Protein AF-A0A455AD80-F1 (afdb_monomer_lite)

Foldseek 3Di:
DDDDDDDDDDDDQQDLVNLLVLLLLLLLLLLQVVLVVVVDDRDCPDDDDHDPDPQSVVVSVVLNVLLVVCVPPVLLVVLLVPFDPPPVLVLLCQLLCQLCVVVDDAVLLLSLNSSSLSSNCSVCVVVVNNVVNVVSSVSNSVCCSPPPSVVCSVVRHSGDDPDLPRDLDPDDVDDDDDSSVSNVVSNVSSSCSSNPVDDDPCPVVVVVPDDDDDDDDDDDDDDDDDDDDDDDDDDDDDDDDDDDDPPPDPPPPPPPQFPQADLQDPVLLVLLLVLLLLLLLQLQVLQLQLVLCVDPVNVLNLRSVVSNVSSVVSNVVSVLSCVVCVNNRHDRDDDDRDHPPDNHQPASLSVLVVSLVSLVVSLVSLVVSLVVCVVSVPVVSNCVSVVPPNVVSVVVSVLSVVLNVQLVVCDDPRSVVSSNCCSCPPSNDD

pLDDT: mean 72.3, std 24.06, range [23.73, 98.62]

Radius of gyration: 29.63 Å; chains: 1; bounding box: 66×89×90 Å

Secondary structure (DSSP, 8-state):
-----PPPP--PPPPHHHHHHHHHHHHHHHHHHHHHTTTSPPP-----PPP--HHHHHHHHHHHHHHHHHHT-HHHHHHHHT---SSHHHHHHHHHHHHTTTS---HHHHHHHHHHHHHHHHHHHHTT-THHHHHHHHHHHHHIIIIIHHHHHHTTSSSPPSSTTSSS----SS--TTHHHHHHHHHHHHHHHHHH-S---GGGGGGTS--------------------------------PPP--------------TT--S--HHHHHHHHHHHHHHHHHHHHHHHHHHHHTSTTT--HHHHHHHHHHHHHHHHHHHHHHHHHHHTT--------PPPS-S---SHHHHHHHHHHHHHHHHHHHHHHHHHHHHTT-HHHHHHHIIIIIHHHHHHHHHHHHHHHHHHHT-STTHHHHHHHHHHHHS---

Organism: Physeter macrocephalus (NCBI:txid9755)

InterPro domains:
  IPR001519 Ferritin [PTHR11431] (255-429)
  IPR002475 Bcl2-like [PS50062] (63-160)
  IPR008331 Ferritin/DPS domain [PF00210] (270-409)
  IPR009040 Ferritin-like diiron domain [PS50905] (262-411)
  IPR009078 Ferritin-like superfamily [SSF47240] (247-429)
  IPR012347 Ferritin-like [G3DSA:1.20.1260.10] (253-430)
  IPR014034 Ferritin, conserved site [PS00204] (378-398)
  IPR020717 Apoptosis regulator, Bcl-2, BH1 motif, conserved site [PS01080] (99-118)
  IPR020728 Apoptosis regulator, Bcl-2, BH3 motif, conserved site [PS01259] (59-73)
  IPR026298 Bcl-2 family [PR01862] (92-104)
  IPR026298 Bcl-2 family [PR01862] (106-134)
  IPR026298 Bcl-2 family [PR01862] (135-159)
  IPR026298 Bcl-2 family [cd06845] (25-159)
  IPR036834 Bcl-2-like superfamily [G3DSA:1.10.437.10] (1-160)
  IPR036834 Bcl-2-like superfamily [SSF56854] (1-154)
  IPR046371 Bcl-2, Bcl-2 homology region 1-3 [PF00452] (63-158)
  IPR046371 Bcl-2, Bcl-2 homology region 1-3 [SM00337] (63-158)

Sequence (430 aa):
MDGSGEQPRGGGPTSSEQIMKTGALLLQGFIQDRAGRMGGETPELGLEQAPQDASTKKLSECLKRIGDELDSNMELQRMIAAVDTDSPREVFFRVAAEMFSDGNFNWGRVVALFYFASKLVLKALCTKVPQLIRTIMGWTLDFLRERLLGWIQDQGGWAPPPTTADWPIALPDRPTSEGPRAIKEAALATAACIALGGSPDLSLASTVFGRNRPRVALSPASDHPPTFGVSHSAILGHRDQPTPFLSRTPYYRSTMSSQIRQNYSTEVEAAVNRLVNIHLRASYTYLSLGFYFDRDDVALEGVGHFFRELAEEKHESARRLLKMQNQRGGRALFQDVQKPSQDEWGKTQDAMEAAINMEKNLNQALLDLHALACARADPHLCDFLESHFLDEEVKLIKKMGDHLTNLHRLAGPQAGLGEYLFERLTLKHD

Structure (mmCIF, N/CA/C/O backbone):
data_AF-A0A455AD80-F1
#
_entry.id   AF-A0A455AD80-F1
#
loop_
_atom_site.group_PDB
_atom_site.id
_atom_site.type_symbol
_atom_site.label_atom_id
_atom_site.label_alt_id
_atom_site.label_comp_id
_atom_site.label_asym_id
_atom_site.label_entity_id
_atom_site.label_seq_id
_atom_site.pdbx_PDB_ins_code
_atom_site.Cartn_x
_atom_site.Cartn_y
_atom_site.Cartn_z
_atom_site.occupancy
_atom_site.B_iso_or_equiv
_atom_site.auth_seq_id
_atom_site.auth_comp_id
_atom_site.auth_asym_id
_atom_site.auth_atom_id
_atom_site.pdbx_PDB_model_num
ATOM 1 N N . MET A 1 1 ? -38.743 62.579 11.699 1.00 34.25 1 MET A N 1
ATOM 2 C CA . MET A 1 1 ? -39.224 62.479 10.309 1.00 34.25 1 MET A CA 1
ATOM 3 C C . MET A 1 1 ? -37.984 62.615 9.446 1.00 34.25 1 MET A C 1
ATOM 5 O O . MET A 1 1 ? -37.459 63.712 9.355 1.00 34.25 1 MET A O 1
ATOM 9 N N . ASP A 1 2 ? -37.239 61.526 9.295 1.00 40.88 2 ASP A N 1
ATOM 10 C CA . ASP A 1 2 ? -37.383 60.484 8.256 1.00 40.88 2 ASP A CA 1
ATOM 11 C C . ASP A 1 2 ? -36.958 60.950 6.861 1.00 40.88 2 ASP A C 1
ATOM 13 O O . ASP A 1 2 ? -37.360 62.016 6.405 1.00 40.88 2 ASP A O 1
ATOM 17 N N . GLY A 1 3 ? -36.152 60.102 6.212 1.00 30.64 3 GLY A N 1
ATOM 18 C CA . GLY A 1 3 ? -35.575 60.271 4.876 1.00 30.64 3 GLY A CA 1
ATOM 19 C C . GLY A 1 3 ? -34.068 59.985 4.901 1.00 30.64 3 GLY A C 1
ATOM 20 O O . GLY A 1 3 ? -33.273 60.913 4.956 1.00 30.64 3 GLY A O 1
ATOM 21 N N . SER A 1 4 ? -33.605 58.748 5.105 1.00 42.28 4 SER A N 1
ATOM 22 C CA . SER A 1 4 ? -33.533 57.679 4.088 1.00 42.28 4 SER A CA 1
ATOM 23 C C . SER A 1 4 ? -32.708 58.099 2.865 1.00 42.28 4 SER A C 1
ATOM 25 O O . SER A 1 4 ? -33.236 58.675 1.921 1.00 42.28 4 SER A O 1
ATOM 27 N N . GLY A 1 5 ? -31.415 57.777 2.885 1.00 29.08 5 GLY A N 1
ATOM 28 C CA . GLY A 1 5 ? -30.522 57.819 1.729 1.00 29.08 5 GLY A CA 1
ATOM 29 C C . GLY A 1 5 ? -29.520 56.679 1.861 1.00 29.08 5 GLY A C 1
ATOM 30 O O . GLY A 1 5 ? -28.705 56.666 2.778 1.00 29.08 5 GLY A O 1
ATOM 31 N N . GLU A 1 6 ? -29.680 55.679 1.005 1.00 32.09 6 GLU A N 1
ATOM 32 C CA . GLU A 1 6 ? -28.988 54.394 0.992 1.00 32.09 6 GLU A CA 1
ATOM 33 C C . GLU A 1 6 ? -27.455 54.525 1.001 1.00 32.09 6 GLU A C 1
ATOM 35 O O . GLU A 1 6 ? -26.869 55.255 0.202 1.00 32.09 6 GLU A O 1
ATOM 40 N N . GLN A 1 7 ? -26.786 53.749 1.861 1.00 30.67 7 GLN A N 1
ATOM 41 C CA . GLN A 1 7 ? -25.381 53.396 1.658 1.00 30.67 7 GLN A CA 1
ATOM 42 C C . GLN A 1 7 ? -25.305 52.268 0.618 1.00 30.67 7 GLN A C 1
ATOM 44 O O . GLN A 1 7 ? -25.965 51.239 0.798 1.00 30.67 7 GLN A O 1
ATOM 49 N N . PRO A 1 8 ? -24.491 52.397 -0.443 1.00 33.03 8 PRO A N 1
ATOM 50 C CA . PRO A 1 8 ? -24.329 51.329 -1.410 1.00 33.03 8 PRO A CA 1
ATOM 51 C C . PRO A 1 8 ? -23.554 50.169 -0.774 1.00 33.03 8 PRO A C 1
ATOM 53 O O . PRO A 1 8 ? -22.393 50.297 -0.386 1.00 33.03 8 PRO A O 1
ATOM 56 N N . ARG A 1 9 ? -24.206 49.004 -0.700 1.00 49.22 9 ARG A N 1
ATOM 57 C CA . ARG A 1 9 ? -23.523 47.707 -0.652 1.00 49.22 9 ARG A CA 1
ATOM 58 C C . ARG A 1 9 ? -22.680 47.585 -1.923 1.00 49.22 9 ARG A C 1
ATOM 60 O O . ARG A 1 9 ? -23.239 47.580 -3.014 1.00 49.22 9 ARG A O 1
ATOM 67 N N . GLY A 1 10 ? -21.361 47.470 -1.799 1.00 29.80 10 GLY A N 1
ATOM 68 C CA . GLY A 1 10 ? -20.498 47.279 -2.965 1.00 29.80 10 GLY A CA 1
ATOM 69 C C . GLY A 1 10 ? -19.034 47.086 -2.597 1.00 29.80 10 GLY A C 1
ATOM 70 O O . GLY A 1 10 ? -18.254 48.029 -2.657 1.00 29.80 10 GLY A O 1
ATOM 71 N N . GLY A 1 11 ? -18.649 45.860 -2.231 1.00 36.00 11 GLY A N 1
ATOM 72 C CA . GLY A 1 11 ? -17.253 45.447 -2.365 1.00 36.00 11 GLY A CA 1
ATOM 73 C C . GLY A 1 11 ? -16.922 45.418 -3.856 1.00 36.00 11 GLY A C 1
ATOM 74 O O . GLY A 1 11 ? -17.521 44.640 -4.595 1.00 36.00 11 GLY A O 1
ATOM 75 N N . GLY A 1 12 ? -16.057 46.324 -4.310 1.00 40.00 12 GLY A N 1
ATOM 76 C CA . GLY A 1 12 ? -15.610 46.354 -5.702 1.00 40.00 12 GLY A CA 1
ATOM 77 C C . GLY A 1 12 ? -14.829 45.084 -6.075 1.00 40.00 12 GLY A C 1
ATOM 78 O O . GLY A 1 12 ? -14.279 44.431 -5.186 1.00 40.00 12 GLY A O 1
ATOM 79 N N . PRO A 1 13 ? -14.766 44.723 -7.370 1.00 51.94 13 PRO A N 1
ATOM 80 C CA . PRO A 1 13 ? -14.012 43.562 -7.831 1.00 51.94 13 PRO A CA 1
ATOM 81 C C . PRO A 1 13 ? -12.529 43.712 -7.472 1.00 51.94 13 PRO A C 1
ATOM 83 O O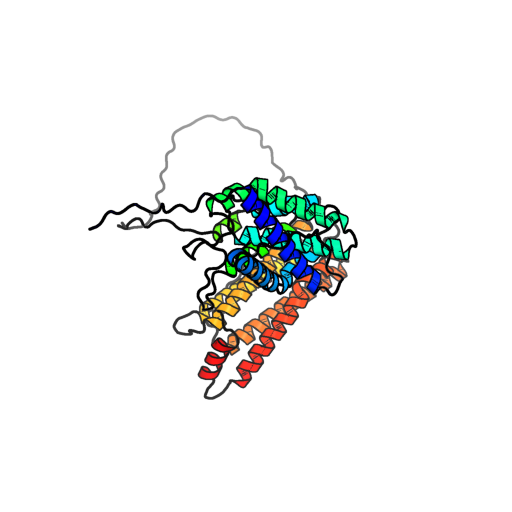 . PRO A 1 13 ? -11.905 44.729 -7.782 1.00 51.94 13 PRO A O 1
ATOM 86 N N . THR A 1 14 ? -11.964 42.702 -6.813 1.00 63.50 14 THR A N 1
ATOM 87 C CA . THR A 1 14 ? -10.538 42.637 -6.477 1.00 63.50 14 THR A CA 1
ATOM 88 C C . THR A 1 14 ? -9.720 42.733 -7.768 1.00 63.50 14 THR A C 1
ATOM 90 O O . THR A 1 14 ? -9.880 41.901 -8.660 1.00 63.50 14 THR A O 1
ATOM 93 N N . SER A 1 15 ? -8.864 43.753 -7.899 1.00 80.88 15 SER A N 1
ATOM 94 C CA . SER A 1 15 ? -8.056 43.941 -9.114 1.00 80.88 15 SER A CA 1
ATOM 95 C C . SER A 1 15 ? -7.134 42.737 -9.330 1.00 80.88 15 SER A C 1
ATOM 97 O O . SER A 1 15 ? -6.514 42.252 -8.381 1.00 80.88 15 SER A O 1
ATOM 99 N N . SER A 1 16 ? -6.991 42.275 -10.575 1.00 81.81 16 SER A N 1
ATOM 100 C CA . SER A 1 16 ? -6.076 41.185 -10.935 1.00 81.81 16 SER A CA 1
ATOM 101 C C . SER A 1 16 ? -4.639 41.453 -10.459 1.00 81.81 16 SER A C 1
ATOM 103 O O . SER A 1 16 ? -3.931 40.533 -10.053 1.00 81.81 16 SER A O 1
ATOM 105 N N . GLU A 1 17 ? -4.227 42.724 -10.422 1.00 80.50 17 GLU A N 1
ATOM 106 C CA . GLU A 1 17 ? -2.937 43.156 -9.874 1.00 80.50 17 GLU A CA 1
ATOM 107 C C . GLU A 1 17 ? -2.829 42.888 -8.364 1.00 80.50 17 GLU A C 1
ATOM 109 O O . GLU A 1 17 ? -1.811 42.390 -7.885 1.00 80.50 17 GLU A O 1
ATOM 114 N N . GLN A 1 18 ? -3.906 43.134 -7.616 1.00 80.94 18 GLN A N 1
ATOM 115 C CA . GLN A 1 18 ? -3.977 42.872 -6.180 1.00 80.94 18 GLN A CA 1
ATOM 116 C C . GLN A 1 18 ? -3.965 41.366 -5.885 1.00 80.94 18 GLN A C 1
ATOM 118 O O . GLN A 1 18 ? -3.277 40.932 -4.964 1.00 80.94 18 GLN A O 1
ATOM 123 N N . ILE A 1 19 ? -4.657 40.557 -6.695 1.00 81.88 19 ILE A N 1
ATOM 124 C CA . ILE A 1 19 ? -4.636 39.089 -6.585 1.00 81.88 19 ILE A CA 1
ATOM 125 C C . ILE A 1 19 ? -3.216 38.557 -6.801 1.00 81.88 19 ILE A C 1
ATOM 127 O O . ILE A 1 19 ? -2.726 37.751 -6.008 1.00 81.88 19 ILE A O 1
ATOM 131 N N . MET A 1 20 ? -2.528 39.029 -7.840 1.00 86.75 20 MET A N 1
ATOM 132 C CA . MET A 1 20 ? -1.156 38.608 -8.123 1.00 86.75 20 MET A CA 1
ATOM 133 C C . MET A 1 20 ? -0.174 39.072 -7.043 1.00 86.75 20 MET A C 1
ATOM 135 O O . MET A 1 20 ? 0.698 38.299 -6.644 1.00 86.75 20 MET A O 1
ATOM 139 N N . LYS A 1 21 ? -0.345 40.293 -6.520 1.00 82.94 21 LYS A N 1
ATOM 140 C CA . LYS A 1 21 ? 0.471 40.819 -5.420 1.00 82.94 21 LYS A CA 1
ATOM 141 C C . LYS A 1 21 ? 0.311 39.986 -4.146 1.00 82.94 21 LYS A C 1
ATOM 143 O O . LYS A 1 21 ? 1.308 39.581 -3.553 1.00 82.94 21 LYS A O 1
ATOM 148 N N . THR A 1 22 ? -0.921 39.664 -3.754 1.00 82.19 22 THR A N 1
ATOM 149 C CA . THR A 1 22 ? -1.178 38.805 -2.589 1.00 82.19 22 THR A CA 1
ATOM 150 C C . THR A 1 22 ? -0.638 37.389 -2.802 1.00 82.19 22 THR A C 1
ATOM 152 O O . THR A 1 22 ? 0.005 36.849 -1.906 1.00 82.19 22 THR A O 1
ATOM 155 N N . GLY A 1 23 ? -0.810 36.810 -3.995 1.00 83.69 23 GLY A N 1
ATOM 156 C CA . GLY A 1 23 ? -0.265 35.490 -4.333 1.00 83.69 23 GLY A CA 1
ATOM 157 C C . GLY A 1 23 ? 1.262 35.422 -4.213 1.00 83.69 23 GLY A C 1
ATOM 158 O O . GLY A 1 23 ? 1.793 34.465 -3.648 1.00 83.69 23 GLY A O 1
ATOM 159 N N . ALA A 1 24 ? 1.968 36.464 -4.662 1.00 84.06 24 ALA A N 1
ATOM 160 C CA . ALA A 1 24 ? 3.420 36.573 -4.510 1.00 84.06 24 ALA A CA 1
ATOM 161 C C . ALA A 1 24 ? 3.857 36.619 -3.041 1.00 84.06 24 ALA A C 1
ATOM 163 O O . ALA A 1 24 ? 4.789 35.912 -2.654 1.00 84.06 24 ALA A O 1
ATOM 164 N N . LEU A 1 25 ? 3.148 37.385 -2.211 1.00 82.94 25 LEU A N 1
ATOM 165 C CA . LEU A 1 25 ? 3.460 37.525 -0.787 1.00 82.94 25 LEU A CA 1
ATOM 166 C C . LEU A 1 25 ? 3.189 36.231 -0.007 1.00 82.94 25 LEU A C 1
ATOM 168 O O . LEU A 1 25 ? 3.977 35.857 0.862 1.00 82.94 25 LEU A O 1
ATOM 172 N N . LEU A 1 26 ? 2.119 35.507 -0.350 1.00 83.50 26 LEU A N 1
ATOM 173 C CA . LEU A 1 26 ? 1.820 34.193 0.226 1.00 83.50 26 LEU A CA 1
ATOM 174 C C . LEU A 1 26 ? 2.896 33.163 -0.131 1.00 83.50 26 LEU A C 1
ATOM 176 O O . LEU A 1 26 ? 3.390 32.467 0.757 1.00 83.50 26 LEU A O 1
ATOM 180 N N . LEU A 1 27 ? 3.301 33.094 -1.403 1.00 85.19 27 LEU A N 1
ATOM 181 C CA . LEU A 1 27 ? 4.355 32.186 -1.856 1.00 85.19 27 LEU A CA 1
ATOM 182 C C . LEU A 1 27 ? 5.692 32.490 -1.164 1.00 85.19 27 LEU A C 1
ATOM 184 O O . LEU A 1 27 ? 6.353 31.584 -0.659 1.00 85.19 27 LEU A O 1
ATOM 188 N N . GLN A 1 28 ? 6.072 33.768 -1.096 1.00 83.25 28 GLN A N 1
ATOM 189 C CA . GLN A 1 28 ? 7.304 34.208 -0.444 1.00 83.25 28 GLN A CA 1
ATOM 190 C C . GLN A 1 28 ? 7.311 33.873 1.052 1.00 83.25 28 GLN A C 1
ATOM 192 O O . GLN A 1 28 ? 8.276 33.283 1.542 1.00 83.25 28 GLN A O 1
ATOM 197 N N . GLY A 1 29 ? 6.229 34.194 1.769 1.00 81.38 29 GLY A N 1
ATOM 198 C CA . GLY A 1 29 ? 6.104 33.894 3.196 1.00 81.38 29 GLY A CA 1
ATOM 199 C C . GLY A 1 29 ? 6.115 32.392 3.489 1.00 81.38 29 GLY A C 1
ATOM 200 O O . GLY A 1 29 ? 6.688 31.960 4.489 1.00 81.38 29 GLY A O 1
ATOM 201 N N . PHE A 1 30 ? 5.535 31.587 2.596 1.00 82.69 30 PHE A N 1
ATOM 202 C CA . PHE A 1 30 ? 5.544 30.133 2.713 1.00 82.69 30 PHE A CA 1
ATOM 203 C C . PHE A 1 30 ? 6.952 29.542 2.533 1.00 82.69 30 PHE A C 1
ATOM 205 O O . PHE A 1 30 ? 7.386 28.716 3.334 1.00 82.69 30 PHE A O 1
ATOM 212 N N . ILE A 1 31 ? 7.704 30.008 1.531 1.00 83.38 31 ILE A N 1
ATOM 213 C CA . ILE A 1 31 ? 9.090 29.576 1.285 1.00 83.38 31 ILE A CA 1
ATOM 214 C C . ILE A 1 31 ? 10.012 29.967 2.449 1.00 83.38 31 ILE A C 1
ATOM 216 O O . ILE A 1 31 ? 10.817 29.146 2.889 1.00 83.38 31 ILE A O 1
ATOM 220 N N . GLN A 1 32 ? 9.894 31.197 2.963 1.00 81.75 32 GLN A N 1
ATOM 221 C CA . GLN A 1 32 ? 10.708 31.676 4.088 1.00 81.75 32 GLN A CA 1
ATOM 222 C C . GLN A 1 32 ? 10.494 30.841 5.354 1.00 81.75 32 GLN A C 1
ATOM 224 O O . GLN A 1 32 ? 11.468 30.475 6.011 1.00 81.75 32 GLN A O 1
ATOM 229 N N . ASP A 1 33 ? 9.239 30.500 5.669 1.00 81.69 33 ASP A N 1
ATOM 230 C CA . ASP A 1 33 ? 8.903 29.650 6.817 1.00 81.69 33 ASP A CA 1
ATOM 231 C C . ASP A 1 33 ? 9.606 28.291 6.735 1.00 81.69 33 ASP A C 1
ATOM 233 O O . ASP A 1 33 ? 10.237 27.848 7.693 1.00 81.69 33 ASP A O 1
ATOM 237 N N . ARG A 1 34 ? 9.564 27.657 5.558 1.00 80.50 34 ARG A N 1
ATOM 238 C CA . ARG A 1 34 ? 10.178 26.343 5.337 1.00 80.50 34 ARG A CA 1
ATOM 239 C C . ARG A 1 34 ? 11.702 26.402 5.341 1.00 80.50 34 ARG A C 1
ATOM 241 O O . ARG A 1 34 ? 12.343 25.511 5.892 1.00 80.50 34 ARG A O 1
ATOM 248 N N . ALA A 1 35 ? 12.285 27.453 4.766 1.00 76.25 35 ALA A N 1
ATOM 249 C CA . ALA A 1 35 ? 13.732 27.637 4.731 1.00 76.25 35 ALA A CA 1
ATOM 250 C C . ALA A 1 35 ? 14.314 27.855 6.138 1.00 76.25 35 ALA A C 1
ATOM 252 O O . ALA A 1 35 ? 15.326 27.245 6.477 1.00 76.25 35 ALA A O 1
ATOM 253 N N . GLY A 1 36 ? 13.642 28.649 6.983 1.00 73.06 36 GLY A N 1
ATOM 254 C CA . GLY A 1 36 ? 14.079 28.913 8.360 1.00 73.06 36 GLY A CA 1
ATOM 255 C C . GLY A 1 36 ? 14.101 27.671 9.259 1.00 73.06 36 GLY A C 1
ATOM 256 O O . GLY A 1 36 ? 14.911 27.584 10.179 1.00 73.06 36 GLY A O 1
ATOM 257 N N . ARG A 1 37 ? 13.270 26.662 8.969 1.00 71.81 37 ARG A N 1
ATOM 258 C CA . ARG A 1 37 ? 13.239 25.392 9.717 1.00 71.81 37 ARG A CA 1
ATOM 259 C C . ARG A 1 37 ? 14.403 24.452 9.393 1.00 71.81 37 ARG A C 1
ATOM 261 O O . ARG A 1 37 ? 14.661 23.539 10.169 1.00 71.81 37 ARG A O 1
ATOM 268 N N . MET A 1 38 ? 15.127 24.673 8.293 1.00 64.38 38 MET A N 1
ATOM 269 C CA . MET A 1 38 ? 16.289 23.854 7.915 1.00 64.38 38 MET A CA 1
ATOM 270 C C . MET A 1 38 ? 17.606 24.297 8.582 1.00 64.38 38 MET A C 1
ATOM 272 O O . MET A 1 38 ? 18.665 23.771 8.250 1.00 64.38 38 MET A O 1
ATOM 276 N N . GLY A 1 39 ? 17.562 25.245 9.529 1.00 54.47 39 GLY A N 1
ATOM 277 C CA . GLY A 1 39 ? 18.714 25.633 10.355 1.00 54.47 39 GLY A CA 1
ATOM 278 C C . GLY A 1 39 ? 19.803 26.449 9.641 1.00 54.47 39 GLY A C 1
ATOM 279 O O . GLY A 1 39 ? 20.880 26.627 10.204 1.00 54.47 39 GLY A O 1
ATOM 280 N N . GLY A 1 40 ? 19.545 26.933 8.421 1.00 57.19 40 GLY A N 1
ATOM 281 C CA . GLY A 1 40 ? 20.439 27.821 7.664 1.00 57.19 40 GLY A CA 1
ATOM 282 C C . GLY A 1 40 ? 20.025 29.297 7.727 1.00 57.19 40 GLY A C 1
ATOM 283 O O . GLY A 1 40 ? 18.919 29.614 8.164 1.00 57.19 40 GLY A O 1
ATOM 284 N N . GLU A 1 41 ? 20.902 30.201 7.268 1.00 53.31 41 GLU A N 1
ATOM 285 C CA . GLU A 1 41 ? 20.570 31.623 7.080 1.00 53.31 41 GLU A CA 1
ATOM 286 C C . GLU A 1 41 ? 19.291 31.754 6.239 1.00 53.31 41 GLU A C 1
ATOM 288 O O . GLU A 1 41 ? 19.197 31.212 5.134 1.00 53.31 41 GLU A O 1
ATOM 293 N N . THR A 1 42 ? 18.284 32.453 6.771 1.00 55.19 42 THR A N 1
ATOM 294 C CA . THR A 1 42 ? 17.043 32.738 6.045 1.00 55.19 42 THR A CA 1
ATOM 295 C C . THR A 1 42 ? 17.386 33.487 4.760 1.00 55.19 42 THR A C 1
ATOM 297 O O . THR A 1 42 ? 17.961 34.574 4.851 1.00 55.19 42 THR A O 1
ATOM 300 N N . PRO A 1 43 ? 17.041 32.959 3.572 1.00 54.72 43 PRO A N 1
ATOM 301 C CA . PRO A 1 43 ? 17.370 33.630 2.326 1.00 54.72 43 PRO A CA 1
ATOM 302 C C . PRO A 1 43 ? 16.698 35.004 2.298 1.00 54.72 43 PRO A C 1
ATOM 304 O O . PRO A 1 43 ? 15.478 35.096 2.472 1.00 54.72 43 PRO A O 1
ATOM 307 N N . GLU A 1 44 ? 17.468 36.067 2.050 1.00 54.69 44 GLU A N 1
ATOM 308 C CA . GLU A 1 44 ? 16.930 37.404 1.774 1.00 54.69 44 GLU A CA 1
ATOM 309 C C . GLU A 1 44 ? 16.219 37.401 0.408 1.00 54.69 44 GLU A C 1
ATOM 311 O O . GLU A 1 44 ? 16.724 37.848 -0.624 1.00 54.69 44 GLU A O 1
ATOM 316 N N . LEU A 1 45 ? 15.015 36.831 0.384 1.00 57.88 45 LEU A N 1
ATOM 317 C CA . LEU A 1 45 ? 14.069 36.978 -0.713 1.00 57.88 45 LEU A CA 1
ATOM 318 C C . LEU A 1 45 ? 13.528 38.403 -0.612 1.00 57.88 45 LEU A C 1
ATOM 320 O O . LEU A 1 45 ? 12.840 38.708 0.358 1.00 57.88 45 LEU A O 1
ATOM 324 N N . GLY A 1 46 ? 13.915 39.259 -1.565 1.00 49.72 46 GLY A N 1
ATOM 325 C CA . GLY A 1 46 ? 13.693 40.712 -1.592 1.00 49.72 46 GLY A CA 1
ATOM 326 C C . GLY A 1 46 ? 12.437 41.193 -0.856 1.00 49.72 46 GLY A C 1
ATOM 327 O O . GLY A 1 46 ? 11.324 40.754 -1.138 1.00 49.72 46 GLY A O 1
ATOM 328 N N . LEU A 1 47 ? 12.661 42.080 0.110 1.00 47.03 47 LEU A N 1
ATOM 329 C CA . LEU A 1 47 ? 11.694 42.572 1.085 1.00 47.03 47 LEU A CA 1
ATOM 330 C C . LEU A 1 47 ? 10.593 43.435 0.438 1.00 47.03 47 LEU A C 1
ATOM 332 O O . LEU A 1 47 ? 10.793 44.626 0.219 1.00 47.03 47 LEU A O 1
ATOM 336 N N . GLU A 1 48 ? 9.399 42.872 0.257 1.00 48.62 48 GLU A N 1
ATOM 337 C CA . GLU A 1 48 ? 8.158 43.611 0.515 1.00 48.62 48 GLU A CA 1
ATOM 338 C C . GLU A 1 48 ? 7.497 42.988 1.749 1.00 48.62 48 GLU A C 1
ATOM 340 O O . GLU A 1 48 ? 7.354 41.770 1.853 1.00 48.62 48 GLU A O 1
ATOM 345 N N . GLN A 1 49 ? 7.156 43.819 2.737 1.00 51.56 49 GLN A N 1
ATOM 346 C CA . GLN A 1 49 ? 6.509 43.347 3.959 1.00 51.56 49 GLN A CA 1
ATOM 347 C C . GLN A 1 49 ? 5.146 42.733 3.622 1.00 51.56 49 GLN A C 1
ATOM 349 O O . GLN A 1 49 ? 4.369 43.309 2.858 1.00 51.56 49 GLN A O 1
ATOM 354 N N . ALA A 1 50 ? 4.865 41.570 4.218 1.00 48.94 50 ALA A N 1
ATOM 355 C CA . ALA A 1 50 ? 3.599 40.869 4.058 1.00 48.94 50 ALA A CA 1
ATOM 356 C C . ALA A 1 50 ? 2.403 41.810 4.326 1.00 48.94 50 ALA A C 1
ATOM 358 O O . ALA A 1 50 ? 2.479 42.640 5.242 1.00 48.94 50 ALA A O 1
ATOM 359 N N . PRO A 1 51 ? 1.291 41.687 3.577 1.00 50.41 51 PRO A N 1
ATOM 360 C CA . PRO A 1 51 ? 0.104 42.501 3.792 1.00 50.41 51 PRO A CA 1
ATOM 361 C C . PRO A 1 51 ? -0.371 42.368 5.241 1.00 50.41 51 PRO A C 1
ATOM 363 O O . PRO A 1 51 ? -0.420 41.271 5.802 1.00 50.41 51 PRO A O 1
ATOM 366 N N . GLN A 1 52 ? -0.680 43.499 5.877 1.00 51.12 52 GLN A N 1
ATOM 367 C CA . GLN A 1 52 ? -1.068 43.529 7.289 1.00 51.12 52 GLN A CA 1
ATOM 368 C C . GLN A 1 52 ? -2.541 43.175 7.537 1.00 51.12 52 GLN A C 1
ATOM 370 O O . GLN A 1 52 ? -2.968 43.167 8.694 1.00 51.12 52 GLN A O 1
ATOM 375 N N . ASP A 1 53 ? -3.319 42.876 6.495 1.00 61.09 53 ASP A N 1
ATOM 376 C CA . ASP A 1 53 ? -4.721 42.520 6.649 1.00 61.09 53 ASP A CA 1
ATOM 377 C C . ASP A 1 53 ? -4.862 41.168 7.367 1.00 61.09 53 ASP A C 1
ATOM 379 O O . ASP A 1 53 ? -4.170 40.184 7.088 1.00 61.09 53 ASP A O 1
ATOM 383 N N . ALA A 1 54 ? -5.769 41.126 8.343 1.00 60.91 54 ALA A N 1
ATOM 384 C CA . ALA A 1 54 ? -5.967 39.958 9.197 1.00 60.91 54 ALA A CA 1
ATOM 385 C C . ALA A 1 54 ? -6.360 38.695 8.402 1.00 60.91 54 ALA A C 1
ATOM 387 O O . ALA A 1 54 ? -6.071 37.582 8.840 1.00 60.91 54 ALA A O 1
ATOM 388 N N . SER A 1 55 ? -6.986 38.859 7.232 1.00 61.59 55 SER A N 1
ATOM 389 C CA . SER A 1 55 ? -7.345 37.786 6.298 1.00 61.59 55 SER A CA 1
ATOM 390 C C . SER A 1 55 ? -6.123 37.110 5.678 1.00 61.59 55 SER A C 1
ATOM 392 O O . SER A 1 55 ? -5.992 35.890 5.778 1.00 61.59 55 SER A O 1
ATOM 394 N N . THR A 1 56 ? -5.196 37.878 5.100 1.00 65.12 56 THR A N 1
ATOM 395 C CA . THR A 1 56 ? -3.987 37.325 4.469 1.00 65.12 56 THR A CA 1
ATOM 396 C C . THR A 1 56 ? -3.059 36.669 5.494 1.00 65.12 56 THR A C 1
ATOM 398 O O . THR A 1 56 ? -2.436 35.648 5.198 1.00 65.12 56 THR A O 1
ATOM 401 N N . LYS A 1 57 ? -3.019 37.172 6.738 1.00 68.88 57 LYS A N 1
ATOM 402 C CA . LYS A 1 57 ? -2.285 36.521 7.841 1.00 68.88 57 LYS A CA 1
ATOM 403 C C . LYS A 1 57 ? -2.840 35.139 8.182 1.00 68.88 57 LYS A C 1
ATOM 405 O O . LYS A 1 57 ? -2.076 34.178 8.213 1.00 68.88 57 LYS A O 1
ATOM 410 N N . LYS A 1 58 ? -4.161 35.020 8.357 1.00 65.50 58 LYS A N 1
ATOM 411 C CA . LYS A 1 58 ? -4.820 33.726 8.607 1.00 65.50 58 LYS A CA 1
ATOM 412 C C . LYS A 1 58 ? -4.600 32.738 7.460 1.00 65.50 58 LYS A C 1
ATOM 414 O O . LYS A 1 58 ? -4.378 31.554 7.694 1.00 65.50 58 LYS A O 1
ATOM 419 N N . LEU A 1 59 ? -4.627 33.225 6.219 1.00 67.88 59 LEU A N 1
ATOM 420 C CA . LEU A 1 59 ? -4.349 32.405 5.042 1.00 67.88 59 LEU A CA 1
ATOM 421 C C . LEU A 1 59 ? -2.895 31.908 5.023 1.00 67.88 59 LEU A C 1
ATOM 423 O O . LEU A 1 59 ? -2.657 30.728 4.784 1.00 67.88 59 LEU A O 1
ATOM 427 N N . SER A 1 60 ? -1.934 32.777 5.341 1.00 71.56 60 SER A N 1
ATOM 428 C CA . SER A 1 60 ? -0.522 32.403 5.484 1.00 71.56 60 SER A CA 1
ATOM 429 C C . SER A 1 60 ? -0.315 31.340 6.570 1.00 71.56 60 SER A C 1
ATOM 431 O O . SER A 1 60 ? 0.353 30.336 6.331 1.00 71.56 60 SER A O 1
ATOM 433 N N . GLU A 1 61 ? -0.939 31.497 7.740 1.00 69.12 61 GLU A N 1
ATOM 434 C CA . GLU A 1 61 ? -0.892 30.505 8.826 1.00 69.12 61 GLU A CA 1
ATOM 435 C C . GLU A 1 61 ? -1.494 29.156 8.419 1.00 69.12 61 GLU A C 1
ATOM 437 O O . GLU A 1 61 ? -0.960 28.101 8.765 1.00 69.12 61 GLU A O 1
ATOM 442 N N . CYS A 1 62 ? -2.574 29.166 7.639 1.00 66.25 62 CYS A N 1
ATOM 443 C CA . CYS A 1 62 ? -3.162 27.939 7.124 1.00 66.25 62 CYS A CA 1
ATOM 444 C C . CYS A 1 62 ? -2.270 27.240 6.102 1.00 66.25 62 CYS A C 1
ATOM 446 O O . CYS A 1 62 ? -2.041 26.038 6.230 1.00 66.25 62 CYS A O 1
ATOM 448 N N . LEU A 1 63 ? -1.722 27.986 5.136 1.00 70.38 63 LEU A N 1
ATOM 449 C CA . LEU A 1 63 ? -0.748 27.449 4.188 1.00 70.38 63 LEU A CA 1
ATOM 450 C C . LEU A 1 63 ? 0.399 26.778 4.942 1.00 70.38 63 LEU A C 1
ATOM 452 O O . LEU A 1 63 ? 0.767 25.651 4.619 1.00 70.38 63 LEU A O 1
ATOM 456 N N . LYS A 1 64 ? 0.907 27.423 6.001 1.00 76.56 64 LYS A N 1
ATOM 457 C CA . LYS A 1 64 ? 1.927 26.846 6.884 1.00 76.56 64 LYS A CA 1
ATOM 458 C C . LYS A 1 64 ? 1.455 25.549 7.542 1.00 76.56 64 LYS A C 1
ATOM 460 O O . LYS A 1 64 ? 2.166 24.560 7.435 1.00 76.56 64 LYS A O 1
ATOM 465 N N . ARG A 1 65 ? 0.266 25.491 8.146 1.00 69.62 65 ARG A N 1
ATOM 466 C CA . ARG A 1 65 ? -0.245 24.245 8.753 1.00 69.62 65 ARG A CA 1
ATOM 467 C C . ARG A 1 65 ? -0.364 23.108 7.732 1.00 69.62 65 ARG A C 1
ATOM 469 O O . ARG A 1 65 ? 0.083 22.002 8.004 1.00 69.62 65 ARG A O 1
ATOM 476 N N . ILE A 1 66 ? -0.884 23.395 6.541 1.00 66.50 66 ILE A N 1
ATOM 477 C CA . ILE A 1 66 ? -0.965 22.419 5.447 1.00 66.50 66 ILE A CA 1
ATOM 478 C C . ILE A 1 66 ? 0.430 21.928 5.063 1.00 66.50 66 ILE A C 1
ATOM 480 O O . ILE A 1 66 ? 0.662 20.729 4.953 1.00 66.50 66 ILE A O 1
ATOM 484 N N . GLY A 1 67 ? 1.383 22.844 4.899 1.00 71.94 67 GLY A N 1
ATOM 485 C CA . GLY A 1 67 ? 2.762 22.470 4.615 1.00 71.94 67 GLY A CA 1
ATOM 486 C C . GLY A 1 67 ? 3.382 21.580 5.698 1.00 71.94 67 GLY A C 1
ATOM 487 O O . GLY A 1 67 ? 4.203 20.739 5.357 1.00 71.94 67 GLY A O 1
ATOM 488 N N . ASP A 1 68 ? 2.986 21.725 6.970 1.00 74.25 68 ASP A N 1
ATOM 489 C CA . ASP A 1 68 ? 3.464 20.876 8.073 1.00 74.25 68 ASP A CA 1
ATOM 490 C C . ASP A 1 68 ? 2.928 19.447 7.948 1.00 74.25 68 ASP A C 1
ATOM 492 O O . ASP A 1 68 ? 3.673 18.487 8.137 1.00 74.25 68 ASP A O 1
ATOM 496 N N . GLU A 1 69 ? 1.657 19.300 7.570 1.00 65.75 69 GLU A N 1
ATOM 497 C CA . GLU A 1 69 ? 1.042 17.997 7.298 1.00 65.75 69 GLU A CA 1
ATOM 498 C C . GLU A 1 69 ? 1.619 17.319 6.048 1.00 65.75 69 GLU A C 1
ATOM 500 O O . GLU A 1 69 ? 1.738 16.098 5.993 1.00 65.75 69 GLU A O 1
ATOM 505 N N . LEU A 1 70 ? 1.993 18.096 5.032 1.00 69.31 70 LEU A N 1
ATOM 506 C CA . LEU A 1 70 ? 2.649 17.559 3.841 1.00 69.31 70 LEU A CA 1
ATOM 507 C C . LEU A 1 70 ? 4.107 17.175 4.125 1.00 69.31 70 LEU A C 1
ATOM 509 O O . LEU A 1 70 ? 4.593 16.160 3.625 1.00 69.31 70 LEU A O 1
ATOM 513 N N . ASP A 1 71 ? 4.802 17.943 4.964 1.00 72.00 71 ASP A N 1
ATOM 514 C CA . ASP A 1 71 ? 6.165 17.630 5.398 1.00 72.00 71 ASP A CA 1
ATOM 515 C C . ASP A 1 71 ? 6.241 16.353 6.246 1.00 72.00 71 ASP A C 1
ATOM 517 O O . ASP A 1 71 ? 7.236 15.635 6.153 1.00 72.00 71 ASP A O 1
ATOM 521 N N . SER A 1 72 ? 5.198 16.029 7.019 1.00 69.25 72 SER A N 1
ATOM 522 C CA . SER A 1 72 ? 5.131 14.782 7.792 1.00 69.25 72 SER A CA 1
ATOM 523 C C . SER A 1 72 ? 4.815 13.542 6.944 1.00 69.25 72 SER A C 1
ATOM 525 O O . SER A 1 72 ? 5.014 12.416 7.404 1.00 69.25 72 SER A O 1
ATOM 527 N N . ASN A 1 73 ? 4.383 13.718 5.689 1.00 64.69 73 ASN A N 1
ATOM 528 C CA . ASN A 1 73 ? 4.164 12.613 4.762 1.00 64.69 73 ASN A CA 1
ATOM 529 C C . ASN A 1 73 ? 5.497 12.137 4.154 1.00 64.69 73 ASN A C 1
ATOM 531 O O . ASN A 1 73 ? 6.015 12.701 3.188 1.00 64.69 73 ASN A O 1
ATOM 535 N N . MET A 1 74 ? 6.040 11.054 4.713 1.00 63.31 74 MET A N 1
ATOM 536 C CA . MET A 1 74 ? 7.329 10.478 4.315 1.00 63.31 74 MET A CA 1
ATOM 537 C C . MET A 1 74 ? 7.358 9.954 2.873 1.00 63.31 74 MET A C 1
ATOM 539 O O . MET A 1 74 ? 8.408 9.994 2.230 1.00 63.31 74 MET A O 1
ATOM 543 N N . GLU A 1 75 ? 6.229 9.483 2.339 1.00 52.53 75 GLU A N 1
ATOM 544 C CA . GLU A 1 75 ? 6.143 9.006 0.957 1.00 52.53 75 GLU A CA 1
ATOM 545 C C . GLU A 1 75 ? 6.225 10.173 -0.032 1.00 52.53 75 GLU A C 1
ATOM 547 O O . GLU A 1 75 ? 7.002 10.131 -0.988 1.00 52.53 75 GLU A O 1
ATOM 552 N N . LEU A 1 76 ? 5.508 11.262 0.263 1.00 62.47 76 LEU A N 1
ATOM 553 C CA . LEU A 1 76 ? 5.597 12.528 -0.460 1.00 62.47 76 LEU A CA 1
ATOM 554 C C . LEU A 1 76 ? 7.025 13.087 -0.424 1.00 62.47 76 LEU A C 1
ATOM 556 O O . LEU A 1 76 ? 7.562 13.450 -1.472 1.00 62.47 76 LEU A O 1
ATOM 560 N N . GLN A 1 77 ? 7.674 13.093 0.746 1.00 69.31 77 GLN A N 1
ATOM 561 C CA . GLN A 1 77 ? 9.070 13.529 0.857 1.00 69.31 77 GLN A CA 1
ATOM 562 C C . GLN A 1 77 ? 10.014 12.661 0.013 1.00 69.31 77 GLN A C 1
ATOM 564 O O . GLN A 1 77 ? 10.890 13.195 -0.669 1.00 69.31 77 GLN A O 1
ATOM 569 N N . ARG A 1 78 ? 9.820 11.336 0.003 1.00 64.38 78 ARG A N 1
ATOM 570 C CA . ARG A 1 78 ? 10.627 10.399 -0.794 1.00 64.38 78 ARG A CA 1
ATOM 571 C C . ARG A 1 78 ? 10.443 10.626 -2.299 1.00 64.38 78 ARG A C 1
ATOM 573 O O . ARG A 1 78 ? 11.433 10.681 -3.027 1.00 64.38 78 ARG A O 1
ATOM 580 N N . MET A 1 79 ? 9.205 10.813 -2.761 1.00 59.12 79 MET A N 1
ATOM 581 C CA . MET A 1 79 ? 8.900 11.102 -4.170 1.00 59.12 79 MET A CA 1
ATOM 582 C C . MET A 1 79 ? 9.504 12.435 -4.628 1.00 59.12 79 MET A C 1
ATOM 584 O O . MET A 1 79 ? 10.067 12.513 -5.716 1.00 59.12 79 MET A O 1
ATOM 588 N N . ILE A 1 80 ? 9.447 13.470 -3.785 1.00 66.50 80 ILE A N 1
ATOM 589 C CA . ILE A 1 80 ? 10.058 14.780 -4.060 1.00 66.50 80 ILE A CA 1
ATOM 590 C C . ILE A 1 80 ? 11.593 14.689 -4.069 1.00 66.50 80 ILE A C 1
ATOM 592 O O . ILE A 1 80 ? 12.251 15.325 -4.897 1.00 66.50 80 ILE A O 1
ATOM 596 N N . ALA A 1 81 ? 12.188 13.892 -3.177 1.00 66.44 81 ALA A N 1
ATOM 597 C CA . ALA A 1 81 ? 13.635 13.689 -3.138 1.00 66.44 81 ALA A CA 1
ATOM 598 C C . ALA A 1 81 ? 14.162 13.037 -4.429 1.00 66.44 81 ALA A C 1
ATOM 600 O O . ALA A 1 81 ? 15.202 13.467 -4.936 1.00 66.44 81 ALA A O 1
ATOM 601 N N . ALA A 1 82 ? 13.408 12.085 -4.990 1.00 63.78 82 ALA A N 1
ATOM 602 C CA . ALA A 1 82 ? 13.731 11.357 -6.220 1.00 63.78 82 ALA A CA 1
ATOM 603 C C . ALA A 1 82 ? 13.656 12.200 -7.512 1.00 63.78 82 ALA A C 1
ATOM 605 O O . ALA A 1 82 ? 14.038 11.723 -8.577 1.00 63.78 82 ALA A O 1
ATOM 606 N N . VAL A 1 83 ? 13.178 13.448 -7.442 1.00 64.69 83 VAL A N 1
ATOM 607 C CA . VAL A 1 83 ? 13.087 14.345 -8.605 1.00 64.69 83 VAL A CA 1
ATOM 608 C C . VAL A 1 83 ? 14.468 14.765 -9.079 1.00 64.69 83 VAL A C 1
ATOM 610 O O . VAL A 1 83 ? 15.180 15.457 -8.354 1.00 64.69 83 VAL A O 1
ATOM 613 N N . ASP A 1 84 ? 14.822 14.428 -10.311 1.00 61.84 84 ASP A N 1
ATOM 614 C CA . ASP A 1 84 ? 16.027 14.950 -10.947 1.00 61.84 84 ASP A CA 1
ATOM 615 C C . ASP A 1 84 ? 15.920 16.476 -11.163 1.00 61.84 84 ASP A C 1
ATOM 617 O O . ASP A 1 84 ? 14.895 16.992 -11.618 1.00 61.84 84 ASP A O 1
ATOM 621 N N . THR A 1 85 ? 16.964 17.212 -10.779 1.00 60.75 85 THR A N 1
ATOM 622 C CA . THR A 1 85 ? 17.028 18.682 -10.851 1.00 60.75 85 THR A CA 1
ATOM 623 C C . THR A 1 85 ? 17.874 19.202 -12.004 1.00 60.75 85 THR A C 1
ATOM 625 O O . THR A 1 85 ? 18.161 20.397 -12.039 1.00 60.75 85 THR A O 1
ATOM 628 N N . ASP A 1 86 ? 18.233 18.354 -12.963 1.00 61.81 86 ASP A N 1
ATOM 629 C CA . ASP A 1 86 ? 18.989 18.777 -14.144 1.00 61.81 86 ASP A CA 1
ATOM 630 C C . ASP A 1 86 ? 18.174 19.715 -15.069 1.00 61.81 86 ASP A C 1
ATOM 632 O O . ASP A 1 86 ? 18.739 20.572 -15.752 1.00 61.81 86 ASP A O 1
ATOM 636 N N . SER A 1 87 ? 16.832 19.643 -15.034 1.00 68.12 87 SER A N 1
ATOM 637 C CA . SER A 1 87 ? 15.907 20.471 -15.838 1.00 68.12 87 SER A CA 1
ATOM 638 C C . SER A 1 87 ? 14.692 20.998 -15.035 1.00 68.12 87 SER A C 1
ATOM 640 O O . SER A 1 87 ? 13.530 20.727 -15.354 1.00 68.12 87 SER A O 1
ATOM 642 N N . PRO A 1 88 ? 14.907 21.833 -13.998 1.00 72.31 88 PRO A N 1
ATOM 643 C CA . PRO A 1 88 ? 13.877 22.204 -13.017 1.00 72.31 88 PRO A CA 1
ATOM 644 C C . PRO A 1 88 ? 12.682 22.952 -13.629 1.00 72.31 88 PRO A C 1
ATOM 646 O O . PRO A 1 88 ? 11.570 22.874 -13.111 1.00 72.31 88 PRO A O 1
ATOM 649 N N . ARG A 1 89 ? 12.891 23.643 -14.758 1.00 77.69 89 ARG A N 1
ATOM 650 C CA . ARG A 1 89 ? 11.833 24.340 -15.503 1.00 77.69 89 ARG A CA 1
ATOM 651 C C . ARG A 1 89 ? 10.833 23.372 -16.124 1.00 77.69 89 ARG A C 1
ATOM 653 O O . ARG A 1 89 ? 9.629 23.569 -15.999 1.00 77.69 89 ARG A O 1
ATOM 660 N N . GLU A 1 90 ? 11.329 22.347 -16.810 1.00 73.88 90 GLU A N 1
ATOM 661 C CA . GLU A 1 90 ? 10.486 21.375 -17.508 1.00 73.88 90 GLU A CA 1
ATOM 662 C C . GLU A 1 90 ? 9.690 20.546 -16.509 1.00 73.88 90 GLU A C 1
ATOM 664 O O . GLU A 1 90 ? 8.489 20.353 -16.682 1.00 73.88 90 GLU A O 1
ATOM 669 N N . VAL A 1 91 ? 10.342 20.132 -15.419 1.00 75.75 91 VAL A N 1
ATOM 670 C CA . VAL A 1 91 ? 9.683 19.435 -14.313 1.00 75.75 91 VAL A CA 1
ATOM 671 C C . VAL A 1 91 ? 8.580 20.307 -13.711 1.00 75.75 91 VAL A C 1
ATOM 673 O O . VAL A 1 91 ? 7.464 19.822 -13.531 1.00 75.75 91 VAL A O 1
ATOM 676 N N . PHE A 1 92 ? 8.855 21.592 -13.456 1.00 82.56 92 PHE A N 1
ATOM 677 C CA . PHE A 1 92 ? 7.869 22.506 -12.887 1.00 82.56 92 PHE A CA 1
ATOM 678 C C . PHE A 1 92 ? 6.610 22.620 -13.751 1.00 82.56 92 PHE A C 1
ATOM 680 O O . PHE A 1 92 ? 5.509 22.331 -13.284 1.00 82.56 92 PHE A O 1
ATOM 687 N N . PHE A 1 93 ? 6.770 23.001 -15.021 1.00 80.94 93 PHE A N 1
ATOM 688 C CA . PHE A 1 93 ? 5.628 23.225 -15.907 1.00 80.94 93 PHE A CA 1
ATOM 689 C C . PHE A 1 93 ? 4.900 21.934 -16.272 1.00 80.94 93 PHE A C 1
ATOM 691 O O . PHE A 1 93 ? 3.683 21.968 -16.420 1.00 80.94 93 PHE A O 1
ATOM 698 N N . ARG A 1 94 ? 5.598 20.795 -16.364 1.00 76.75 94 ARG A N 1
ATOM 699 C CA . ARG A 1 94 ? 4.959 19.490 -16.579 1.00 76.75 94 ARG A CA 1
ATOM 700 C C . ARG A 1 94 ? 4.033 19.133 -15.421 1.00 76.75 94 ARG A C 1
ATOM 702 O O . ARG A 1 94 ? 2.874 18.810 -15.647 1.00 76.75 94 ARG A O 1
ATOM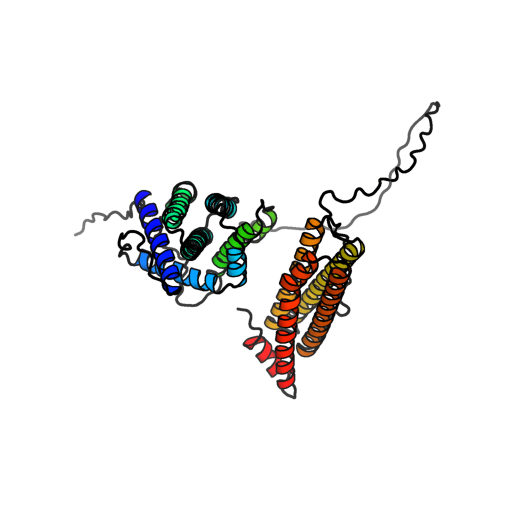 709 N N . VAL A 1 95 ? 4.530 19.232 -14.189 1.00 75.25 95 VAL A N 1
ATOM 710 C CA . VAL A 1 95 ? 3.754 18.907 -12.982 1.00 75.25 95 VAL A CA 1
ATOM 711 C C . VAL A 1 95 ? 2.598 19.887 -12.798 1.00 75.25 95 VAL A C 1
ATOM 713 O O . VAL A 1 95 ? 1.475 19.465 -12.536 1.00 75.25 95 VAL A O 1
ATOM 716 N N . ALA A 1 96 ? 2.844 21.185 -12.987 1.00 79.38 96 ALA A N 1
ATOM 717 C CA . ALA A 1 96 ? 1.804 22.202 -12.896 1.00 79.38 96 ALA A CA 1
ATOM 718 C C . ALA A 1 96 ? 0.725 22.020 -13.978 1.00 79.38 96 ALA A C 1
ATOM 720 O O . ALA A 1 96 ? -0.459 22.100 -13.675 1.00 79.38 96 ALA A O 1
ATOM 721 N N . ALA A 1 97 ? 1.101 21.734 -15.228 1.00 76.44 97 ALA A N 1
ATOM 722 C CA . ALA A 1 97 ? 0.140 21.498 -16.304 1.00 76.44 97 ALA A CA 1
ATOM 723 C C . ALA A 1 97 ? -0.709 20.244 -16.060 1.00 76.44 97 ALA A C 1
ATOM 725 O O . ALA A 1 97 ? -1.913 20.286 -16.298 1.00 76.44 97 ALA A O 1
ATOM 726 N N . GLU A 1 98 ? -0.100 19.168 -15.557 1.00 70.69 98 GLU A N 1
ATOM 727 C CA . GLU A 1 98 ? -0.800 17.917 -15.257 1.00 70.69 98 GLU A CA 1
ATOM 728 C C . GLU A 1 98 ? -1.763 18.066 -14.073 1.00 70.69 98 GLU A C 1
ATOM 730 O O . GLU A 1 98 ? -2.904 17.624 -14.137 1.00 70.69 98 GLU A O 1
ATOM 735 N N . MET A 1 99 ? -1.364 18.783 -13.020 1.00 72.06 99 MET A N 1
ATOM 736 C CA . MET A 1 99 ? -2.219 19.043 -11.855 1.00 72.06 99 MET A CA 1
ATOM 737 C C . MET A 1 99 ? -3.523 19.783 -12.204 1.00 72.06 99 MET A C 1
ATOM 739 O O . MET A 1 99 ? -4.492 19.719 -11.447 1.00 72.06 99 MET A O 1
ATOM 743 N N . PHE A 1 100 ? -3.565 20.480 -13.339 1.00 77.69 100 PHE A N 1
ATOM 744 C CA . PHE A 1 100 ? -4.733 21.220 -13.818 1.00 77.69 100 PHE A CA 1
ATOM 745 C C . PHE A 1 100 ? -5.188 20.770 -15.223 1.00 77.69 100 PHE A C 1
ATOM 747 O O . PHE A 1 100 ? -5.851 21.540 -15.923 1.00 77.69 100 PHE A O 1
ATOM 754 N N . SER A 1 101 ? -4.823 19.558 -15.666 1.00 72.94 101 SER A N 1
ATOM 755 C CA . SER A 1 101 ? -5.131 19.048 -17.015 1.00 72.94 101 SER A CA 1
ATOM 756 C C . SER A 1 101 ? -6.607 18.681 -17.200 1.00 72.94 101 SER A C 1
ATOM 758 O O . SER A 1 101 ? -7.152 18.842 -18.291 1.00 72.94 101 SER A O 1
ATOM 760 N N . ASP A 1 102 ? -7.273 18.261 -16.124 1.00 68.25 102 ASP A N 1
ATOM 761 C CA . ASP A 1 102 ? -8.689 17.873 -16.096 1.00 68.25 102 ASP A CA 1
ATOM 762 C C . ASP A 1 102 ? -9.671 19.062 -16.043 1.00 68.25 102 ASP A C 1
ATOM 764 O O . ASP A 1 102 ? -10.883 18.861 -16.076 1.00 68.25 102 ASP A O 1
ATOM 768 N N . GLY A 1 103 ? -9.163 20.297 -15.956 1.00 72.38 103 GLY A N 1
ATOM 769 C CA . GLY A 1 103 ? -9.971 21.518 -15.888 1.00 72.38 103 GLY A CA 1
ATOM 770 C C . GLY A 1 103 ? -10.689 21.748 -14.552 1.00 72.38 103 GLY A C 1
ATOM 771 O O . GLY A 1 103 ? -11.426 22.727 -14.429 1.00 72.38 103 GLY A O 1
ATOM 772 N N . ASN A 1 104 ? -10.466 20.898 -13.543 1.00 72.56 104 ASN A N 1
ATOM 773 C CA . ASN A 1 104 ? -11.071 21.034 -12.220 1.00 72.56 104 ASN A CA 1
ATOM 774 C C . ASN A 1 104 ? -10.169 21.854 -11.292 1.00 72.56 104 ASN A C 1
ATOM 776 O O . ASN A 1 104 ? -9.224 21.349 -10.681 1.00 72.56 104 ASN A O 1
ATOM 780 N N . PHE A 1 105 ? -10.486 23.137 -11.148 1.00 76.75 105 PHE A N 1
ATOM 781 C CA . PHE A 1 105 ? -9.752 24.051 -10.278 1.00 76.75 105 PHE A CA 1
ATOM 782 C C . PHE A 1 105 ? -10.335 24.061 -8.861 1.00 76.75 105 PHE A C 1
ATOM 784 O O . PHE A 1 105 ? -11.541 24.204 -8.670 1.00 76.75 105 PHE A O 1
ATOM 791 N N . ASN A 1 106 ? -9.468 23.921 -7.859 1.00 75.12 106 ASN A N 1
ATOM 792 C CA . ASN A 1 106 ? -9.812 24.084 -6.451 1.00 75.12 106 ASN A CA 1
ATOM 793 C C . ASN A 1 106 ? -8.608 24.611 -5.664 1.00 75.12 106 ASN A C 1
ATOM 795 O O . ASN A 1 106 ? -7.456 24.483 -6.092 1.00 75.12 106 ASN A O 1
ATOM 799 N N . TRP A 1 107 ? -8.871 25.168 -4.485 1.00 73.69 107 TRP A N 1
ATOM 800 C CA . TRP A 1 107 ? -7.833 25.757 -3.647 1.00 73.69 107 TRP A CA 1
ATOM 801 C C . TRP A 1 107 ? -6.791 24.743 -3.168 1.00 73.69 107 TRP A C 1
ATOM 803 O O . TRP A 1 107 ? -5.618 25.093 -3.094 1.00 73.69 107 TRP A O 1
ATOM 813 N N . GLY A 1 108 ? -7.170 23.483 -2.928 1.00 68.56 108 GLY A N 1
ATOM 814 C CA . GLY A 1 108 ? -6.228 22.426 -2.543 1.00 68.56 108 GLY A CA 1
ATOM 815 C C . GLY A 1 108 ? -5.113 22.217 -3.572 1.00 68.56 108 GLY A C 1
ATOM 816 O O . GLY A 1 108 ? -3.943 22.122 -3.204 1.00 68.56 108 GLY A O 1
ATOM 817 N N . ARG A 1 109 ? -5.442 22.260 -4.868 1.00 75.88 109 ARG A N 1
ATOM 818 C CA . ARG A 1 109 ? -4.457 22.192 -5.964 1.00 75.88 109 ARG A CA 1
ATOM 819 C C . ARG A 1 109 ? -3.594 23.451 -6.067 1.00 75.88 109 ARG A C 1
ATOM 821 O O . ARG A 1 109 ? -2.400 23.358 -6.334 1.00 75.88 109 ARG A O 1
ATOM 828 N N . VAL A 1 110 ? -4.157 24.630 -5.795 1.00 80.12 110 VAL A N 1
ATOM 829 C CA . VAL A 1 110 ? -3.375 25.882 -5.723 1.00 80.12 110 VAL A CA 1
ATOM 830 C C . VAL A 1 110 ? -2.353 25.820 -4.580 1.00 80.12 110 VAL A C 1
ATOM 832 O O . VAL A 1 110 ? -1.193 26.189 -4.768 1.00 80.12 110 VAL A O 1
ATOM 835 N N . VAL A 1 111 ? -2.741 25.288 -3.417 1.00 76.31 111 VAL A N 1
ATOM 836 C CA . VAL A 1 111 ? -1.821 25.081 -2.286 1.00 76.31 111 VAL A CA 1
ATOM 837 C C . VAL A 1 111 ? -0.760 24.025 -2.607 1.00 76.31 111 VAL A C 1
ATOM 839 O O . VAL A 1 111 ? 0.413 24.231 -2.296 1.00 76.31 111 VAL A O 1
ATOM 842 N N . ALA A 1 112 ? -1.129 22.933 -3.279 1.00 75.56 112 ALA A N 1
ATOM 843 C CA . ALA A 1 112 ? -0.177 21.913 -3.720 1.00 75.56 112 ALA A CA 1
ATOM 844 C C . ALA A 1 112 ? 0.870 22.477 -4.701 1.00 75.56 112 ALA A C 1
ATOM 846 O O . ALA A 1 112 ? 2.056 22.162 -4.577 1.00 75.56 112 ALA A O 1
ATOM 847 N N . LEU A 1 113 ? 0.475 23.388 -5.602 1.00 83.12 113 LEU A N 1
ATOM 848 C CA . LEU A 1 113 ? 1.404 24.117 -6.472 1.00 83.12 113 LEU A CA 1
ATOM 849 C C . LEU A 1 113 ? 2.413 24.949 -5.665 1.00 83.12 113 LEU A C 1
ATOM 851 O O . LEU A 1 113 ? 3.612 24.905 -5.945 1.00 83.12 113 LEU A O 1
ATOM 855 N N . PHE A 1 114 ? 1.945 25.679 -4.647 1.00 83.75 114 PHE A N 1
ATOM 856 C CA . PHE A 1 114 ? 2.805 26.495 -3.779 1.00 83.75 114 PHE A CA 1
ATOM 857 C C . PHE A 1 114 ? 3.764 25.619 -2.969 1.00 83.75 114 PHE A C 1
ATOM 859 O O . PHE A 1 114 ? 4.951 25.933 -2.843 1.00 83.75 114 PHE A O 1
ATOM 866 N N . TYR A 1 115 ? 3.269 24.488 -2.466 1.00 81.44 115 TYR A N 1
ATOM 867 C CA . TYR A 1 115 ? 4.077 23.504 -1.762 1.00 81.44 115 TYR A CA 1
ATOM 868 C C . TYR A 1 115 ? 5.184 22.935 -2.649 1.00 81.44 115 TYR A C 1
ATOM 870 O O . TYR A 1 115 ? 6.357 22.950 -2.268 1.00 81.44 115 TYR A O 1
ATOM 878 N N . PHE A 1 116 ? 4.840 22.509 -3.862 1.00 81.44 116 PHE A N 1
ATOM 879 C CA . PHE A 1 116 ? 5.802 21.968 -4.810 1.00 81.44 116 PHE A CA 1
ATOM 880 C C . PHE A 1 116 ? 6.868 22.998 -5.213 1.00 81.44 116 PHE A C 1
ATOM 882 O O . PHE A 1 116 ? 8.065 22.704 -5.153 1.00 81.44 116 PHE A O 1
ATOM 889 N N . ALA A 1 117 ? 6.454 24.231 -5.526 1.00 85.38 117 ALA A N 1
ATOM 890 C CA . ALA A 1 117 ? 7.368 25.338 -5.800 1.00 85.38 117 ALA A CA 1
ATOM 891 C C . ALA A 1 117 ? 8.340 25.571 -4.631 1.00 85.38 117 ALA A C 1
ATOM 893 O O . ALA A 1 117 ? 9.544 25.727 -4.842 1.00 85.38 117 ALA A O 1
ATOM 894 N N . SER A 1 118 ? 7.840 25.523 -3.389 1.00 85.00 118 SER A N 1
ATOM 895 C CA . SER A 1 118 ? 8.673 25.688 -2.196 1.00 85.00 118 SER A CA 1
ATOM 896 C C . SER A 1 118 ? 9.727 24.592 -2.060 1.00 85.00 118 SER A C 1
ATOM 898 O O . SER A 1 118 ? 10.882 24.891 -1.773 1.00 85.00 118 SER A O 1
ATOM 900 N N . LYS A 1 119 ? 9.384 23.333 -2.344 1.00 81.00 119 LYS A N 1
ATOM 901 C CA . LYS A 1 119 ? 10.323 22.209 -2.246 1.00 81.00 119 LYS A CA 1
ATOM 902 C C . LYS A 1 119 ? 11.418 22.275 -3.301 1.00 81.00 119 LYS A C 1
ATOM 904 O O . LYS A 1 119 ? 12.576 22.014 -2.981 1.00 81.00 119 LYS A O 1
ATOM 909 N N . LEU A 1 120 ? 11.085 22.697 -4.521 1.00 79.38 120 LEU A N 1
ATOM 910 C CA . LEU A 1 120 ? 12.087 22.967 -5.554 1.00 79.38 120 LEU A CA 1
ATOM 911 C C . LEU A 1 120 ? 13.034 24.102 -5.141 1.00 79.38 120 LEU A C 1
ATOM 913 O O . LEU A 1 120 ? 14.243 23.988 -5.337 1.00 79.38 120 LEU A O 1
ATOM 917 N N . VAL A 1 121 ? 12.513 25.162 -4.515 1.00 82.25 121 VAL A N 1
ATOM 918 C CA . VAL A 1 121 ? 13.332 26.263 -3.983 1.00 82.25 121 VAL A CA 1
ATOM 919 C C . VAL A 1 121 ? 14.247 25.794 -2.848 1.00 82.25 121 VAL A C 1
ATOM 921 O O . VAL A 1 121 ? 15.429 26.133 -2.843 1.00 82.25 121 VAL A O 1
ATOM 924 N N . LEU A 1 122 ? 13.750 24.979 -1.916 1.00 79.12 122 LEU A N 1
ATOM 925 C CA . LEU A 1 122 ? 14.564 24.411 -0.834 1.00 79.12 122 LEU A CA 1
ATOM 926 C C . LEU A 1 122 ? 15.655 23.483 -1.376 1.00 79.12 122 LEU A C 1
ATOM 928 O O . LEU A 1 122 ? 16.795 23.546 -0.921 1.00 79.12 122 LEU A O 1
ATOM 932 N N . LYS A 1 123 ? 15.344 22.677 -2.397 1.00 76.44 123 LYS A N 1
ATOM 933 C CA . LYS A 1 123 ? 16.336 21.836 -3.075 1.00 76.44 123 LYS A CA 1
ATOM 934 C C . LYS A 1 123 ? 17.414 22.685 -3.757 1.00 76.44 123 LYS A C 1
ATOM 936 O O . LYS A 1 123 ? 18.593 22.394 -3.592 1.00 76.44 123 LYS A O 1
ATOM 941 N N . ALA A 1 124 ? 17.031 23.779 -4.423 1.00 76.12 124 ALA A N 1
ATOM 942 C CA . ALA A 1 124 ? 17.963 24.739 -5.024 1.00 76.12 124 ALA A CA 1
ATOM 943 C C . ALA A 1 124 ? 18.861 25.455 -3.992 1.00 76.12 124 ALA A C 1
ATOM 945 O O . ALA A 1 124 ? 20.019 25.772 -4.281 1.00 76.12 124 ALA A O 1
ATOM 946 N N . LEU A 1 125 ? 18.345 25.696 -2.781 1.00 74.25 125 LEU A N 1
ATOM 947 C CA . LEU A 1 125 ? 19.120 26.218 -1.653 1.00 74.25 125 LEU A CA 1
ATOM 948 C C . LEU A 1 125 ? 20.152 25.192 -1.162 1.00 74.25 125 LEU A C 1
ATOM 950 O O . LEU A 1 125 ? 21.323 25.538 -1.002 1.00 74.25 125 LEU A O 1
ATOM 954 N N . CYS A 1 126 ? 19.757 23.926 -0.998 1.00 71.69 126 CYS A N 1
ATOM 955 C CA . CYS A 1 126 ? 20.665 22.843 -0.606 1.00 71.69 126 CYS A CA 1
ATOM 956 C C . CYS A 1 126 ? 21.777 22.590 -1.637 1.00 71.69 126 CYS A C 1
ATOM 958 O O . CYS A 1 126 ? 22.907 22.291 -1.253 1.00 71.69 126 CYS A O 1
ATOM 960 N N . THR A 1 127 ? 21.491 22.750 -2.933 1.00 69.31 127 THR A N 1
ATOM 961 C CA . THR A 1 127 ? 22.480 22.589 -4.014 1.00 69.31 127 THR A CA 1
ATOM 962 C C . THR A 1 127 ? 23.307 23.851 -4.290 1.00 69.31 127 THR A C 1
ATOM 964 O O . THR A 1 127 ? 24.120 23.854 -5.212 1.00 69.31 127 THR A O 1
ATOM 967 N N . LYS A 1 128 ? 23.152 24.914 -3.481 1.00 69.38 128 LYS A N 1
ATOM 968 C CA . LYS A 1 128 ? 23.877 26.197 -3.583 1.00 69.38 128 LYS A CA 1
ATOM 969 C C . LYS A 1 128 ? 23.705 26.918 -4.930 1.00 69.38 128 LYS A C 1
ATOM 971 O O . LYS A 1 128 ? 24.633 27.569 -5.408 1.00 69.38 128 LYS A O 1
ATOM 976 N N . VAL A 1 129 ? 22.505 26.873 -5.517 1.00 68.81 129 VAL A N 1
ATOM 977 C CA . VAL A 1 129 ? 22.162 27.591 -6.764 1.00 68.81 129 VAL A CA 1
ATOM 978 C C . VAL A 1 129 ? 21.106 28.679 -6.483 1.00 68.81 129 VAL A C 1
ATOM 980 O O . VAL A 1 129 ? 19.957 28.570 -6.914 1.00 68.81 129 VAL A O 1
ATOM 983 N N . PRO A 1 130 ? 21.450 29.771 -5.766 1.00 66.81 130 PRO A N 1
ATOM 984 C CA . PRO A 1 130 ? 20.475 30.765 -5.293 1.00 66.81 130 PRO A CA 1
ATOM 985 C C . PRO A 1 130 ? 19.797 31.554 -6.424 1.00 66.81 130 PRO A C 1
ATOM 987 O O . PRO A 1 130 ? 18.672 32.029 -6.278 1.00 66.81 130 PRO A O 1
ATOM 990 N N . GLN A 1 131 ? 20.447 31.653 -7.585 1.00 74.19 131 GLN A N 1
ATOM 991 C CA . GLN A 1 131 ? 19.877 32.257 -8.794 1.00 74.19 131 GLN A CA 1
ATOM 992 C C . GLN A 1 131 ? 18.617 31.538 -9.295 1.00 74.19 131 GLN A C 1
ATOM 994 O O . GLN A 1 131 ? 17.767 32.169 -9.916 1.00 74.19 131 GLN A O 1
ATOM 999 N N . LEU A 1 132 ? 18.457 30.247 -8.984 1.00 74.44 132 LEU A N 1
ATOM 1000 C CA . LEU A 1 132 ? 17.295 29.460 -9.389 1.00 74.44 132 LEU A CA 1
ATOM 1001 C C . LEU A 1 132 ? 16.040 29.803 -8.570 1.00 74.44 132 LEU A C 1
ATOM 1003 O O . LEU A 1 132 ? 14.925 29.600 -9.042 1.00 74.44 132 LEU A O 1
ATOM 1007 N N . ILE A 1 133 ? 16.201 30.390 -7.380 1.00 77.25 133 ILE A N 1
ATOM 1008 C CA . ILE A 1 133 ? 15.091 30.704 -6.474 1.00 77.25 133 ILE A CA 1
ATOM 1009 C C . ILE A 1 133 ? 14.147 31.734 -7.096 1.00 77.25 133 ILE A C 1
ATOM 1011 O O . ILE A 1 133 ? 12.941 31.504 -7.185 1.00 77.25 133 ILE A O 1
ATOM 1015 N N . ARG A 1 134 ? 14.704 32.851 -7.586 1.00 79.25 134 ARG A N 1
ATOM 1016 C CA . ARG A 1 134 ? 13.921 33.898 -8.263 1.00 79.25 134 ARG A CA 1
ATOM 1017 C C . ARG A 1 134 ? 13.244 33.357 -9.521 1.00 79.25 134 ARG A C 1
ATOM 1019 O O . ARG A 1 134 ? 12.117 33.735 -9.816 1.00 79.25 134 ARG A O 1
ATOM 1026 N N . THR A 1 135 ? 13.904 32.439 -10.220 1.00 83.50 135 THR A N 1
ATOM 1027 C CA . THR A 1 135 ? 13.391 31.822 -11.444 1.00 83.50 135 THR A CA 1
ATOM 1028 C C . THR A 1 135 ? 12.210 30.885 -11.168 1.00 83.50 135 THR A C 1
ATOM 1030 O O . THR A 1 135 ? 11.199 30.988 -11.855 1.00 83.50 135 THR A O 1
ATOM 1033 N N . ILE A 1 136 ? 12.276 30.039 -10.129 1.00 84.06 136 ILE A N 1
ATOM 1034 C CA . ILE A 1 136 ? 11.162 29.154 -9.728 1.00 84.06 136 ILE A CA 1
ATOM 1035 C C . ILE A 1 136 ? 9.961 29.968 -9.232 1.00 84.06 136 ILE A C 1
ATOM 1037 O O . ILE A 1 136 ? 8.817 29.681 -9.594 1.00 84.06 136 ILE A O 1
ATOM 1041 N N . MET A 1 137 ? 10.209 31.012 -8.435 1.00 83.88 137 MET A N 1
ATOM 1042 C CA . MET A 1 137 ? 9.152 31.936 -8.014 1.00 83.88 137 MET A CA 1
ATOM 1043 C C . MET A 1 137 ? 8.507 32.621 -9.225 1.00 83.88 137 MET A C 1
ATOM 1045 O O . MET A 1 137 ? 7.282 32.687 -9.297 1.00 83.88 137 MET A O 1
ATOM 1049 N N . GLY A 1 138 ? 9.315 33.050 -10.200 1.00 84.75 138 GLY A N 1
ATOM 1050 C CA . GLY A 1 138 ? 8.843 33.590 -11.476 1.00 84.75 138 GLY A CA 1
ATOM 1051 C C . GLY A 1 138 ? 7.914 32.623 -12.208 1.00 84.75 138 GLY A C 1
ATOM 1052 O O . GLY A 1 138 ? 6.774 32.977 -12.479 1.00 84.75 138 GLY A O 1
ATOM 1053 N N . TRP A 1 139 ? 8.335 31.370 -12.415 1.00 90.50 139 TRP A N 1
ATOM 1054 C CA . TRP A 1 139 ? 7.501 30.353 -13.073 1.00 90.50 139 TRP A CA 1
ATOM 1055 C C . TRP A 1 139 ? 6.173 30.114 -12.358 1.00 90.50 139 TRP A C 1
ATOM 1057 O O . TRP A 1 139 ? 5.142 29.949 -13.005 1.00 90.50 139 TRP A O 1
ATOM 1067 N N . THR A 1 140 ? 6.190 30.115 -11.025 1.00 87.81 140 THR A N 1
ATOM 1068 C CA . THR A 1 140 ? 4.980 29.917 -10.220 1.00 87.81 140 THR A CA 1
ATOM 1069 C C . THR A 1 140 ? 4.001 31.071 -10.400 1.00 87.81 140 THR A C 1
ATOM 1071 O O . THR A 1 140 ? 2.803 30.844 -10.559 1.00 87.81 140 THR A O 1
ATOM 1074 N N . LEU A 1 141 ? 4.503 32.308 -10.423 1.00 87.75 141 LEU A N 1
ATOM 1075 C CA . LEU A 1 141 ? 3.682 33.498 -10.637 1.00 87.75 141 LEU A CA 1
ATOM 1076 C C . LEU A 1 141 ? 3.202 33.630 -12.082 1.00 87.75 141 LEU A C 1
ATOM 1078 O O . LEU A 1 141 ? 2.076 34.070 -12.300 1.00 87.75 141 LEU A O 1
ATOM 1082 N N . ASP A 1 142 ? 4.005 33.219 -13.058 1.00 87.06 142 ASP A N 1
ATOM 1083 C CA . ASP A 1 142 ? 3.595 33.192 -14.460 1.00 87.06 142 ASP A CA 1
ATOM 1084 C C . ASP A 1 142 ? 2.487 32.157 -14.674 1.00 87.06 142 ASP A C 1
ATOM 1086 O O . ASP A 1 142 ? 1.443 32.487 -15.232 1.00 87.06 142 ASP A O 1
ATOM 1090 N N . PHE A 1 143 ? 2.627 30.954 -14.107 1.00 87.38 143 PHE A N 1
ATOM 1091 C CA . PHE A 1 143 ? 1.571 29.941 -14.152 1.00 87.38 143 PHE A CA 1
ATOM 1092 C C . PHE A 1 143 ? 0.287 30.413 -13.456 1.00 87.38 143 PHE A C 1
ATOM 1094 O O . PHE A 1 143 ? -0.812 30.251 -13.990 1.00 87.38 143 PHE A O 1
ATOM 1101 N N . LEU A 1 144 ? 0.411 31.041 -12.280 1.00 87.44 144 LEU A N 1
ATOM 1102 C CA . LEU A 1 144 ? -0.722 31.625 -11.561 1.00 87.44 144 LEU A CA 1
ATOM 1103 C C . LEU A 1 144 ? -1.439 32.670 -12.431 1.00 87.44 144 LEU A C 1
ATOM 1105 O O . LEU A 1 144 ? -2.661 32.624 -12.552 1.00 87.44 144 LEU A O 1
ATOM 1109 N N . ARG A 1 145 ? -0.686 33.566 -13.082 1.00 86.56 145 ARG A N 1
ATOM 1110 C CA . ARG A 1 145 ? -1.226 34.617 -13.955 1.00 86.56 145 ARG A CA 1
ATOM 1111 C C . ARG A 1 145 ? -1.930 34.047 -15.185 1.00 86.56 145 ARG A C 1
ATOM 1113 O O . ARG A 1 145 ? -3.009 34.511 -15.533 1.00 86.56 145 ARG A O 1
ATOM 1120 N N . GLU A 1 146 ? -1.316 33.070 -15.842 1.00 86.88 146 GLU A N 1
ATOM 1121 C CA . GLU A 1 146 ? -1.777 32.550 -17.132 1.00 86.88 146 GLU A CA 1
ATOM 1122 C C . GLU A 1 146 ? -2.925 31.546 -17.004 1.00 86.88 146 GLU A C 1
ATOM 1124 O O . GLU A 1 146 ? -3.760 31.454 -17.902 1.00 86.88 146 GLU A O 1
ATOM 1129 N N . ARG A 1 147 ? -2.969 30.770 -15.913 1.00 84.38 147 ARG A N 1
ATOM 1130 C CA . ARG A 1 147 ? -3.880 29.619 -15.791 1.00 84.38 147 ARG A CA 1
ATOM 1131 C C . ARG A 1 147 ? -4.866 29.710 -14.639 1.00 84.38 147 ARG A C 1
ATOM 1133 O O . ARG A 1 147 ? -5.939 29.127 -14.744 1.00 84.38 147 ARG A O 1
ATOM 1140 N N . LEU A 1 148 ? -4.523 30.405 -13.555 1.00 86.19 148 LEU A N 1
ATOM 1141 C CA . LEU A 1 148 ? -5.310 30.384 -12.315 1.00 86.19 148 LEU A CA 1
ATOM 1142 C C . LEU A 1 148 ? -5.974 31.724 -11.996 1.00 86.19 148 LEU A C 1
ATOM 1144 O O . LEU A 1 148 ? -6.970 31.743 -11.285 1.00 86.19 148 LEU A O 1
ATOM 1148 N N . LEU A 1 149 ? -5.463 32.835 -12.528 1.00 86.12 149 LEU A N 1
ATOM 1149 C CA . LEU A 1 149 ? -5.925 34.185 -12.208 1.00 86.12 149 LEU A CA 1
ATOM 1150 C C . LEU A 1 149 ? -7.419 34.381 -12.476 1.00 86.12 149 LEU A C 1
ATOM 1152 O O . LEU A 1 149 ? -8.111 34.904 -11.609 1.00 86.12 149 LEU A O 1
ATOM 1156 N N . GLY A 1 150 ? -7.911 33.929 -13.634 1.00 83.94 150 GLY A N 1
ATOM 1157 C CA . GLY A 1 150 ? -9.335 34.011 -13.972 1.00 83.94 150 GLY A CA 1
ATOM 1158 C C . GLY A 1 150 ? -10.198 33.260 -12.960 1.00 83.94 150 GLY A C 1
ATOM 1159 O O . GLY A 1 150 ? -11.114 33.834 -12.384 1.00 83.94 150 GLY A O 1
ATOM 1160 N N . TRP A 1 151 ? -9.818 32.022 -12.638 1.00 85.94 151 TRP A N 1
ATOM 1161 C CA . TRP A 1 151 ? -10.536 31.219 -11.650 1.00 85.94 151 TRP A CA 1
ATOM 1162 C C . TRP A 1 151 ? -10.484 31.831 -10.242 1.00 85.94 151 TRP A C 1
ATOM 1164 O O . TRP A 1 151 ? -11.510 31.933 -9.582 1.00 85.94 151 TRP A O 1
ATOM 1174 N N . ILE A 1 152 ? -9.317 32.297 -9.781 1.00 82.12 152 ILE A N 1
ATOM 1175 C CA . ILE A 1 152 ? -9.172 32.946 -8.466 1.00 82.12 152 ILE A CA 1
ATOM 1176 C C . ILE A 1 152 ? -10.022 34.218 -8.392 1.00 82.12 152 ILE A C 1
ATOM 1178 O O . ILE A 1 152 ? -10.616 34.512 -7.355 1.00 82.12 152 ILE A O 1
ATOM 1182 N N . GLN A 1 153 ? -10.095 34.973 -9.486 1.00 82.44 153 GLN A N 1
ATOM 1183 C CA . GLN A 1 153 ? -10.937 36.157 -9.580 1.00 82.44 153 GLN A CA 1
ATOM 1184 C C . GLN A 1 153 ? -12.427 35.793 -9.501 1.00 82.44 153 GLN A C 1
ATOM 1186 O O . GLN A 1 153 ? -13.161 36.463 -8.774 1.00 82.44 153 GLN A O 1
ATOM 1191 N N . ASP A 1 154 ? -12.846 34.694 -10.136 1.00 80.38 154 ASP A N 1
ATOM 1192 C CA . ASP A 1 154 ? -14.210 34.157 -10.031 1.00 80.38 154 ASP A CA 1
ATOM 1193 C C . ASP A 1 154 ? -14.552 33.694 -8.603 1.00 80.38 154 ASP A C 1
ATOM 1195 O O . ASP A 1 154 ? -15.704 33.779 -8.183 1.00 80.38 154 ASP A O 1
ATOM 1199 N N . GLN A 1 155 ? -13.551 33.266 -7.823 1.00 74.06 155 GLN A N 1
ATOM 1200 C CA . GLN A 1 155 ? -13.701 32.940 -6.397 1.00 74.06 155 GLN A CA 1
ATOM 1201 C C . GLN A 1 155 ? -13.699 34.175 -5.469 1.00 74.06 155 GLN A C 1
ATOM 1203 O O . GLN A 1 155 ? -13.796 34.028 -4.252 1.00 74.06 155 GLN A O 1
ATOM 1208 N N . GLY A 1 156 ? -13.586 35.398 -6.003 1.00 73.69 156 GLY A N 1
ATOM 1209 C CA . GLY A 1 156 ? -13.533 36.638 -5.213 1.00 73.69 156 GLY A CA 1
ATOM 1210 C C . GLY A 1 156 ? -12.126 37.049 -4.751 1.00 73.69 156 GLY A C 1
ATOM 1211 O O . GLY A 1 156 ? -11.972 38.001 -3.980 1.00 73.69 156 GLY A O 1
ATOM 1212 N N . GLY A 1 157 ? -11.079 36.387 -5.249 1.00 79.25 157 GLY A N 1
ATOM 1213 C CA . GLY A 1 157 ? -9.682 36.627 -4.889 1.00 79.25 157 GLY A CA 1
ATOM 1214 C C . GLY A 1 157 ? -9.188 35.727 -3.752 1.00 79.25 157 GLY A C 1
ATOM 1215 O O . GLY A 1 157 ? -9.678 34.624 -3.548 1.00 79.25 157 GLY A O 1
ATOM 1216 N N . TRP A 1 158 ? -8.188 36.201 -3.003 1.00 75.81 158 TRP A N 1
ATOM 1217 C CA . TRP A 1 158 ? -7.601 35.473 -1.863 1.00 75.81 158 TRP A CA 1
ATOM 1218 C C . TRP A 1 158 ? -8.323 35.726 -0.527 1.00 75.81 158 TRP A C 1
ATOM 1220 O O . TRP A 1 158 ? -7.836 35.311 0.526 1.00 75.81 158 TRP A O 1
ATOM 1230 N N . ALA A 1 159 ? -9.457 36.428 -0.545 1.00 61.53 159 ALA A N 1
ATOM 1231 C CA . ALA A 1 159 ? -10.266 36.661 0.643 1.00 61.53 159 ALA A CA 1
ATOM 1232 C C . ALA A 1 159 ? -11.247 35.494 0.855 1.00 61.53 159 ALA A C 1
ATOM 1234 O O . ALA A 1 159 ? -11.830 35.021 -0.119 1.00 61.53 159 ALA A O 1
ATOM 1235 N N . PRO A 1 160 ? -11.474 35.046 2.103 1.00 54.03 160 PRO A N 1
ATOM 1236 C CA . PRO A 1 160 ? -12.417 33.970 2.370 1.00 54.03 160 PRO A CA 1
ATOM 1237 C C . PRO A 1 160 ? -13.847 34.348 1.940 1.00 54.03 160 PRO A C 1
ATOM 1239 O O . PRO A 1 160 ? -14.308 35.435 2.308 1.00 54.03 160 PRO A O 1
ATOM 1242 N N . PRO A 1 161 ? -14.575 33.485 1.201 1.00 45.91 161 PRO A N 1
ATOM 1243 C CA . PRO A 1 161 ? -15.971 33.701 0.873 1.00 45.91 161 PRO A CA 1
ATOM 1244 C C . PRO A 1 161 ? -16.822 33.725 2.152 1.00 45.91 161 PRO A C 1
ATOM 1246 O O . PRO A 1 161 ? -16.486 33.086 3.152 1.00 45.91 161 PRO A O 1
ATOM 1249 N N . PRO A 1 162 ? -17.965 34.432 2.135 1.00 43.72 162 PRO A N 1
ATOM 1250 C CA . PRO A 1 162 ? -18.870 34.527 3.282 1.00 43.72 162 PRO A CA 1
ATOM 1251 C C . PRO A 1 162 ? -19.543 33.193 3.653 1.00 43.72 162 PRO A C 1
ATOM 1253 O O . PRO A 1 162 ? -20.161 33.096 4.710 1.00 43.72 162 PRO A O 1
ATOM 1256 N N . THR A 1 163 ? -19.435 32.167 2.806 1.00 44.12 163 THR A N 1
ATOM 1257 C CA . THR A 1 163 ? -19.888 30.798 3.077 1.00 44.12 163 THR A CA 1
ATOM 1258 C C . THR A 1 163 ? -18.684 29.863 3.099 1.00 44.12 163 THR A C 1
ATOM 1260 O O . THR A 1 163 ? -17.892 29.802 2.167 1.00 44.12 163 THR A O 1
ATOM 1263 N N . THR A 1 164 ? -18.534 29.148 4.208 1.00 45.16 164 THR A N 1
ATOM 1264 C CA . THR A 1 164 ? -17.360 28.348 4.577 1.00 45.16 164 THR A CA 1
ATOM 1265 C C . THR A 1 164 ? -17.166 27.069 3.758 1.00 45.16 164 THR A C 1
ATOM 1267 O O . THR A 1 164 ? -16.192 26.373 3.999 1.00 45.16 164 THR A O 1
ATOM 1270 N N . ALA A 1 165 ? -18.051 26.742 2.812 1.00 42.12 165 ALA A N 1
ATOM 1271 C CA . ALA A 1 165 ? -18.054 25.442 2.136 1.00 42.12 165 ALA A CA 1
ATOM 1272 C C . ALA A 1 165 ? -16.969 25.286 1.052 1.00 42.12 165 ALA A C 1
ATOM 1274 O O . ALA A 1 165 ? -16.451 24.188 0.885 1.00 42.12 165 ALA A O 1
ATOM 1275 N N . ASP A 1 166 ? -16.585 26.374 0.374 1.00 42.16 166 ASP A N 1
ATOM 1276 C CA . ASP A 1 166 ? -15.707 26.313 -0.812 1.00 42.16 166 ASP A CA 1
ATOM 1277 C C . ASP A 1 166 ? -14.328 26.977 -0.603 1.00 42.16 166 ASP A C 1
ATOM 1279 O O . ASP A 1 166 ? -13.496 27.033 -1.510 1.00 42.16 166 ASP A O 1
ATOM 1283 N N . TRP A 1 167 ? -14.051 27.479 0.605 1.00 48.84 167 TRP A N 1
ATOM 1284 C CA . TRP A 1 167 ? -12.737 28.010 0.988 1.00 48.84 167 TRP A CA 1
ATOM 1285 C C . TRP A 1 167 ? -11.814 26.876 1.460 1.00 48.84 167 TRP A C 1
ATOM 1287 O O . TRP A 1 167 ? -12.311 25.943 2.087 1.00 48.84 167 TRP A O 1
ATOM 1297 N N . PRO A 1 168 ? -10.472 26.959 1.313 1.00 41.09 168 PRO A N 1
ATOM 1298 C CA . PRO A 1 168 ? -9.526 25.959 1.828 1.00 41.09 168 PRO A CA 1
ATOM 1299 C C . PRO A 1 168 ? -9.585 25.748 3.349 1.00 41.09 168 PRO A C 1
ATOM 1301 O O . PRO A 1 168 ? -8.852 24.920 3.880 1.00 41.09 168 PRO A O 1
ATOM 1304 N N . ILE A 1 169 ? -10.440 26.490 4.059 1.00 44.41 169 ILE A N 1
ATOM 1305 C CA . ILE A 1 169 ? -10.693 26.333 5.483 1.00 44.41 169 ILE A CA 1
ATOM 1306 C C . ILE A 1 169 ? -12.146 26.711 5.780 1.00 44.41 169 ILE A C 1
ATOM 1308 O O . ILE A 1 169 ? -12.456 27.851 6.134 1.00 44.41 169 ILE A O 1
ATOM 1312 N N . ALA A 1 170 ? -13.051 25.742 5.708 1.00 34.03 170 ALA A N 1
ATOM 1313 C CA . ALA A 1 170 ? -14.120 25.722 6.691 1.00 34.03 170 ALA A CA 1
ATOM 1314 C C . ALA A 1 170 ? -13.435 25.536 8.056 1.00 34.03 170 ALA A C 1
ATOM 1316 O O . ALA A 1 170 ? -13.015 24.435 8.396 1.00 34.03 170 ALA A O 1
ATOM 1317 N N . LEU A 1 171 ? -13.243 26.612 8.817 1.00 31.47 171 LEU A N 1
ATOM 1318 C CA . LEU A 1 171 ? -13.060 26.497 10.262 1.00 31.47 171 LEU A CA 1
ATOM 1319 C C . LEU A 1 171 ? -14.462 26.448 10.875 1.00 31.47 171 LEU A C 1
ATOM 1321 O O . LEU A 1 171 ? -15.088 27.501 11.002 1.00 31.47 171 LEU A O 1
ATOM 1325 N N . PRO A 1 172 ? -14.984 25.290 11.304 1.00 30.70 172 PRO A N 1
ATOM 1326 C CA . PRO A 1 172 ? -15.624 25.258 12.597 1.00 30.70 172 PRO A CA 1
ATOM 1327 C C . PRO A 1 172 ? -14.517 25.233 13.658 1.00 30.70 172 PRO A C 1
ATOM 1329 O O . PRO A 1 172 ? -13.456 24.644 13.460 1.00 30.70 172 PRO A O 1
ATOM 1332 N N . ASP A 1 173 ? -14.767 25.813 14.826 1.00 32.84 173 ASP A N 1
ATOM 1333 C CA . ASP A 1 173 ? -13.949 25.633 16.036 1.00 32.84 173 ASP A CA 1
ATOM 1334 C C . ASP A 1 173 ? -13.978 24.171 16.565 1.00 32.84 173 ASP A C 1
ATOM 1336 O O . ASP A 1 173 ? -13.957 23.918 17.770 1.00 32.84 173 ASP A O 1
ATOM 1340 N N . ARG A 1 174 ? -14.065 23.172 15.675 1.00 27.67 174 ARG A N 1
ATOM 1341 C CA . ARG A 1 174 ? -14.031 21.735 15.953 1.00 27.67 174 ARG A CA 1
ATOM 1342 C C . ARG A 1 174 ? -13.376 20.981 14.792 1.00 27.67 174 ARG A C 1
ATOM 1344 O O . ARG A 1 174 ? -13.606 21.338 13.640 1.00 27.67 174 ARG A O 1
ATOM 1351 N N . PRO A 1 175 ? -12.598 19.925 15.077 1.00 30.12 175 PRO A N 1
ATOM 1352 C CA . PRO A 1 175 ? -11.952 19.137 14.042 1.00 30.12 175 PRO A CA 1
ATOM 1353 C C . PRO A 1 175 ? -13.015 18.289 13.332 1.00 30.12 175 PRO A C 1
ATOM 1355 O O . PRO A 1 175 ? -13.574 17.372 13.925 1.00 30.12 175 PRO A O 1
ATOM 1358 N N . THR A 1 176 ? -13.313 18.608 12.076 1.00 31.80 176 THR A N 1
ATOM 1359 C CA . THR A 1 176 ? -14.041 17.720 11.158 1.00 31.80 176 THR A CA 1
ATOM 1360 C C . THR A 1 176 ? -13.138 17.365 9.979 1.00 31.80 176 THR A C 1
ATOM 1362 O O . THR A 1 176 ? -12.398 18.210 9.474 1.00 31.80 176 THR A O 1
ATOM 1365 N N . SER A 1 177 ? -13.190 16.097 9.577 1.00 37.22 177 SER A N 1
ATOM 1366 C CA . SER A 1 177 ? -12.207 15.335 8.795 1.00 37.22 177 SER A CA 1
ATOM 1367 C C . SER A 1 177 ? -12.148 15.616 7.284 1.00 37.22 177 SER A C 1
ATOM 1369 O O . SER A 1 177 ? -11.327 15.020 6.591 1.00 37.22 177 SER A O 1
ATOM 1371 N N . GLU A 1 178 ? -12.950 16.533 6.737 1.00 35.56 178 GLU A N 1
ATOM 1372 C CA . GLU A 1 178 ? -13.095 16.648 5.273 1.00 35.56 178 GLU A CA 1
ATOM 1373 C C . GLU A 1 178 ? -12.167 17.678 4.598 1.00 35.56 178 GLU A C 1
ATOM 1375 O O . GLU A 1 178 ? -11.675 17.432 3.497 1.00 35.56 178 GLU A O 1
ATOM 1380 N N . GLY A 1 179 ? -11.834 18.796 5.251 1.00 39.56 179 GLY A N 1
ATOM 1381 C CA . GLY A 1 179 ? -10.929 19.819 4.690 1.00 39.56 179 GLY A CA 1
ATOM 1382 C C . GLY A 1 179 ? -9.485 19.344 4.410 1.00 39.56 179 GLY A C 1
ATOM 1383 O O . GLY A 1 179 ? -8.943 19.657 3.348 1.00 39.56 179 GLY A O 1
ATOM 1384 N N . PRO A 1 180 ? -8.850 18.550 5.299 1.00 45.09 180 PRO A N 1
ATOM 1385 C CA . PRO A 1 180 ? -7.488 18.039 5.098 1.00 45.09 180 PRO A CA 1
ATOM 1386 C C . PRO A 1 180 ? -7.371 16.988 3.986 1.00 45.09 180 PRO A C 1
ATOM 1388 O O . PRO A 1 180 ? -6.279 16.755 3.469 1.00 45.09 180 PRO A O 1
ATOM 1391 N N . ARG A 1 181 ? -8.477 16.336 3.608 1.00 44.06 181 ARG A N 1
ATOM 1392 C CA . ARG A 1 181 ? -8.479 15.212 2.666 1.00 44.06 181 ARG A CA 1
ATOM 1393 C C . ARG A 1 181 ? -8.207 15.659 1.232 1.00 44.06 181 ARG A C 1
ATOM 1395 O O . ARG A 1 181 ? -7.280 15.150 0.615 1.00 44.06 181 ARG A O 1
ATOM 1402 N N . ALA A 1 182 ? -8.910 16.681 0.744 1.00 44.62 182 ALA A N 1
ATOM 1403 C CA . ALA A 1 182 ? -8.734 17.194 -0.620 1.00 44.62 182 ALA A CA 1
ATOM 1404 C C . ALA A 1 182 ? -7.320 17.754 -0.873 1.00 44.62 182 ALA A C 1
ATOM 1406 O O . ALA A 1 182 ? -6.781 17.662 -1.975 1.00 44.62 182 ALA A O 1
ATOM 1407 N N . ILE A 1 183 ? -6.699 18.321 0.163 1.00 45.12 183 ILE A N 1
ATOM 1408 C CA . ILE A 1 183 ? -5.336 18.861 0.117 1.00 45.12 183 ILE A CA 1
ATOM 1409 C C . ILE A 1 183 ? -4.297 17.732 0.122 1.00 45.12 183 ILE A C 1
ATOM 1411 O O . ILE A 1 183 ? -3.351 17.773 -0.665 1.00 45.12 183 ILE A O 1
ATOM 1415 N N . LYS A 1 184 ? -4.488 16.702 0.958 1.00 50.38 184 LYS A N 1
ATOM 1416 C CA . LYS A 1 184 ? -3.653 15.489 0.957 1.00 50.38 184 LYS A CA 1
ATOM 1417 C C . LYS A 1 184 ? -3.760 14.744 -0.373 1.00 50.38 184 LYS A C 1
ATOM 1419 O O . LYS A 1 184 ? -2.737 14.380 -0.941 1.00 50.38 184 LYS A O 1
ATOM 1424 N N . GLU A 1 185 ? -4.965 14.600 -0.915 1.00 53.56 185 GLU A N 1
ATOM 1425 C CA . GLU A 1 185 ? -5.228 13.977 -2.216 1.00 53.56 185 GLU A CA 1
ATOM 1426 C C . GLU A 1 185 ? -4.618 14.786 -3.375 1.00 53.56 185 GLU A C 1
ATOM 1428 O O . GLU A 1 185 ? -3.985 14.208 -4.255 1.00 53.56 185 GLU A O 1
ATOM 1433 N N . ALA A 1 186 ? -4.708 16.123 -3.358 1.00 52.47 186 ALA A N 1
ATOM 1434 C CA . ALA A 1 186 ? -4.067 16.982 -4.360 1.00 52.47 186 ALA A CA 1
ATOM 1435 C C . ALA A 1 186 ? -2.530 16.939 -4.283 1.00 52.47 186 ALA A C 1
ATOM 1437 O O . ALA A 1 186 ? -1.855 16.940 -5.317 1.00 52.47 186 ALA A O 1
ATOM 1438 N N . ALA A 1 187 ? -1.961 16.865 -3.078 1.00 49.62 187 ALA A N 1
ATOM 1439 C CA . ALA A 1 187 ? -0.522 16.729 -2.881 1.00 49.62 187 ALA A CA 1
ATOM 1440 C C . ALA A 1 187 ? -0.010 15.336 -3.281 1.00 49.62 187 ALA A C 1
ATOM 1442 O O . ALA A 1 187 ? 1.041 15.241 -3.910 1.00 49.62 187 ALA A O 1
ATOM 1443 N N . LEU A 1 188 ? -0.769 14.271 -3.000 1.00 52.38 188 LEU A N 1
ATOM 1444 C CA . LEU A 1 188 ? -0.494 12.909 -3.475 1.00 52.38 188 LEU A CA 1
ATOM 1445 C C . LEU A 1 188 ? -0.607 12.809 -5.000 1.00 52.38 188 LEU A C 1
ATOM 1447 O O . LEU A 1 188 ? 0.256 12.208 -5.632 1.00 52.38 188 LEU A O 1
ATOM 1451 N N . ALA A 1 189 ? -1.604 13.454 -5.610 1.00 51.88 189 ALA A N 1
ATOM 1452 C CA . ALA A 1 189 ? -1.735 13.539 -7.063 1.00 51.88 189 ALA A CA 1
ATOM 1453 C C . ALA A 1 189 ? -0.554 14.294 -7.688 1.00 51.88 189 ALA A C 1
ATOM 1455 O O . ALA A 1 189 ? 0.024 13.837 -8.672 1.00 51.88 189 ALA A O 1
ATOM 1456 N N . THR A 1 190 ? -0.134 15.403 -7.074 1.00 51.41 190 THR A N 1
ATOM 1457 C CA . THR A 1 190 ? 1.074 16.146 -7.461 1.00 51.41 190 THR A CA 1
ATOM 1458 C C . THR A 1 190 ? 2.315 15.256 -7.365 1.00 51.41 190 THR A C 1
ATOM 1460 O O . THR A 1 190 ? 3.088 15.181 -8.314 1.00 51.41 190 THR A O 1
ATOM 1463 N N . ALA A 1 191 ? 2.472 14.505 -6.274 1.00 50.59 191 ALA A N 1
ATOM 1464 C CA . ALA A 1 191 ? 3.569 13.558 -6.074 1.00 50.59 191 ALA A CA 1
ATOM 1465 C C . ALA A 1 191 ? 3.569 12.405 -7.083 1.00 50.59 191 ALA A C 1
ATOM 1467 O O . ALA A 1 191 ? 4.621 12.030 -7.596 1.00 50.59 191 ALA A O 1
ATOM 1468 N N . ALA A 1 192 ? 2.390 11.887 -7.426 1.00 49.62 192 ALA A N 1
ATOM 1469 C CA . ALA A 1 192 ? 2.220 10.868 -8.450 1.00 49.62 192 ALA A CA 1
ATOM 1470 C C . ALA A 1 192 ? 2.571 11.410 -9.846 1.00 49.62 192 ALA A C 1
ATOM 1472 O O . ALA A 1 192 ? 3.291 10.751 -10.593 1.00 49.62 192 ALA A O 1
ATOM 1473 N N . CYS A 1 193 ? 2.154 12.636 -10.183 1.00 50.62 193 CYS A N 1
ATOM 1474 C CA . CYS A 1 193 ? 2.540 13.307 -11.432 1.00 50.62 193 CYS A CA 1
ATOM 1475 C C . CYS A 1 193 ? 4.059 13.537 -11.507 1.00 50.62 193 CYS A C 1
ATOM 1477 O O . CYS A 1 193 ? 4.674 13.381 -12.564 1.00 50.62 193 CYS A O 1
ATOM 1479 N N . ILE A 1 194 ? 4.671 13.869 -10.368 1.00 49.50 194 ILE A N 1
ATOM 1480 C CA . ILE A 1 194 ? 6.117 14.036 -10.206 1.00 49.50 194 ILE A CA 1
ATOM 1481 C C . ILE A 1 194 ? 6.861 12.703 -10.409 1.00 49.50 194 ILE A C 1
ATOM 1483 O O . ILE A 1 194 ? 7.847 12.668 -11.143 1.00 49.50 194 ILE A O 1
ATOM 1487 N N . ALA A 1 195 ? 6.385 11.612 -9.802 1.00 43.34 195 ALA A N 1
ATOM 1488 C CA . ALA A 1 195 ? 7.044 10.305 -9.811 1.00 43.34 195 ALA A CA 1
ATOM 1489 C C . ALA A 1 195 ? 6.908 9.536 -11.139 1.00 43.34 195 ALA A C 1
ATOM 1491 O O . ALA A 1 195 ? 7.692 8.626 -11.408 1.00 43.34 195 ALA A O 1
ATOM 1492 N N . LEU A 1 196 ? 5.901 9.851 -11.963 1.00 44.12 196 LEU A N 1
ATOM 1493 C CA . LEU A 1 196 ? 5.536 9.026 -13.121 1.00 44.12 196 LEU A CA 1
ATOM 1494 C C . LEU A 1 196 ? 6.054 9.520 -14.474 1.00 44.12 196 LEU A C 1
ATOM 1496 O O . LEU A 1 196 ? 6.042 8.733 -15.416 1.00 44.12 196 LEU A O 1
ATOM 1500 N N . GLY A 1 197 ? 6.546 10.759 -14.586 1.00 42.53 197 GLY A N 1
ATOM 1501 C CA . GLY A 1 197 ? 7.315 11.225 -15.753 1.00 42.53 197 GLY A CA 1
ATOM 1502 C C . GLY A 1 197 ? 6.644 11.101 -17.136 1.00 42.53 197 GLY A C 1
ATOM 1503 O O . GLY A 1 197 ? 7.325 11.270 -18.143 1.00 42.53 197 GLY A O 1
ATOM 1504 N N . GLY A 1 198 ? 5.339 10.830 -17.214 1.00 38.31 198 GLY A N 1
ATOM 1505 C CA . GLY A 1 198 ? 4.590 10.624 -18.455 1.00 38.31 198 GLY A CA 1
ATOM 1506 C C . GLY A 1 198 ? 3.080 10.619 -18.204 1.00 38.31 198 GLY A C 1
ATOM 1507 O O . GLY A 1 198 ? 2.642 10.289 -17.103 1.00 38.31 198 GLY A O 1
ATOM 1508 N N . SER A 1 199 ? 2.310 11.031 -19.217 1.00 33.00 199 SER A N 1
ATOM 1509 C CA . SER A 1 199 ? 0.865 11.299 -19.158 1.00 33.00 199 SER A CA 1
ATOM 1510 C C . SER A 1 199 ? 0.059 10.166 -18.500 1.00 33.00 199 SER A C 1
ATOM 1512 O O . SER A 1 199 ? 0.152 9.024 -18.963 1.00 33.00 199 SER A O 1
ATOM 1514 N N . PRO A 1 200 ? -0.749 10.447 -17.461 1.00 41.22 200 PRO A N 1
ATOM 1515 C CA . PRO A 1 200 ? -1.643 9.464 -16.878 1.00 41.22 200 PRO A CA 1
ATOM 1516 C C . PRO A 1 200 ? -2.969 9.408 -17.647 1.00 41.22 200 PRO A C 1
ATOM 1518 O O . PRO A 1 200 ? -3.529 10.418 -18.067 1.00 41.22 200 PRO A O 1
ATOM 1521 N N . ASP A 1 201 ? -3.497 8.200 -17.799 1.00 33.22 201 ASP A N 1
ATOM 1522 C CA . ASP A 1 201 ? -4.893 7.980 -18.155 1.00 33.22 201 ASP A CA 1
ATOM 1523 C C . ASP A 1 201 ? -5.768 8.442 -16.970 1.00 33.22 201 ASP A C 1
ATOM 1525 O O . ASP A 1 201 ? -5.789 7.815 -15.907 1.00 33.22 201 ASP A O 1
ATOM 1529 N N . LEU A 1 202 ? -6.438 9.590 -17.128 1.00 40.22 202 LEU A N 1
ATOM 1530 C CA . LEU A 1 202 ? -7.223 10.289 -16.097 1.00 40.22 202 LEU A CA 1
ATOM 1531 C C . LEU A 1 202 ? -8.530 9.572 -15.701 1.00 40.22 202 LEU A C 1
ATOM 1533 O O . LEU A 1 202 ? -9.334 10.129 -14.949 1.00 40.22 202 LEU A O 1
ATOM 1537 N N . SER A 1 203 ? -8.758 8.328 -16.134 1.00 33.38 203 SER A N 1
ATOM 1538 C CA . SER A 1 203 ? -9.935 7.561 -15.700 1.00 33.38 203 SER A CA 1
ATOM 1539 C C . SER A 1 203 ? -9.978 7.343 -14.177 1.00 33.38 203 SER A C 1
ATOM 1541 O O . SER A 1 203 ? -11.061 7.357 -13.593 1.00 33.38 203 SER A O 1
ATOM 1543 N N . LEU A 1 204 ? -8.820 7.283 -13.506 1.00 34.25 204 LEU A N 1
ATOM 1544 C CA . LEU A 1 204 ? -8.707 7.174 -12.042 1.00 34.25 204 LEU A CA 1
ATOM 1545 C C . LEU A 1 204 ? -8.995 8.483 -11.282 1.00 34.25 204 LEU A C 1
ATOM 1547 O O . LEU A 1 204 ? -9.412 8.427 -10.129 1.00 34.25 204 LEU A O 1
ATOM 1551 N N . ALA A 1 205 ? -8.842 9.653 -11.913 1.00 32.78 205 ALA A N 1
ATOM 1552 C CA . ALA A 1 205 ? -9.174 10.938 -11.285 1.00 32.78 205 ALA A CA 1
ATOM 1553 C C . ALA A 1 205 ? -10.698 11.166 -11.219 1.00 32.78 205 ALA A C 1
ATOM 1555 O O . ALA A 1 205 ? -11.202 11.804 -10.296 1.00 32.78 205 ALA A O 1
ATOM 1556 N N . SER A 1 206 ? -11.459 10.584 -12.153 1.00 30.78 206 SER A N 1
ATOM 1557 C CA . SER A 1 206 ? -12.917 10.764 -12.235 1.00 30.78 206 SER A CA 1
ATOM 1558 C C . SER A 1 206 ? -13.715 10.125 -11.086 1.00 30.78 206 SER A C 1
ATOM 1560 O O . SER A 1 206 ? -14.855 10.514 -10.838 1.00 30.78 206 SER A O 1
ATOM 1562 N N . THR A 1 207 ? -13.115 9.191 -10.346 1.00 34.47 207 THR A N 1
ATOM 1563 C CA . THR A 1 207 ? -13.739 8.551 -9.175 1.00 34.47 207 THR A CA 1
ATOM 1564 C C . THR A 1 207 ? -13.579 9.391 -7.901 1.00 34.47 207 THR A C 1
ATOM 1566 O O . THR A 1 207 ? -14.354 9.233 -6.962 1.00 34.47 207 THR A O 1
ATOM 1569 N N . VAL A 1 208 ? -12.611 10.314 -7.881 1.00 31.81 208 VAL A N 1
ATOM 1570 C CA . VAL A 1 208 ? -12.214 11.086 -6.689 1.00 31.81 208 VAL A CA 1
ATOM 1571 C C . VAL A 1 208 ? -12.825 12.497 -6.683 1.00 31.81 208 VAL A C 1
ATOM 1573 O O . VAL A 1 208 ? -13.078 13.058 -5.622 1.00 31.81 208 VAL A O 1
ATOM 1576 N N . PHE A 1 209 ? -13.167 13.058 -7.848 1.00 37.00 209 PHE A N 1
ATOM 1577 C CA . PHE A 1 209 ? -13.722 14.414 -7.969 1.00 37.00 209 PHE A CA 1
ATOM 1578 C C . PHE A 1 209 ? -15.233 14.414 -8.305 1.00 37.00 209 PHE A C 1
ATOM 1580 O O . PHE A 1 209 ? -15.630 14.684 -9.432 1.00 37.00 209 PHE A O 1
ATOM 1587 N N . GLY A 1 210 ? -16.083 14.119 -7.312 1.00 27.20 210 GLY A N 1
ATOM 1588 C CA . GLY A 1 210 ? -17.485 14.574 -7.206 1.00 27.20 210 GLY A CA 1
ATOM 1589 C C . GLY A 1 210 ? -18.529 14.111 -8.247 1.00 27.20 210 GLY A C 1
ATOM 1590 O O . GLY A 1 210 ? -18.685 14.702 -9.313 1.00 27.20 210 GLY A O 1
ATOM 1591 N N . ARG A 1 211 ? -19.419 13.181 -7.858 1.00 27.14 211 ARG A N 1
ATOM 1592 C CA . ARG A 1 211 ? -20.783 13.085 -8.423 1.00 27.14 211 ARG A CA 1
ATOM 1593 C C . ARG A 1 211 ? -21.761 13.863 -7.540 1.00 27.14 211 ARG A C 1
ATOM 1595 O O . ARG A 1 211 ? -22.259 13.323 -6.563 1.00 27.14 211 ARG A O 1
ATOM 1602 N N . ASN A 1 212 ? -22.127 15.074 -7.950 1.00 27.45 212 ASN A N 1
ATOM 1603 C CA . ASN A 1 212 ? -23.427 15.653 -7.602 1.00 27.45 212 ASN A CA 1
ATOM 1604 C C . ASN A 1 212 ? -24.310 15.609 -8.855 1.00 27.45 212 ASN A C 1
ATOM 1606 O O . ASN A 1 212 ? -24.094 16.360 -9.804 1.00 27.45 212 ASN A O 1
ATOM 1610 N N . ARG A 1 213 ? -25.302 14.710 -8.888 1.00 28.97 213 ARG A N 1
ATOM 1611 C CA . ARG A 1 213 ? -26.418 14.783 -9.848 1.00 28.97 213 ARG A CA 1
ATOM 1612 C C . ARG A 1 213 ? -27.718 15.072 -9.093 1.00 28.97 213 ARG A C 1
ATOM 1614 O O . ARG A 1 213 ? -27.941 14.458 -8.051 1.00 28.97 213 ARG A O 1
ATOM 1621 N N . PRO A 1 214 ? -28.592 15.955 -9.611 1.00 26.78 214 PRO A N 1
ATOM 1622 C CA . PRO A 1 214 ? -29.879 16.223 -8.996 1.00 26.78 214 PRO A CA 1
ATOM 1623 C C . PRO A 1 214 ? -30.855 15.060 -9.218 1.00 26.78 214 PRO A C 1
ATOM 1625 O O . PRO A 1 214 ? -30.834 14.356 -10.228 1.00 26.78 214 PRO A O 1
ATOM 1628 N N . ARG A 1 215 ? -31.711 14.891 -8.214 1.00 29.80 215 ARG A N 1
ATOM 1629 C CA . ARG A 1 215 ? -32.748 13.873 -8.030 1.00 29.80 215 ARG A CA 1
ATOM 1630 C C . ARG A 1 215 ? -33.787 13.914 -9.165 1.00 29.80 215 ARG A C 1
ATOM 1632 O O . ARG A 1 215 ? -34.414 14.950 -9.366 1.00 29.80 215 ARG A O 1
ATOM 1639 N N . VAL A 1 216 ? -34.033 12.789 -9.844 1.00 26.78 216 VAL A N 1
ATOM 1640 C CA . VAL A 1 216 ? -35.222 12.587 -10.700 1.00 26.78 216 VAL A CA 1
ATOM 1641 C C . VAL A 1 216 ? -35.910 11.276 -10.310 1.00 26.78 216 VAL A C 1
ATOM 1643 O O . VAL A 1 216 ? -35.257 10.299 -9.954 1.00 26.78 216 VAL A O 1
ATOM 1646 N N . ALA A 1 217 ? -37.241 11.334 -10.280 1.00 25.19 217 ALA A N 1
ATOM 1647 C CA . ALA A 1 217 ? -38.165 10.432 -9.605 1.00 25.19 217 ALA A CA 1
ATOM 1648 C C . ALA A 1 217 ? -38.289 9.014 -10.203 1.00 25.19 217 ALA A C 1
ATOM 1650 O O . ALA A 1 217 ? -38.109 8.794 -11.397 1.00 25.19 217 ALA A O 1
ATOM 1651 N N . LEU A 1 218 ? -38.659 8.077 -9.323 1.00 26.19 218 LEU A N 1
ATOM 1652 C CA . LEU A 1 218 ? -39.011 6.673 -9.573 1.00 26.19 218 LEU A CA 1
ATOM 1653 C C . LEU A 1 218 ? -40.408 6.507 -10.194 1.00 26.19 218 LEU A C 1
ATOM 1655 O O . LEU A 1 218 ? -41.323 7.224 -9.786 1.00 26.19 218 LEU A O 1
ATOM 1659 N N . SER A 1 219 ? -40.579 5.483 -11.050 1.00 23.73 219 SER A N 1
ATOM 1660 C CA . SER A 1 219 ? -41.634 4.422 -11.040 1.00 23.73 219 SER A CA 1
ATOM 1661 C C . SER A 1 219 ? -41.665 3.649 -12.392 1.00 23.73 219 SER A C 1
ATOM 1663 O O . SER A 1 219 ? -41.149 4.178 -13.373 1.00 23.73 219 SER A O 1
ATOM 1665 N N . PRO A 1 220 ? -42.286 2.451 -12.513 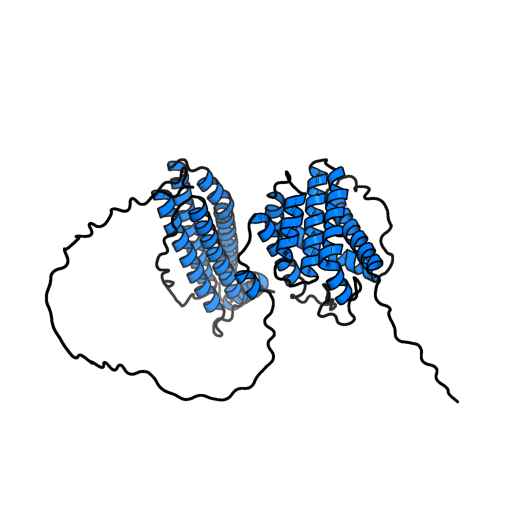1.00 32.44 220 PRO A N 1
ATOM 1666 C CA . PRO A 1 220 ? -41.834 1.180 -11.938 1.00 32.44 220 PRO A CA 1
ATOM 1667 C C . PRO A 1 220 ? -41.780 0.015 -12.972 1.00 32.44 220 PRO A C 1
ATOM 1669 O O . PRO A 1 220 ? -41.986 0.193 -14.168 1.00 32.44 220 PRO A O 1
ATOM 1672 N N . ALA A 1 221 ? -41.451 -1.171 -12.452 1.00 26.58 221 ALA A N 1
ATOM 1673 C CA . ALA A 1 221 ? -41.067 -2.432 -13.093 1.00 26.58 221 ALA A CA 1
ATOM 1674 C C . ALA A 1 221 ? -42.096 -3.136 -14.007 1.00 26.58 221 ALA A C 1
ATOM 1676 O O . ALA A 1 221 ? -43.301 -2.925 -13.896 1.00 26.58 221 ALA A O 1
ATOM 1677 N N . SER A 1 222 ? -41.600 -4.071 -14.832 1.00 25.78 222 SER A N 1
ATOM 1678 C CA . SER A 1 222 ? -42.345 -5.270 -15.253 1.00 25.78 222 SER A CA 1
ATOM 1679 C C . SER A 1 222 ? -41.400 -6.436 -15.589 1.00 25.78 222 SER A C 1
ATOM 1681 O O . SER A 1 222 ? -40.236 -6.233 -15.938 1.00 25.78 222 SER A O 1
ATOM 1683 N N . ASP A 1 223 ? -41.931 -7.639 -15.382 1.00 26.59 223 ASP A N 1
ATOM 1684 C CA . ASP A 1 223 ? -41.258 -8.899 -15.079 1.00 26.59 223 ASP A CA 1
ATOM 1685 C C . ASP A 1 223 ? -40.867 -9.789 -16.285 1.00 26.59 223 ASP A C 1
ATOM 1687 O O . ASP A 1 223 ? -41.460 -9.718 -17.359 1.00 26.59 223 ASP A O 1
ATOM 1691 N N . HIS A 1 224 ? -39.974 -10.749 -15.981 1.00 28.44 224 HIS A N 1
ATOM 1692 C CA . HIS A 1 224 ? -39.835 -12.118 -16.533 1.00 28.44 224 HIS A CA 1
ATOM 1693 C C . HIS A 1 224 ? -38.834 -12.445 -17.684 1.00 28.44 224 HIS A C 1
ATOM 1695 O O . HIS A 1 224 ? -38.478 -11.580 -18.479 1.00 28.44 224 HIS A O 1
ATOM 1701 N N . PRO A 1 225 ? -38.297 -13.700 -17.708 1.00 30.34 225 PRO A N 1
ATOM 1702 C CA . PRO A 1 225 ? -36.930 -14.049 -18.147 1.00 30.34 225 PRO A CA 1
ATOM 1703 C C . PRO A 1 225 ? -36.870 -14.768 -19.528 1.00 30.34 225 PRO A C 1
ATOM 1705 O O . PRO A 1 225 ? -37.914 -14.978 -20.147 1.00 30.34 225 PRO A O 1
ATOM 1708 N N . PRO A 1 226 ? -35.679 -15.143 -20.066 1.00 33.03 226 PRO A N 1
ATOM 1709 C CA . PRO A 1 226 ? -35.523 -15.437 -21.491 1.00 33.03 226 PRO A CA 1
ATOM 1710 C C . PRO A 1 226 ? -35.754 -16.913 -21.841 1.00 33.03 226 PRO A C 1
ATOM 1712 O O . PRO A 1 226 ? -35.407 -17.814 -21.079 1.00 33.03 226 PRO A O 1
ATOM 1715 N N . THR A 1 227 ? -36.261 -17.159 -23.054 1.00 28.28 227 THR A N 1
ATOM 1716 C CA . THR A 1 227 ? -36.373 -18.506 -23.640 1.00 28.28 227 THR A CA 1
ATOM 1717 C C . THR A 1 227 ? -35.608 -18.581 -24.960 1.00 28.28 227 THR A C 1
ATOM 1719 O O . THR A 1 227 ? -35.699 -17.684 -25.796 1.00 28.28 227 THR A O 1
ATOM 1722 N N . PHE A 1 228 ? -34.857 -19.672 -25.126 1.00 31.30 228 PHE A N 1
ATOM 1723 C CA . PHE A 1 228 ? -34.193 -20.101 -26.357 1.00 31.30 228 PHE A CA 1
ATOM 1724 C C . PHE A 1 228 ? -35.192 -20.315 -27.506 1.00 31.30 228 PHE A C 1
ATOM 1726 O O . PHE A 1 228 ? -36.272 -20.863 -27.295 1.00 31.30 228 PHE A O 1
ATOM 1733 N N . GLY A 1 229 ? -34.790 -19.983 -28.737 1.00 24.91 229 GLY A N 1
ATOM 1734 C CA . GLY A 1 229 ? -35.570 -20.269 -29.942 1.00 24.91 229 GLY A CA 1
ATOM 1735 C C . GLY A 1 229 ? -34.730 -20.191 -31.214 1.00 24.91 229 GLY A C 1
ATOM 1736 O O . GLY A 1 229 ? -34.432 -19.114 -31.714 1.00 24.91 229 GLY A O 1
ATOM 1737 N N . VAL A 1 230 ? -34.351 -21.362 -31.720 1.00 28.45 230 VAL A N 1
ATOM 1738 C CA . VAL A 1 230 ? -33.753 -21.601 -33.041 1.00 28.45 230 VAL A CA 1
ATOM 1739 C C . VAL A 1 230 ? -34.755 -21.221 -34.136 1.00 28.45 230 VAL A C 1
ATOM 1741 O O . VAL A 1 230 ? -35.943 -21.507 -34.000 1.00 28.45 230 VAL A O 1
ATOM 1744 N N . SER A 1 231 ? -34.296 -20.669 -35.264 1.00 24.98 231 SER A N 1
ATOM 1745 C CA . SER A 1 231 ? -35.045 -20.760 -36.525 1.00 24.98 231 SER A CA 1
ATOM 1746 C C . SER A 1 231 ? -34.132 -20.783 -37.749 1.00 24.98 231 SER A C 1
ATOM 1748 O O . SER A 1 231 ? -33.327 -19.888 -37.989 1.00 24.98 231 SER A O 1
ATOM 1750 N N . HIS A 1 232 ? -34.301 -21.871 -38.498 1.00 27.25 232 HIS A N 1
ATOM 1751 C CA . HIS A 1 232 ? -33.809 -22.147 -39.840 1.00 27.25 232 HIS A CA 1
ATOM 1752 C C . HIS A 1 232 ? -34.315 -21.128 -40.867 1.00 27.25 232 HIS A C 1
ATOM 1754 O O . HIS A 1 232 ? -35.471 -20.716 -40.809 1.00 27.25 232 HIS A O 1
ATOM 1760 N N . SER A 1 233 ? -33.518 -20.883 -41.908 1.00 28.91 233 SER A N 1
ATOM 1761 C CA . SER A 1 233 ? -34.010 -20.756 -43.287 1.00 28.91 233 SER A CA 1
ATOM 1762 C C . SER A 1 233 ? -32.871 -21.029 -44.270 1.00 28.91 233 SER A C 1
ATOM 1764 O O . SER A 1 233 ? -31.841 -20.364 -44.253 1.00 28.91 233 SER A O 1
ATOM 1766 N N . ALA A 1 234 ? -33.071 -22.036 -45.115 1.00 26.66 234 ALA A N 1
ATOM 1767 C CA . ALA A 1 234 ? -32.242 -22.402 -46.257 1.00 26.66 234 ALA A CA 1
ATOM 1768 C C . ALA A 1 234 ? -33.091 -22.248 -47.516 1.00 26.66 234 ALA A C 1
ATOM 1770 O O . ALA A 1 234 ? -34.228 -22.694 -47.440 1.00 26.66 234 ALA A O 1
ATOM 1771 N N . ILE A 1 235 ? -32.550 -21.743 -48.638 1.00 30.33 235 ILE A N 1
ATOM 1772 C CA . ILE A 1 235 ? -32.988 -22.068 -50.015 1.00 30.33 235 ILE A CA 1
ATOM 1773 C C . ILE A 1 235 ? -31.830 -21.837 -51.034 1.00 30.33 235 ILE A C 1
ATOM 1775 O O . ILE A 1 235 ? -31.362 -20.712 -51.158 1.00 30.33 235 ILE A O 1
ATOM 1779 N N . LEU A 1 236 ? -31.469 -22.927 -51.755 1.00 28.61 236 LEU A N 1
ATOM 1780 C CA . LEU A 1 236 ? -30.927 -23.130 -53.140 1.00 28.61 236 LEU A CA 1
ATOM 1781 C C . LEU A 1 236 ? -29.673 -22.348 -53.621 1.00 28.61 236 LEU A C 1
ATOM 1783 O O . LEU A 1 236 ? -29.575 -21.153 -53.411 1.00 28.61 236 LEU A O 1
ATOM 1787 N N . GLY A 1 237 ? -28.696 -22.875 -54.379 1.00 27.03 237 GLY A N 1
ATOM 1788 C CA . GLY A 1 237 ? -28.469 -24.154 -55.076 1.00 27.03 237 GLY A CA 1
ATOM 1789 C C . GLY A 1 237 ? -27.556 -23.940 -56.319 1.00 27.03 237 GLY A C 1
ATOM 1790 O O . GLY A 1 237 ? -27.813 -23.012 -57.077 1.00 27.03 237 GLY A O 1
ATOM 1791 N N . HIS A 1 238 ? -26.558 -24.825 -56.536 1.00 29.02 238 HIS A N 1
ATOM 1792 C CA . HIS A 1 238 ? -25.598 -24.950 -57.677 1.00 29.02 238 HIS A CA 1
ATOM 1793 C C . HIS A 1 238 ? -24.494 -23.865 -57.816 1.00 29.02 238 HIS A C 1
ATOM 1795 O O . HIS A 1 238 ? -24.779 -22.684 -57.707 1.00 29.02 238 HIS A O 1
ATOM 1801 N N . ARG A 1 239 ? -23.198 -24.144 -58.078 1.00 30.19 239 ARG A N 1
ATOM 1802 C CA . ARG A 1 239 ? -22.534 -25.139 -58.957 1.00 30.19 239 ARG A CA 1
ATOM 1803 C C . ARG A 1 239 ? -21.015 -25.236 -58.637 1.00 30.19 239 ARG A C 1
ATOM 1805 O O . ARG A 1 239 ? -20.423 -24.237 -58.245 1.00 30.19 239 ARG A O 1
ATOM 1812 N N . ASP A 1 240 ? -20.407 -26.407 -58.853 1.00 30.20 240 ASP A N 1
ATOM 1813 C CA . ASP A 1 240 ? -18.993 -26.762 -58.600 1.00 30.20 240 ASP A CA 1
ATOM 1814 C C . ASP A 1 240 ? -17.931 -25.964 -59.387 1.00 30.20 240 ASP A C 1
ATOM 1816 O O . ASP A 1 240 ? -18.052 -25.825 -60.604 1.00 30.20 240 ASP A O 1
ATOM 1820 N N . GLN A 1 241 ? -16.835 -25.571 -58.712 1.00 30.95 241 GLN A N 1
ATOM 1821 C CA . GLN A 1 241 ? -15.435 -25.705 -59.174 1.00 30.95 241 GLN A CA 1
ATOM 1822 C C . GLN A 1 241 ? -14.427 -25.435 -58.022 1.00 30.95 241 GLN A C 1
ATOM 1824 O O . GLN A 1 241 ? -14.740 -24.672 -57.108 1.00 30.95 241 GLN A O 1
ATOM 1829 N N . PRO A 1 242 ? -13.232 -26.069 -58.021 1.00 35.34 242 PRO A N 1
ATOM 1830 C CA . PRO A 1 242 ? -12.386 -26.208 -56.835 1.00 35.34 242 PRO A CA 1
ATOM 1831 C C . PRO A 1 242 ? -11.413 -25.034 -56.652 1.00 35.34 242 PRO A C 1
ATOM 1833 O O . PRO A 1 242 ? -10.647 -24.698 -57.554 1.00 35.34 242 PRO A O 1
ATOM 1836 N N . THR A 1 243 ? -11.380 -24.447 -55.456 1.00 35.22 243 THR A N 1
ATOM 1837 C CA . THR A 1 243 ? -10.312 -23.531 -55.029 1.00 35.22 243 THR A CA 1
ATOM 1838 C C . THR A 1 243 ? -9.187 -24.320 -54.348 1.00 35.22 243 THR A C 1
ATOM 1840 O O . THR A 1 243 ? -9.458 -25.232 -53.562 1.00 35.22 243 THR A O 1
ATOM 1843 N N . PRO A 1 244 ? -7.907 -24.034 -54.650 1.00 34.69 244 PRO A N 1
ATOM 1844 C CA . PRO A 1 244 ? -6.804 -24.843 -54.165 1.00 34.69 244 PRO A CA 1
ATOM 1845 C C . PRO A 1 244 ? -6.581 -24.637 -52.667 1.00 34.69 244 PRO A C 1
ATOM 1847 O O . PRO A 1 244 ? -6.487 -23.523 -52.150 1.00 34.69 244 PRO A O 1
ATOM 1850 N N . PHE A 1 245 ? -6.464 -25.779 -52.006 1.00 36.06 245 PHE A N 1
ATOM 1851 C CA . PHE A 1 245 ? -6.084 -25.985 -50.622 1.00 36.06 245 PHE A CA 1
ATOM 1852 C C . PHE A 1 245 ? -4.684 -25.394 -50.375 1.00 36.06 245 PHE A C 1
ATOM 1854 O O . PHE A 1 245 ? -3.671 -26.052 -50.597 1.00 36.06 245 PHE A O 1
ATOM 1861 N N . LEU A 1 246 ? -4.603 -24.144 -49.916 1.00 35.75 246 LEU A N 1
ATOM 1862 C CA . LEU A 1 246 ? -3.399 -23.660 -49.246 1.00 35.75 246 LEU A CA 1
ATOM 1863 C C . LEU A 1 246 ? -3.498 -24.073 -47.784 1.00 35.75 246 LEU A C 1
ATOM 1865 O O . LEU A 1 246 ? -4.096 -23.392 -46.951 1.00 35.75 246 LEU A O 1
ATOM 1869 N N . SER A 1 247 ? -2.900 -25.226 -47.497 1.00 35.94 247 SER A N 1
ATOM 1870 C CA . SER A 1 247 ? -2.479 -25.629 -46.165 1.00 35.94 247 SER A CA 1
ATOM 1871 C C . SER A 1 247 ? -1.708 -24.475 -45.521 1.00 35.94 247 SER A C 1
ATOM 1873 O O . SER A 1 247 ? -0.522 -24.273 -45.788 1.00 35.94 247 SER A O 1
ATOM 1875 N N . ARG A 1 248 ? -2.390 -23.695 -44.678 1.00 33.66 248 ARG A N 1
ATOM 1876 C CA . ARG A 1 248 ? -1.743 -22.793 -43.731 1.00 33.66 248 ARG A CA 1
ATOM 1877 C C . ARG A 1 248 ? -1.033 -23.682 -42.720 1.00 33.66 248 ARG A C 1
ATOM 1879 O O . ARG A 1 248 ? -1.628 -24.151 -41.754 1.00 33.66 248 ARG A O 1
ATOM 1886 N N . THR A 1 249 ? 0.242 -23.939 -42.974 1.00 33.72 249 THR A N 1
ATOM 1887 C CA . THR A 1 249 ? 1.174 -24.304 -41.916 1.00 33.72 249 THR A CA 1
ATOM 1888 C C . THR A 1 249 ? 1.030 -23.254 -40.810 1.00 33.72 249 THR A C 1
ATOM 1890 O O . THR A 1 249 ? 0.954 -22.056 -41.116 1.00 33.72 249 THR A O 1
ATOM 1893 N N . PRO A 1 250 ? 0.914 -23.646 -39.528 1.00 40.97 250 PRO A N 1
ATOM 1894 C CA . PRO A 1 250 ? 0.977 -22.669 -38.463 1.00 40.97 250 PRO A CA 1
ATOM 1895 C C . PRO A 1 250 ? 2.373 -22.068 -38.559 1.00 40.97 250 PRO A C 1
ATOM 1897 O O . PRO A 1 250 ? 3.370 -22.744 -38.308 1.00 40.97 250 PRO A O 1
ATOM 1900 N N . TYR A 1 251 ? 2.451 -20.814 -39.004 1.00 37.28 251 TYR A N 1
ATOM 1901 C CA . TYR A 1 251 ? 3.655 -20.026 -38.837 1.00 37.28 251 TYR A CA 1
ATOM 1902 C C . TYR A 1 251 ? 4.015 -20.144 -37.364 1.00 37.28 251 TYR A C 1
ATOM 1904 O O . TYR A 1 251 ? 3.276 -19.665 -36.501 1.00 37.28 251 TYR A O 1
ATOM 1912 N N . TYR A 1 252 ? 5.127 -20.822 -37.089 1.00 43.56 252 TYR A N 1
ATOM 1913 C CA . TYR A 1 252 ? 5.806 -20.754 -35.813 1.00 43.56 252 TYR A CA 1
ATOM 1914 C C . TYR A 1 252 ? 6.214 -19.289 -35.679 1.00 43.56 252 TYR A C 1
ATOM 1916 O O . TYR A 1 252 ? 7.258 -18.857 -36.166 1.00 43.56 252 TYR A O 1
ATOM 1924 N N . ARG A 1 253 ? 5.303 -18.468 -35.152 1.00 42.47 253 ARG A N 1
ATOM 1925 C CA . ARG A 1 253 ? 5.595 -17.094 -34.789 1.00 42.47 253 ARG A CA 1
ATOM 1926 C C . ARG A 1 253 ? 6.556 -17.243 -33.627 1.00 42.47 253 ARG A C 1
ATOM 1928 O O . ARG A 1 253 ? 6.111 -17.413 -32.496 1.00 42.47 253 ARG A O 1
ATOM 1935 N N . SER A 1 254 ? 7.857 -17.241 -33.928 1.00 44.97 254 SER A N 1
ATOM 1936 C CA . SER A 1 254 ? 8.898 -17.006 -32.937 1.00 44.97 254 SER A CA 1
ATOM 1937 C C . SER A 1 254 ? 8.379 -15.892 -32.050 1.00 44.97 254 SER A C 1
ATOM 1939 O O . SER A 1 254 ? 8.097 -14.796 -32.544 1.00 44.97 254 SER A O 1
ATOM 1941 N N . THR A 1 255 ? 8.141 -16.196 -30.777 1.00 61.62 255 THR A N 1
ATOM 1942 C CA . THR A 1 255 ? 7.852 -15.190 -29.764 1.00 61.62 255 THR A CA 1
ATOM 1943 C C . THR A 1 255 ? 9.042 -14.250 -29.771 1.00 61.62 255 THR A C 1
ATOM 1945 O O . THR A 1 255 ? 10.080 -14.543 -29.184 1.00 61.62 255 THR A O 1
ATOM 1948 N N . MET A 1 256 ? 8.926 -13.170 -30.542 1.00 71.31 256 MET A N 1
ATOM 1949 C CA . MET A 1 256 ? 9.911 -12.107 -30.595 1.00 71.31 256 MET A CA 1
ATOM 1950 C C . MET A 1 256 ? 10.051 -11.609 -29.162 1.00 71.31 256 MET A C 1
ATOM 1952 O O . MET A 1 256 ? 9.077 -11.131 -28.572 1.00 71.31 256 MET A O 1
ATOM 1956 N N . SER A 1 257 ? 11.238 -11.811 -28.586 1.00 81.56 257 SER A N 1
ATOM 1957 C CA . SER A 1 257 ? 11.574 -11.253 -27.282 1.00 81.56 257 SER A CA 1
ATOM 1958 C C . SER A 1 257 ? 11.273 -9.757 -27.311 1.00 81.56 257 SER A C 1
ATOM 1960 O O . SER A 1 257 ? 11.484 -9.096 -28.329 1.00 81.56 257 SER A O 1
ATOM 1962 N N . SER A 1 258 ? 10.734 -9.228 -26.213 1.00 92.88 258 SER A N 1
ATOM 1963 C CA . SER A 1 258 ? 10.427 -7.802 -26.121 1.00 92.88 258 SER A CA 1
ATOM 1964 C C . SER A 1 258 ? 11.674 -6.968 -26.425 1.00 92.88 258 SER A C 1
ATOM 1966 O O . SER A 1 258 ? 12.746 -7.275 -25.906 1.00 92.88 258 SER A O 1
ATOM 1968 N N . GLN A 1 259 ? 11.529 -5.898 -27.211 1.00 95.75 259 GLN A N 1
ATOM 1969 C CA . GLN A 1 259 ? 12.647 -5.036 -27.625 1.00 95.75 259 GLN A CA 1
ATOM 1970 C C . GLN A 1 259 ? 13.400 -4.395 -26.446 1.00 95.75 259 GLN A C 1
ATOM 1972 O O . GLN A 1 259 ? 14.567 -4.054 -26.572 1.00 95.75 259 GLN A O 1
ATOM 1977 N N . ILE A 1 260 ? 12.725 -4.240 -25.303 1.00 94.62 260 ILE A N 1
ATOM 1978 C CA . ILE A 1 260 ? 13.273 -3.629 -24.084 1.00 94.62 260 ILE A CA 1
ATOM 1979 C C . ILE A 1 260 ? 13.805 -4.661 -23.079 1.00 94.62 260 ILE A C 1
ATOM 1981 O O . ILE A 1 260 ? 14.263 -4.289 -22.002 1.00 94.62 260 ILE A O 1
ATOM 1985 N N . ARG A 1 261 ? 13.690 -5.965 -23.367 1.00 97.06 261 ARG A N 1
ATOM 1986 C CA . ARG A 1 261 ? 14.068 -7.005 -22.407 1.00 97.06 261 ARG A CA 1
ATOM 1987 C C . ARG A 1 261 ? 15.586 -7.113 -22.320 1.00 97.06 261 ARG A C 1
ATOM 1989 O O . ARG A 1 261 ? 16.233 -7.533 -23.275 1.00 97.06 261 ARG A O 1
ATOM 1996 N N . GLN A 1 262 ? 16.130 -6.832 -21.141 1.00 93.44 262 GLN A N 1
ATOM 1997 C CA . GLN A 1 262 ? 17.556 -6.951 -20.855 1.00 93.44 262 GLN A CA 1
ATOM 1998 C C . GLN A 1 262 ? 17.775 -7.511 -19.449 1.00 93.44 262 GLN A C 1
ATOM 2000 O O . GLN A 1 262 ? 17.153 -7.062 -18.483 1.00 93.44 262 GLN A O 1
ATOM 2005 N N . ASN A 1 263 ? 18.664 -8.506 -19.352 1.00 93.62 263 ASN A N 1
ATOM 2006 C CA . ASN A 1 263 ? 19.035 -9.171 -18.100 1.00 93.62 263 ASN A CA 1
ATOM 2007 C C . ASN A 1 263 ? 17.824 -9.605 -17.249 1.00 93.62 263 ASN A C 1
ATOM 2009 O O . ASN A 1 263 ? 17.790 -9.396 -16.044 1.00 93.62 263 ASN A O 1
ATOM 2013 N N . TYR A 1 264 ? 16.789 -10.138 -17.902 1.00 96.75 264 TYR A N 1
ATOM 2014 C CA . TYR A 1 264 ? 15.542 -10.539 -17.256 1.00 96.75 264 TYR A CA 1
ATOM 2015 C C . TYR A 1 264 ? 15.216 -11.972 -17.669 1.00 96.75 264 TYR A C 1
ATOM 2017 O O . TYR A 1 264 ? 14.801 -12.227 -18.803 1.00 96.75 264 TYR A O 1
ATOM 2025 N N . SER A 1 265 ? 15.486 -12.941 -16.797 1.00 96.69 265 SER A N 1
ATOM 2026 C CA . SER A 1 265 ? 15.320 -14.361 -17.135 1.00 96.69 265 SER A CA 1
ATOM 2027 C C . SER A 1 265 ? 13.841 -14.764 -17.189 1.00 96.69 265 SER A C 1
ATOM 2029 O O . SER A 1 265 ? 12.991 -14.140 -16.558 1.00 96.69 265 SER A O 1
ATOM 2031 N N . THR A 1 266 ? 13.509 -15.798 -17.962 1.00 96.75 266 THR A N 1
ATOM 2032 C CA . THR A 1 266 ? 12.135 -16.333 -18.039 1.00 96.75 266 THR A CA 1
ATOM 2033 C C . THR A 1 266 ? 11.669 -16.922 -16.706 1.00 96.75 266 THR A C 1
ATOM 2035 O O . THR A 1 266 ? 10.487 -16.861 -16.382 1.00 96.75 266 THR A O 1
ATOM 2038 N N . GLU A 1 267 ? 12.592 -17.451 -15.901 1.00 97.69 267 GLU A N 1
ATOM 2039 C CA . GLU A 1 267 ? 12.301 -17.950 -14.555 1.00 97.69 267 GLU A CA 1
ATOM 2040 C C . GLU A 1 267 ? 11.918 -16.827 -13.594 1.00 97.69 267 GLU A C 1
ATOM 2042 O O . GLU A 1 267 ? 10.939 -16.966 -12.861 1.00 97.69 267 GLU A O 1
ATOM 2047 N N . VAL A 1 268 ? 12.648 -15.707 -13.636 1.00 98.25 268 VAL A N 1
ATOM 2048 C CA . VAL A 1 268 ? 12.321 -14.504 -12.860 1.00 98.25 268 VAL A CA 1
ATOM 2049 C C . VAL A 1 268 ? 10.965 -13.951 -13.293 1.00 98.25 268 VAL A C 1
ATOM 2051 O O . VAL A 1 268 ? 10.104 -13.721 -12.452 1.00 98.25 268 VAL A O 1
ATOM 2054 N N . GLU A 1 269 ? 10.729 -13.818 -14.599 1.00 98.50 269 GLU A N 1
ATOM 2055 C CA . GLU A 1 269 ? 9.436 -13.379 -15.134 1.00 98.50 269 GLU A CA 1
ATOM 2056 C C . GLU A 1 269 ? 8.275 -14.255 -14.646 1.00 98.50 269 GLU A C 1
ATOM 2058 O O . GLU A 1 269 ? 7.235 -13.739 -14.227 1.00 98.50 269 GLU A O 1
ATOM 2063 N N . ALA A 1 270 ? 8.448 -15.580 -14.669 1.00 98.19 270 ALA A N 1
ATOM 2064 C CA . ALA A 1 270 ? 7.451 -16.517 -14.169 1.00 98.19 270 ALA A CA 1
ATOM 2065 C C . ALA A 1 270 ? 7.257 -16.395 -12.649 1.00 98.19 270 ALA A C 1
ATOM 2067 O O . ALA A 1 270 ? 6.128 -16.487 -12.168 1.00 98.19 270 ALA A O 1
ATOM 2068 N N . ALA A 1 271 ? 8.332 -16.181 -11.890 1.00 98.56 271 ALA A N 1
ATOM 2069 C CA . ALA A 1 271 ? 8.270 -15.991 -10.445 1.00 98.56 271 ALA A CA 1
ATOM 2070 C C . ALA A 1 271 ? 7.555 -14.686 -10.061 1.00 98.56 271 ALA A C 1
ATOM 2072 O O . ALA A 1 271 ? 6.709 -14.707 -9.172 1.00 98.56 271 ALA A O 1
ATOM 2073 N N . VAL A 1 272 ? 7.789 -13.594 -10.794 1.00 98.56 272 VAL A N 1
ATOM 2074 C CA . VAL A 1 272 ? 7.055 -12.329 -10.631 1.00 98.56 272 VAL A CA 1
ATOM 2075 C C . VAL A 1 272 ? 5.565 -12.519 -10.920 1.00 98.56 272 VAL A C 1
ATOM 2077 O O . VAL A 1 272 ? 4.741 -12.083 -10.123 1.00 98.56 272 VAL A O 1
ATOM 2080 N N . ASN A 1 273 ? 5.191 -13.233 -11.990 1.00 98.62 273 ASN A N 1
ATOM 2081 C CA . ASN A 1 273 ? 3.779 -13.543 -12.269 1.00 98.62 273 ASN A CA 1
ATOM 2082 C C . ASN A 1 273 ? 3.124 -14.360 -11.140 1.00 98.62 273 ASN A C 1
ATOM 2084 O O . ASN A 1 273 ? 1.980 -14.092 -10.771 1.00 98.62 273 ASN A O 1
ATOM 2088 N N . ARG A 1 274 ? 3.842 -15.330 -10.553 1.00 98.44 274 ARG A N 1
ATOM 2089 C CA . ARG A 1 274 ? 3.346 -16.061 -9.374 1.00 98.44 274 ARG A CA 1
ATOM 2090 C C . ARG A 1 274 ? 3.151 -15.127 -8.184 1.00 98.44 274 ARG A C 1
ATOM 2092 O O . ARG A 1 274 ? 2.097 -15.177 -7.559 1.00 98.44 274 ARG A O 1
ATOM 2099 N N . LEU A 1 275 ? 4.126 -14.267 -7.901 1.00 98.25 275 LEU A N 1
ATOM 2100 C CA . LEU A 1 275 ? 4.071 -13.336 -6.777 1.00 98.25 275 LEU A CA 1
ATOM 2101 C C . LEU A 1 275 ? 2.918 -12.328 -6.917 1.00 98.25 275 LEU A C 1
ATOM 2103 O O . LEU A 1 275 ? 2.199 -12.100 -5.948 1.00 98.25 275 LEU A O 1
ATOM 2107 N N . VAL A 1 276 ? 2.662 -11.814 -8.127 1.00 98.50 276 VAL A N 1
ATOM 2108 C CA . VAL A 1 276 ? 1.473 -10.993 -8.427 1.00 98.50 276 VAL A CA 1
ATOM 2109 C C . VAL A 1 276 ? 0.195 -11.709 -7.986 1.00 98.50 276 VAL A C 1
ATOM 2111 O O . VAL A 1 276 ? -0.625 -11.119 -7.286 1.00 98.50 276 VAL A O 1
ATOM 2114 N N . ASN A 1 277 ? 0.033 -12.988 -8.341 1.00 98.25 277 ASN A N 1
ATOM 2115 C CA . ASN A 1 277 ? -1.160 -13.745 -7.959 1.00 98.25 277 ASN A CA 1
ATOM 2116 C C . ASN A 1 277 ? -1.260 -13.966 -6.439 1.00 98.25 277 ASN A C 1
ATOM 2118 O O . ASN A 1 277 ? -2.360 -13.966 -5.892 1.00 98.25 277 ASN A O 1
ATOM 2122 N N . ILE A 1 278 ? -0.127 -14.127 -5.743 1.00 97.88 278 ILE A N 1
ATOM 2123 C CA . ILE A 1 278 ? -0.103 -14.239 -4.277 1.00 97.88 278 ILE A CA 1
ATOM 2124 C C . ILE A 1 278 ? -0.588 -12.928 -3.634 1.00 97.88 278 ILE A C 1
ATOM 2126 O O . ILE A 1 278 ? -1.441 -12.987 -2.749 1.00 97.88 278 ILE A O 1
ATOM 2130 N N . HIS A 1 279 ? -0.131 -11.760 -4.105 1.00 97.62 279 HIS A N 1
ATOM 2131 C CA . HIS A 1 279 ? -0.606 -10.460 -3.607 1.00 97.62 279 HIS A CA 1
ATOM 2132 C C . HIS A 1 279 ? -2.088 -10.210 -3.920 1.00 97.62 279 HIS A C 1
ATOM 2134 O O . HIS A 1 279 ? -2.821 -9.748 -3.049 1.00 97.62 279 HIS A O 1
ATOM 2140 N N . LEU A 1 280 ? -2.564 -10.572 -5.119 1.00 98.06 280 LEU A N 1
ATOM 2141 C CA . LEU A 1 280 ? -3.990 -10.478 -5.460 1.00 98.06 280 LEU A CA 1
ATOM 2142 C C . LEU A 1 280 ? -4.851 -11.380 -4.567 1.00 98.06 280 LEU A C 1
ATOM 2144 O O . LEU A 1 280 ? -5.905 -10.956 -4.096 1.00 98.06 280 LEU A O 1
ATOM 2148 N N . ARG A 1 281 ? -4.389 -12.603 -4.275 1.00 98.12 281 ARG A N 1
ATOM 2149 C CA . ARG A 1 281 ? -5.070 -13.499 -3.331 1.00 98.12 281 ARG A CA 1
ATOM 2150 C C . ARG A 1 281 ? -5.084 -12.924 -1.917 1.00 98.12 281 ARG A C 1
ATOM 2152 O O . ARG A 1 281 ? -6.117 -12.985 -1.264 1.00 98.12 281 ARG A O 1
ATOM 2159 N N . ALA A 1 282 ? -3.970 -12.362 -1.448 1.00 98.00 282 ALA A N 1
ATOM 2160 C CA . ALA A 1 282 ? -3.902 -11.736 -0.129 1.00 98.00 282 ALA A CA 1
ATOM 2161 C C . ALA A 1 282 ? -4.850 -10.533 -0.021 1.00 98.00 282 ALA A C 1
ATOM 2163 O O . ALA A 1 282 ? -5.604 -10.443 0.941 1.00 98.00 282 ALA A O 1
ATOM 2164 N N . SER A 1 283 ? -4.882 -9.678 -1.049 1.00 98.44 283 SER A N 1
ATOM 2165 C CA . SER A 1 283 ? -5.841 -8.575 -1.163 1.00 98.44 283 SER A CA 1
ATOM 2166 C C . SER A 1 283 ? -7.286 -9.072 -1.054 1.00 98.44 283 SER A C 1
ATOM 2168 O O . SER A 1 283 ? -8.064 -8.552 -0.258 1.00 98.44 283 SER A O 1
ATOM 2170 N N . TYR A 1 284 ? -7.635 -10.144 -1.773 1.00 98.19 284 TYR A N 1
ATOM 2171 C CA . TYR A 1 284 ? -8.986 -10.703 -1.728 1.00 98.19 284 TYR A CA 1
ATOM 2172 C C . TYR A 1 284 ? -9.343 -11.318 -0.363 1.00 98.19 284 TYR A C 1
ATOM 2174 O O . TYR A 1 284 ? -10.460 -11.141 0.126 1.00 98.19 284 TYR A O 1
ATOM 2182 N N . THR A 1 285 ? -8.392 -11.989 0.292 1.00 98.19 285 THR A N 1
ATOM 2183 C CA . THR A 1 285 ? -8.559 -12.492 1.664 1.00 98.19 285 THR A CA 1
ATOM 2184 C C . THR A 1 285 ? -8.761 -11.361 2.664 1.00 98.19 285 THR A C 1
ATOM 2186 O O . THR A 1 285 ? -9.656 -11.445 3.502 1.00 98.19 285 THR A O 1
ATOM 2189 N N . TYR A 1 286 ? -7.986 -10.283 2.560 1.00 98.44 286 TYR A N 1
ATOM 2190 C CA . TYR A 1 286 ? -8.146 -9.122 3.427 1.00 98.44 286 TYR A CA 1
ATOM 2191 C C . TYR A 1 286 ? -9.460 -8.386 3.214 1.00 98.44 286 TYR A C 1
ATOM 2193 O O . TYR A 1 286 ? -10.061 -7.922 4.178 1.00 98.44 286 TYR A O 1
ATOM 2201 N N . LEU A 1 287 ? -9.962 -8.359 1.981 1.00 97.81 287 LEU A N 1
ATOM 2202 C CA . LEU A 1 287 ? -11.291 -7.834 1.700 1.00 97.81 287 LEU A CA 1
ATOM 2203 C C . LEU A 1 287 ? -12.381 -8.660 2.405 1.00 97.81 287 LEU A C 1
ATOM 2205 O O . LEU A 1 287 ? -13.298 -8.087 2.987 1.00 97.81 287 LEU A O 1
ATOM 2209 N N . SER A 1 288 ? -12.255 -9.994 2.400 1.00 98.06 288 SER A N 1
ATOM 2210 C CA . SER A 1 288 ? -13.152 -10.896 3.143 1.00 98.06 288 SER A CA 1
ATOM 2211 C C . SER A 1 288 ? -13.090 -10.650 4.654 1.00 98.06 288 SER A C 1
ATOM 2213 O O . SER A 1 288 ? -14.129 -10.480 5.287 1.00 98.06 288 SER A O 1
ATOM 2215 N N . LEU A 1 289 ? -11.883 -10.547 5.223 1.00 97.94 289 LEU A N 1
ATOM 2216 C CA . LEU A 1 289 ? -11.676 -10.185 6.630 1.00 97.94 289 LEU A CA 1
ATOM 2217 C C . LEU A 1 289 ? -12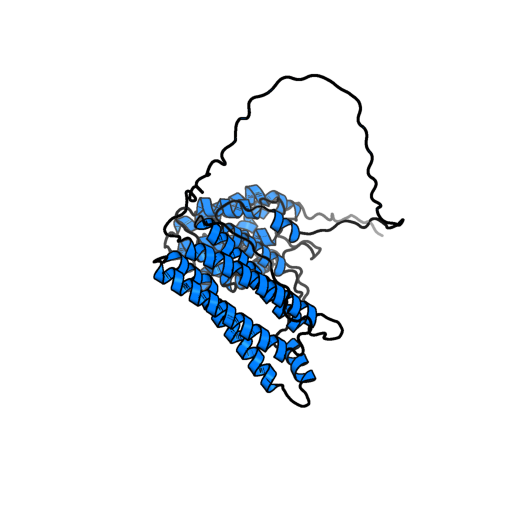.331 -8.842 6.973 1.00 97.94 289 LEU A C 1
ATOM 2219 O O . LEU A 1 289 ? -13.082 -8.746 7.940 1.00 97.94 289 LEU A O 1
ATOM 2223 N N . GLY A 1 290 ? -12.078 -7.818 6.158 1.00 97.44 290 GLY A N 1
ATOM 2224 C CA . GLY A 1 290 ? -12.591 -6.470 6.368 1.00 97.44 290 GLY A CA 1
ATOM 2225 C C . GLY A 1 290 ? -14.115 -6.418 6.440 1.00 97.44 290 GLY A C 1
ATOM 2226 O O . GLY A 1 290 ? -14.665 -5.854 7.382 1.00 97.44 290 GLY A O 1
ATOM 2227 N N . PHE A 1 291 ? -14.799 -7.058 5.488 1.00 97.38 291 PHE A N 1
ATOM 2228 C CA . PHE A 1 291 ? -16.265 -7.091 5.464 1.00 97.38 291 PHE A CA 1
ATOM 2229 C C . PHE A 1 291 ? -16.890 -8.080 6.451 1.00 97.38 291 PHE A C 1
ATOM 2231 O O . PHE A 1 291 ? -18.055 -7.922 6.800 1.00 97.38 291 PHE A O 1
ATOM 2238 N N . TYR A 1 292 ? -16.145 -9.071 6.941 1.00 98.19 292 TYR A N 1
ATOM 2239 C CA . TYR A 1 292 ? -16.611 -9.901 8.049 1.00 98.19 292 TYR A CA 1
ATOM 2240 C C . TYR A 1 292 ? -16.766 -9.081 9.338 1.00 98.19 292 TYR A C 1
ATOM 2242 O O . TYR A 1 292 ? -17.799 -9.175 9.995 1.00 98.19 292 TYR A O 1
ATOM 2250 N N . PHE A 1 293 ? -15.783 -8.238 9.670 1.00 97.06 293 PHE A N 1
ATOM 2251 C CA . PHE A 1 293 ? -15.841 -7.387 10.868 1.00 97.06 293 PHE A CA 1
ATOM 2252 C C . PHE A 1 293 ? -16.827 -6.210 10.750 1.00 97.06 293 PHE A C 1
ATOM 2254 O O . PHE A 1 293 ? -17.220 -5.645 11.770 1.00 97.06 293 PHE A O 1
ATOM 2261 N N . ASP A 1 294 ? -17.262 -5.886 9.528 1.00 96.19 294 ASP A N 1
ATOM 2262 C CA . ASP A 1 294 ? -18.286 -4.874 9.217 1.00 96.19 294 ASP A CA 1
ATOM 2263 C C . ASP A 1 294 ? -19.731 -5.381 9.413 1.00 96.19 294 ASP A C 1
ATOM 2265 O O . ASP A 1 294 ? -20.678 -4.597 9.389 1.00 96.19 294 ASP A O 1
ATOM 2269 N N . ARG A 1 295 ? -19.934 -6.694 9.605 1.00 97.94 295 ARG A N 1
ATOM 2270 C CA . ARG A 1 295 ? -21.269 -7.272 9.833 1.00 97.94 295 ARG A CA 1
ATOM 2271 C C . ARG A 1 295 ? -21.899 -6.748 11.119 1.00 97.94 295 ARG A C 1
ATOM 2273 O O . ARG A 1 295 ? -21.207 -6.519 12.107 1.00 97.94 295 ARG A O 1
ATOM 2280 N N . ASP A 1 296 ? -23.225 -6.654 11.147 1.00 97.31 296 ASP A N 1
ATOM 2281 C CA . ASP A 1 296 ? -23.980 -6.176 12.310 1.00 97.31 296 ASP A CA 1
ATOM 2282 C C . ASP A 1 296 ? -23.850 -7.088 13.541 1.00 97.31 296 ASP A C 1
ATOM 2284 O O . ASP A 1 296 ? -23.907 -6.606 14.672 1.00 97.31 296 ASP A O 1
ATOM 2288 N N . ASP A 1 297 ? -23.630 -8.387 13.329 1.00 95.69 297 ASP A N 1
ATOM 2289 C CA . ASP A 1 297 ? -23.441 -9.378 14.390 1.00 95.69 297 ASP A CA 1
ATOM 2290 C C . ASP A 1 297 ? -21.989 -9.497 14.893 1.00 95.69 297 ASP A C 1
ATOM 2292 O O . ASP A 1 297 ? -21.741 -10.208 15.869 1.00 95.69 297 ASP A O 1
ATOM 2296 N N . VAL A 1 298 ? -21.047 -8.768 14.279 1.00 96.44 298 VAL A N 1
ATOM 2297 C CA . VAL A 1 298 ? -19.645 -8.649 14.722 1.00 96.44 298 VAL A CA 1
ATOM 2298 C C . VAL A 1 298 ? -19.342 -7.224 15.203 1.00 96.44 298 VAL A C 1
ATOM 2300 O O . VAL A 1 298 ? -18.880 -7.048 16.328 1.00 96.44 298 VAL A O 1
ATOM 2303 N N . ALA A 1 299 ? -19.659 -6.217 14.385 1.00 95.19 299 ALA A N 1
ATOM 2304 C CA . ALA A 1 299 ? -19.641 -4.784 14.690 1.00 95.19 299 ALA A CA 1
ATOM 2305 C C . ALA A 1 299 ? -18.307 -4.243 15.254 1.00 95.19 299 ALA A C 1
ATOM 2307 O O . ALA A 1 299 ? -18.292 -3.515 16.250 1.00 95.19 299 ALA A O 1
ATOM 2308 N N . LEU A 1 300 ? -17.188 -4.581 14.604 1.00 95.44 300 LEU A N 1
ATOM 2309 C CA . LEU A 1 300 ? -15.838 -4.100 14.940 1.00 95.44 300 LEU A CA 1
ATOM 2310 C C . LEU A 1 300 ? -15.262 -3.310 13.753 1.00 95.44 300 LEU A C 1
ATOM 2312 O O . LEU A 1 300 ? -14.410 -3.794 13.004 1.00 95.44 300 LEU A O 1
ATOM 2316 N N . GLU A 1 301 ? -15.777 -2.097 13.552 1.00 93.81 301 GLU A N 1
ATOM 2317 C CA . GLU A 1 301 ? -15.531 -1.277 12.360 1.00 93.81 301 GLU A CA 1
ATOM 2318 C C . GLU A 1 301 ? -14.054 -0.900 12.181 1.00 93.81 301 GLU A C 1
ATOM 2320 O O . GLU A 1 301 ? -13.553 -0.930 11.058 1.00 93.81 301 GLU A O 1
ATOM 2325 N N . GLY A 1 302 ? -13.334 -0.584 13.258 1.00 94.06 302 GLY A N 1
ATOM 2326 C CA . GLY A 1 302 ? -11.898 -0.287 13.221 1.00 94.06 302 GLY A CA 1
ATOM 2327 C C . GLY A 1 302 ? -11.052 -1.496 12.812 1.00 94.06 302 GLY A C 1
ATOM 2328 O O . GLY A 1 302 ? -10.128 -1.368 12.006 1.00 94.06 302 GLY A O 1
ATOM 2329 N N . VAL A 1 303 ? -11.407 -2.700 13.273 1.00 96.06 303 VAL A N 1
ATOM 2330 C CA . VAL A 1 303 ? -10.792 -3.957 12.801 1.00 96.06 303 VAL A CA 1
ATOM 2331 C C . VAL A 1 303 ? -11.098 -4.186 11.318 1.00 96.06 303 VAL A C 1
ATOM 2333 O O . VAL A 1 303 ? -10.195 -4.489 10.532 1.00 96.06 303 VAL A O 1
ATOM 2336 N N . GLY A 1 304 ? -12.358 -4.004 10.915 1.00 96.31 304 GLY A N 1
ATOM 2337 C CA . GLY A 1 304 ? -12.778 -4.125 9.519 1.00 96.31 304 GLY A CA 1
ATOM 2338 C C . GLY A 1 304 ? -12.082 -3.115 8.605 1.00 96.31 304 GLY A C 1
ATOM 2339 O O . GLY A 1 304 ? -11.641 -3.454 7.507 1.00 96.31 304 GLY A O 1
ATOM 2340 N N . HIS A 1 305 ? -11.925 -1.875 9.064 1.00 95.25 305 HIS A N 1
ATOM 2341 C CA . HIS A 1 305 ? -11.173 -0.829 8.382 1.00 95.25 305 HIS A CA 1
ATOM 2342 C C . HIS A 1 305 ? -9.704 -1.213 8.198 1.00 95.25 305 HIS A C 1
ATOM 2344 O O . HIS A 1 305 ? -9.219 -1.208 7.070 1.00 95.25 305 HIS A O 1
ATOM 2350 N N . PHE A 1 306 ? -9.028 -1.624 9.273 1.00 95.56 306 PHE A N 1
ATOM 2351 C CA . PHE A 1 306 ? -7.629 -2.048 9.226 1.00 95.56 306 PHE A CA 1
ATOM 2352 C C . PHE A 1 306 ? -7.386 -3.126 8.159 1.00 95.56 306 PHE A C 1
ATOM 2354 O O . PHE A 1 306 ? -6.451 -3.022 7.367 1.00 95.56 306 PHE A O 1
ATOM 2361 N N . PHE A 1 307 ? -8.247 -4.146 8.079 1.00 97.75 307 PHE A N 1
ATOM 2362 C CA . PHE A 1 307 ? -8.105 -5.175 7.047 1.00 97.75 307 PHE A CA 1
ATOM 2363 C C . PHE A 1 307 ? -8.459 -4.680 5.638 1.00 97.75 307 PHE A C 1
ATOM 2365 O O . PHE A 1 307 ? -7.852 -5.148 4.678 1.00 97.75 307 PHE A O 1
ATOM 2372 N N . ARG A 1 308 ? -9.375 -3.717 5.476 1.00 97.19 308 ARG A N 1
ATOM 2373 C CA . ARG A 1 308 ? -9.626 -3.089 4.165 1.00 97.19 308 ARG A CA 1
ATOM 2374 C C . ARG A 1 308 ? -8.423 -2.276 3.678 1.00 97.19 308 ARG A C 1
ATOM 2376 O O . ARG A 1 308 ? -8.081 -2.400 2.506 1.00 97.19 308 ARG A O 1
ATOM 2383 N N . GLU A 1 309 ? -7.729 -1.551 4.556 1.00 94.44 309 GLU A N 1
ATOM 2384 C CA . GLU A 1 30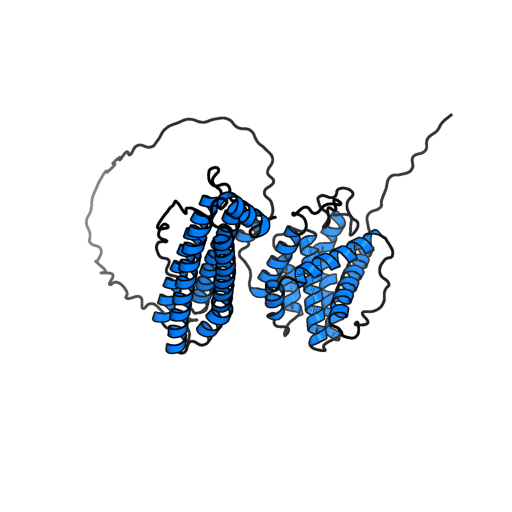9 ? -6.466 -0.882 4.198 1.00 94.44 309 GLU A CA 1
ATOM 2385 C C . GLU A 1 309 ? -5.416 -1.895 3.734 1.00 94.44 309 GLU A C 1
ATOM 2387 O O . GLU A 1 309 ? -4.822 -1.731 2.670 1.00 94.44 309 GLU A O 1
ATOM 2392 N N . LEU A 1 310 ? -5.249 -3.007 4.459 1.00 94.31 310 LEU A N 1
ATOM 2393 C CA . LEU A 1 310 ? -4.344 -4.077 4.027 1.00 94.31 310 LEU A CA 1
ATOM 2394 C C . LEU A 1 310 ? -4.766 -4.689 2.684 1.00 94.31 310 LEU A C 1
ATOM 2396 O O . LEU A 1 310 ? -3.913 -5.038 1.864 1.00 94.31 310 LEU A O 1
ATOM 2400 N N . ALA A 1 311 ? -6.069 -4.803 2.415 1.00 95.94 311 ALA A N 1
ATOM 2401 C CA . ALA A 1 311 ? -6.562 -5.270 1.124 1.00 95.94 311 ALA A CA 1
ATOM 2402 C C . ALA A 1 311 ? -6.108 -4.350 -0.019 1.00 95.94 311 ALA A C 1
ATOM 2404 O O . ALA A 1 311 ? -5.648 -4.846 -1.055 1.00 95.94 311 ALA A O 1
ATOM 2405 N N . GLU A 1 312 ? -6.203 -3.034 0.176 1.00 88.69 312 GLU A N 1
ATOM 2406 C CA . GLU A 1 312 ? -5.753 -2.021 -0.781 1.00 88.69 312 GLU A CA 1
ATOM 2407 C C . GLU A 1 312 ? -4.226 -2.026 -0.937 1.00 88.69 312 GLU A C 1
ATOM 2409 O O . GLU A 1 312 ? -3.728 -2.082 -2.064 1.00 88.69 312 GLU A O 1
ATOM 2414 N N . GLU A 1 313 ? -3.469 -2.085 0.162 1.00 88.25 313 GLU A N 1
ATOM 2415 C CA . GLU A 1 313 ? -2.002 -2.161 0.146 1.00 88.25 313 GLU A CA 1
ATOM 2416 C C . GLU A 1 313 ? -1.494 -3.388 -0.627 1.00 88.25 313 GLU A C 1
ATOM 2418 O O . GLU A 1 313 ? -0.577 -3.292 -1.455 1.00 88.25 313 GLU A O 1
ATOM 2423 N N . LYS A 1 314 ? -2.105 -4.564 -0.418 1.00 96.50 314 LYS A N 1
ATOM 2424 C CA . LYS A 1 314 ? -1.738 -5.776 -1.168 1.00 96.50 314 LYS A CA 1
ATOM 2425 C C . LYS A 1 314 ? -2.176 -5.701 -2.633 1.00 96.50 314 LYS A C 1
ATOM 2427 O O . LYS A 1 314 ? -1.468 -6.225 -3.497 1.00 96.50 314 LYS A O 1
ATOM 2432 N N . HIS A 1 315 ? -3.277 -5.016 -2.948 1.00 94.69 315 HIS A N 1
ATOM 2433 C CA . HIS A 1 315 ? -3.670 -4.765 -4.337 1.00 94.69 315 HIS A CA 1
ATOM 2434 C C . HIS A 1 315 ? -2.651 -3.868 -5.054 1.00 94.69 315 HIS A C 1
ATOM 2436 O O . HIS A 1 315 ? -2.209 -4.166 -6.167 1.00 94.69 315 HIS A O 1
ATOM 2442 N N . GLU A 1 316 ? -2.212 -2.802 -4.387 1.00 89.44 316 GLU A N 1
ATOM 2443 C CA . GLU A 1 316 ? -1.204 -1.881 -4.902 1.00 89.44 316 GLU A CA 1
ATOM 2444 C C . GLU A 1 316 ? 0.163 -2.563 -5.057 1.00 89.44 316 GLU A C 1
ATOM 2446 O O . GLU A 1 316 ? 0.865 -2.353 -6.048 1.00 89.44 316 GLU A O 1
ATOM 2451 N N . SER A 1 317 ? 0.507 -3.468 -4.140 1.00 90.06 317 SER A N 1
ATOM 2452 C CA . SER A 1 317 ? 1.687 -4.334 -4.239 1.00 90.06 317 SER A CA 1
ATOM 2453 C C . SER A 1 317 ? 1.675 -5.178 -5.524 1.00 90.06 317 SER A C 1
ATOM 2455 O O . SER A 1 317 ? 2.667 -5.214 -6.261 1.00 90.06 317 SER A O 1
ATOM 2457 N N . ALA A 1 318 ? 0.532 -5.790 -5.864 1.00 95.44 318 ALA A N 1
ATOM 2458 C CA . ALA A 1 318 ? 0.364 -6.514 -7.126 1.00 95.44 318 ALA A CA 1
ATOM 2459 C C . ALA A 1 318 ? 0.507 -5.584 -8.344 1.00 95.44 318 ALA A C 1
ATOM 2461 O O . ALA A 1 318 ? 1.193 -5.926 -9.314 1.00 95.44 318 ALA A O 1
ATOM 2462 N N . ARG A 1 319 ? -0.084 -4.382 -8.288 1.00 87.38 319 ARG A N 1
ATOM 2463 C CA . ARG A 1 319 ? 0.025 -3.370 -9.352 1.00 87.38 319 ARG A CA 1
ATOM 2464 C C . ARG A 1 319 ? 1.473 -2.932 -9.578 1.00 87.38 319 ARG A C 1
ATOM 2466 O O . ARG A 1 319 ? 1.915 -2.826 -10.726 1.00 87.38 319 ARG A O 1
ATOM 2473 N N . ARG A 1 320 ? 2.236 -2.736 -8.501 1.00 94.00 320 ARG A N 1
ATOM 2474 C CA . ARG A 1 320 ? 3.659 -2.372 -8.541 1.00 94.00 320 ARG A CA 1
ATOM 2475 C C . ARG A 1 320 ? 4.496 -3.451 -9.233 1.00 94.00 320 ARG A C 1
ATOM 2477 O O . ARG A 1 320 ? 5.290 -3.129 -10.119 1.00 94.00 320 ARG A O 1
ATOM 2484 N N . LEU A 1 321 ? 4.265 -4.724 -8.905 1.00 96.38 321 LEU A N 1
ATOM 2485 C CA . LEU A 1 321 ? 4.917 -5.864 -9.563 1.00 96.38 321 LEU A CA 1
ATOM 2486 C C . LEU A 1 321 ? 4.561 -5.959 -11.053 1.00 96.38 321 LEU A C 1
ATOM 2488 O O . LEU A 1 321 ? 5.451 -6.137 -11.883 1.00 96.38 321 LEU A O 1
ATOM 2492 N N . LEU A 1 322 ? 3.285 -5.788 -11.412 1.00 96.94 322 LEU A N 1
ATOM 2493 C CA . LEU A 1 322 ? 2.820 -5.792 -12.806 1.00 96.94 322 LEU A CA 1
ATOM 2494 C C . LEU A 1 322 ? 3.464 -4.677 -13.637 1.00 96.94 322 LEU A C 1
ATOM 2496 O O . LEU A 1 322 ? 3.855 -4.890 -14.789 1.00 96.94 322 LEU A O 1
ATOM 2500 N N . LYS A 1 323 ? 3.610 -3.484 -13.054 1.00 88.75 323 LYS A N 1
ATOM 2501 C CA . LYS A 1 323 ? 4.285 -2.366 -13.713 1.00 88.75 323 LYS A CA 1
ATOM 2502 C C . LYS A 1 323 ? 5.758 -2.687 -13.970 1.00 88.75 323 LYS A C 1
ATOM 2504 O O . LYS A 1 323 ? 6.219 -2.504 -15.096 1.00 88.75 323 LYS A O 1
ATOM 2509 N N . MET A 1 324 ? 6.466 -3.218 -12.973 1.00 97.56 324 MET A N 1
ATOM 2510 C CA . MET A 1 324 ? 7.867 -3.629 -13.111 1.00 97.56 324 MET A CA 1
ATOM 2511 C C . MET A 1 324 ? 8.034 -4.753 -14.148 1.00 97.56 324 MET A C 1
ATOM 2513 O O . MET A 1 324 ? 8.888 -4.652 -15.029 1.00 97.56 324 MET A O 1
ATOM 2517 N N . GLN A 1 325 ? 7.156 -5.764 -14.131 1.00 97.81 325 GLN A N 1
ATOM 2518 C CA . GLN A 1 325 ? 7.117 -6.850 -15.119 1.00 97.81 325 GLN A CA 1
ATOM 2519 C C . GLN A 1 325 ? 7.099 -6.300 -16.554 1.00 97.81 325 GLN A C 1
ATOM 2521 O O . GLN A 1 325 ? 7.885 -6.726 -17.403 1.00 97.81 325 GLN A O 1
ATOM 2526 N N . ASN A 1 326 ? 6.242 -5.310 -16.822 1.00 96.12 326 ASN A N 1
ATOM 2527 C CA . ASN A 1 326 ? 6.155 -4.670 -18.135 1.00 96.12 326 ASN A CA 1
ATOM 2528 C C . ASN A 1 326 ? 7.373 -3.783 -18.441 1.00 96.12 326 ASN A C 1
ATOM 2530 O O . ASN A 1 326 ? 7.874 -3.818 -19.565 1.00 96.12 326 ASN A O 1
ATOM 2534 N N . GLN A 1 327 ? 7.893 -3.038 -17.457 1.00 95.62 327 GLN A N 1
ATOM 2535 C CA . GLN A 1 327 ? 9.101 -2.209 -17.606 1.00 95.62 327 GLN A CA 1
ATOM 2536 C C . GLN A 1 327 ? 10.337 -3.031 -17.996 1.00 95.62 327 GLN A C 1
ATOM 2538 O O . GLN A 1 327 ? 11.166 -2.565 -18.770 1.00 95.62 327 GLN A O 1
ATOM 2543 N N . ARG A 1 328 ? 10.445 -4.274 -17.515 1.00 97.25 328 ARG A N 1
ATOM 2544 C CA . ARG A 1 328 ? 11.551 -5.193 -17.837 1.00 97.25 328 ARG A CA 1
ATOM 2545 C C . ARG A 1 328 ? 11.330 -5.992 -19.129 1.00 97.25 328 ARG A C 1
ATOM 2547 O O . ARG A 1 328 ? 12.128 -6.864 -19.470 1.00 97.25 328 ARG A O 1
ATOM 2554 N N . GLY A 1 329 ? 10.253 -5.711 -19.868 1.00 96.56 329 GLY A N 1
ATOM 2555 C CA . GLY A 1 329 ? 9.912 -6.412 -21.105 1.00 96.56 329 GLY A CA 1
ATOM 2556 C C . GLY A 1 329 ? 9.354 -7.822 -20.898 1.00 96.56 329 GLY A C 1
ATOM 2557 O O . GLY A 1 329 ? 9.357 -8.614 -21.846 1.00 96.56 329 GLY A O 1
ATOM 2558 N N . GLY A 1 330 ? 8.888 -8.135 -19.688 1.00 97.25 330 GLY A N 1
ATOM 2559 C CA . GLY A 1 330 ? 8.128 -9.341 -19.385 1.00 97.25 330 GLY A CA 1
ATOM 2560 C C . GLY A 1 330 ? 6.699 -9.299 -19.931 1.00 97.25 330 GLY A C 1
ATOM 2561 O O . GLY A 1 330 ? 6.277 -8.359 -20.615 1.00 97.25 330 GLY A O 1
ATOM 2562 N N . ARG A 1 331 ? 5.944 -10.358 -19.663 1.00 97.25 331 ARG A N 1
ATOM 2563 C CA . ARG A 1 331 ? 4.519 -10.493 -19.954 1.00 97.25 331 ARG A CA 1
ATOM 2564 C C . ARG A 1 331 ? 3.779 -10.791 -18.662 1.00 97.25 331 ARG A C 1
ATOM 2566 O O . ARG A 1 331 ? 4.051 -11.790 -17.996 1.00 97.25 331 ARG A O 1
ATOM 2573 N N . ALA A 1 332 ? 2.828 -9.924 -18.334 1.00 96.44 332 ALA A N 1
ATOM 2574 C CA . ALA A 1 332 ? 1.871 -10.174 -17.271 1.00 96.44 332 ALA A CA 1
ATOM 2575 C C . ALA A 1 332 ? 0.950 -11.334 -17.674 1.00 96.44 332 ALA A C 1
ATOM 2577 O O . ALA A 1 332 ? 0.215 -11.237 -18.658 1.00 96.44 332 ALA A O 1
ATOM 2578 N N . LEU A 1 333 ? 1.010 -12.430 -16.920 1.00 95.25 333 LEU A N 1
ATOM 2579 C CA . LEU A 1 333 ? 0.155 -13.600 -17.108 1.00 95.25 333 LEU A CA 1
ATOM 2580 C C . LEU A 1 333 ? -0.727 -13.762 -15.873 1.00 95.25 333 LEU A C 1
ATOM 2582 O O . LEU A 1 333 ? -0.296 -14.324 -14.867 1.00 95.25 333 LEU A O 1
ATOM 2586 N N . PHE A 1 334 ? -1.954 -13.254 -15.955 1.00 94.75 334 PHE A N 1
ATOM 2587 C CA . PHE A 1 334 ? -2.932 -13.377 -14.877 1.00 94.75 334 PHE A CA 1
ATOM 2588 C C . PHE A 1 334 ? -3.373 -14.831 -14.701 1.00 94.75 334 PHE A C 1
ATOM 2590 O O . PHE A 1 334 ? -3.423 -15.600 -15.663 1.00 94.75 334 PHE A O 1
ATOM 2597 N N . GLN A 1 335 ? -3.657 -15.193 -13.455 1.00 95.19 335 GLN A N 1
ATOM 2598 C CA . GLN A 1 335 ? -4.155 -16.501 -13.044 1.00 95.19 335 GLN A CA 1
ATOM 2599 C C . GLN A 1 335 ? -5.439 -16.307 -12.239 1.00 95.19 335 GLN A C 1
ATOM 2601 O O . GLN A 1 335 ? -5.754 -15.192 -11.818 1.00 95.19 335 GLN A O 1
ATOM 2606 N N . ASP A 1 336 ? -6.159 -17.399 -12.008 1.00 96.75 336 ASP A N 1
ATOM 2607 C CA . ASP A 1 336 ? -7.352 -17.373 -11.173 1.00 96.75 336 ASP A CA 1
ATOM 2608 C C . ASP A 1 336 ? -6.997 -16.974 -9.735 1.00 96.75 336 ASP A C 1
ATOM 2610 O O . ASP A 1 336 ? -6.146 -17.592 -9.076 1.00 96.75 336 ASP A O 1
ATOM 2614 N N . VAL A 1 337 ? -7.705 -15.967 -9.224 1.00 97.38 337 VAL A N 1
ATOM 2615 C CA . VAL A 1 337 ? -7.643 -15.579 -7.816 1.00 97.38 337 VAL A CA 1
ATOM 2616 C C . VAL A 1 337 ? -8.600 -16.479 -7.045 1.00 97.38 337 VAL A C 1
ATOM 2618 O O . VAL A 1 337 ? -9.818 -16.370 -7.160 1.00 97.38 337 VAL A O 1
ATOM 2621 N N . GLN A 1 338 ? -8.034 -17.410 -6.281 1.00 93.38 338 GLN A N 1
ATOM 2622 C CA . GLN A 1 338 ? -8.817 -18.367 -5.505 1.00 93.38 338 GLN A CA 1
ATOM 2623 C C . GLN A 1 338 ? -9.587 -17.663 -4.382 1.00 93.38 338 GLN A C 1
ATOM 2625 O O . GLN A 1 338 ? -9.052 -16.763 -3.730 1.00 93.38 338 GLN A O 1
ATOM 2630 N N . LYS A 1 339 ? -10.820 -18.121 -4.132 1.00 94.25 339 LYS A N 1
ATOM 2631 C CA . LYS A 1 339 ? -11.614 -17.719 -2.964 1.00 94.25 339 LYS A CA 1
ATOM 2632 C C . LYS A 1 339 ? -10.815 -17.965 -1.667 1.00 94.25 339 LYS A C 1
ATOM 2634 O O . LYS A 1 339 ? -10.109 -18.977 -1.594 1.00 94.25 339 LYS A O 1
ATOM 2639 N N . PRO A 1 340 ? -10.934 -17.096 -0.643 1.00 95.00 340 PRO A N 1
ATOM 2640 C CA . PRO A 1 340 ? -10.419 -17.379 0.694 1.00 95.00 340 PRO A CA 1
ATOM 2641 C C . PRO A 1 340 ? -10.909 -18.735 1.224 1.00 95.00 340 PRO A C 1
ATOM 2643 O O . PRO A 1 340 ? -12.009 -19.185 0.901 1.00 95.00 340 PRO A O 1
ATOM 2646 N N . SER A 1 341 ? -10.095 -19.398 2.046 1.00 90.31 341 SER A N 1
ATOM 2647 C CA . SER A 1 341 ? -10.398 -20.742 2.566 1.00 90.31 341 SER A CA 1
ATOM 2648 C C . SER A 1 341 ? -11.576 -20.782 3.541 1.00 90.31 341 SER A C 1
ATOM 2650 O O . SER A 1 341 ? -12.110 -21.858 3.799 1.00 90.31 341 SER A O 1
ATOM 2652 N N . GLN A 1 342 ? -11.964 -19.631 4.087 1.00 91.44 342 GLN A N 1
ATOM 2653 C CA . GLN A 1 342 ? -13.048 -19.477 5.048 1.00 91.44 342 GLN A CA 1
ATOM 2654 C C . GLN A 1 342 ? -13.737 -18.121 4.863 1.00 91.44 342 GLN A C 1
ATOM 2656 O O . GLN A 1 342 ? -13.116 -17.163 4.401 1.00 91.44 342 GLN A O 1
ATOM 2661 N N . ASP A 1 343 ? -15.017 -18.073 5.231 1.00 91.12 343 ASP A N 1
ATOM 2662 C CA . ASP A 1 343 ? -15.840 -16.855 5.239 1.00 91.12 343 ASP A CA 1
ATOM 2663 C C . ASP A 1 343 ? -16.070 -16.328 6.671 1.00 91.12 343 ASP A C 1
ATOM 2665 O O . ASP A 1 343 ? -16.332 -15.146 6.871 1.00 91.12 343 ASP A O 1
ATOM 2669 N N . GLU A 1 344 ? -15.937 -17.207 7.671 1.00 96.00 344 GLU A N 1
ATOM 2670 C CA . GLU A 1 344 ? -16.046 -16.891 9.096 1.00 96.00 344 GLU A CA 1
ATOM 2671 C C . GLU A 1 344 ? -14.640 -16.778 9.697 1.00 96.00 344 GLU A C 1
ATOM 2673 O O . GLU A 1 344 ? -13.835 -17.712 9.600 1.00 96.00 344 GLU A O 1
ATOM 2678 N N . TRP A 1 345 ? -14.333 -15.634 10.310 1.00 94.88 345 TRP A N 1
ATOM 2679 C CA . TRP A 1 345 ? -12.978 -15.322 10.787 1.00 94.88 345 TRP A CA 1
ATOM 2680 C C . TRP A 1 345 ? -12.818 -15.354 12.307 1.00 94.88 345 TRP A C 1
ATOM 2682 O O . TRP A 1 345 ? -11.697 -15.251 12.795 1.00 94.88 345 TRP A O 1
ATOM 2692 N N . GLY A 1 346 ? -13.904 -15.566 13.052 1.00 93.44 346 GLY A N 1
ATOM 2693 C CA . GLY A 1 346 ? -13.861 -15.683 14.505 1.00 93.44 346 GLY A CA 1
ATOM 2694 C C . GLY A 1 346 ? -13.627 -14.338 15.184 1.00 93.44 346 GLY A C 1
ATOM 2695 O O . GLY A 1 346 ? -14.227 -13.329 14.804 1.00 93.44 346 GLY A O 1
ATOM 2696 N N . LYS A 1 347 ? -12.796 -14.333 16.225 1.00 93.69 347 LYS A N 1
ATOM 2697 C CA . LYS A 1 347 ? -12.452 -13.114 16.963 1.00 93.69 347 LYS A CA 1
ATOM 2698 C C . LYS A 1 347 ? -11.284 -12.402 16.289 1.00 93.69 347 LYS A C 1
ATOM 2700 O O . LYS A 1 347 ? -10.530 -12.995 15.520 1.00 93.69 347 LYS A O 1
ATOM 2705 N N . THR A 1 348 ? -11.064 -11.143 16.649 1.00 95.31 348 THR A N 1
ATOM 2706 C CA . THR A 1 348 ? -9.939 -10.323 16.171 1.00 95.31 348 THR A CA 1
ATOM 2707 C C . THR A 1 348 ? -8.600 -11.034 16.360 1.00 95.31 348 THR A C 1
ATOM 2709 O O . THR A 1 348 ? -7.718 -10.918 15.513 1.00 95.31 348 THR A O 1
ATOM 2712 N N . GLN A 1 349 ? -8.444 -11.806 17.441 1.00 95.50 349 GLN A N 1
ATOM 2713 C CA . GLN A 1 349 ? -7.240 -12.603 17.673 1.00 95.50 349 GLN A CA 1
ATOM 2714 C C . GLN A 1 349 ? -7.023 -13.661 16.577 1.00 95.50 349 GLN A C 1
ATOM 2716 O O . GLN A 1 349 ? -5.940 -13.703 15.996 1.00 95.50 349 GLN A O 1
ATOM 2721 N N . ASP A 1 350 ? -8.049 -14.455 16.254 1.00 94.75 350 ASP A N 1
ATOM 2722 C CA . ASP A 1 350 ? -7.982 -15.517 15.240 1.00 94.75 350 ASP A CA 1
ATOM 2723 C C . ASP A 1 350 ? -7.660 -14.925 13.856 1.00 94.75 350 ASP A C 1
ATOM 2725 O O . ASP A 1 350 ? -6.773 -15.398 13.138 1.00 94.75 350 ASP A O 1
ATOM 2729 N N . ALA A 1 351 ? -8.331 -13.822 13.515 1.00 96.31 351 ALA A N 1
ATOM 2730 C CA . ALA A 1 351 ? -8.093 -13.064 12.294 1.00 96.31 351 ALA A CA 1
ATOM 2731 C C . ALA A 1 351 ? -6.661 -12.508 12.213 1.00 96.31 351 ALA A C 1
ATOM 2733 O O . ALA A 1 351 ? -6.008 -12.621 11.174 1.00 96.31 351 ALA A 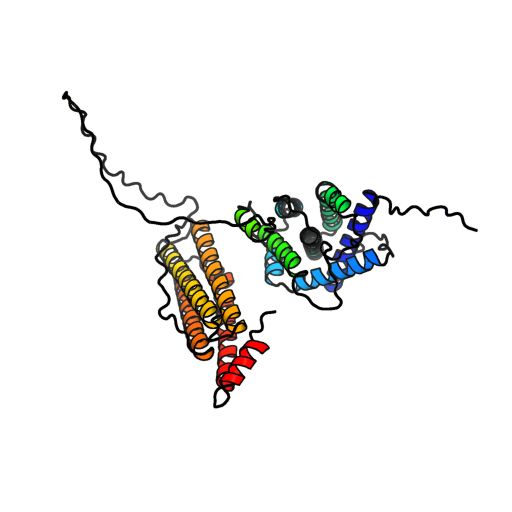O 1
ATOM 2734 N N . MET A 1 352 ? -6.146 -11.936 13.306 1.00 96.88 352 MET A N 1
ATOM 2735 C CA . MET A 1 352 ? -4.788 -11.389 13.369 1.00 96.88 352 MET A CA 1
ATOM 2736 C C . MET A 1 352 ? -3.728 -12.491 13.238 1.00 96.88 352 MET A C 1
ATOM 2738 O O . MET A 1 352 ? -2.728 -12.300 12.547 1.00 96.88 352 MET A O 1
ATOM 2742 N N . GLU A 1 353 ? -3.942 -13.662 13.845 1.00 96.62 353 GLU A N 1
ATOM 2743 C CA . GLU A 1 353 ? -3.059 -14.825 13.693 1.00 96.62 353 GLU A CA 1
ATOM 2744 C C . GLU A 1 353 ? -3.030 -15.337 12.247 1.00 96.62 353 GLU A C 1
ATOM 2746 O O . GLU A 1 353 ? -1.950 -15.559 11.685 1.00 96.62 353 GLU A O 1
ATOM 2751 N N . ALA A 1 354 ? -4.201 -15.479 11.617 1.00 96.12 354 ALA A N 1
ATOM 2752 C CA . ALA A 1 354 ? -4.309 -15.875 10.215 1.00 96.12 354 ALA A CA 1
ATOM 2753 C C . ALA A 1 354 ? -3.595 -14.876 9.292 1.00 96.12 354 ALA A C 1
ATOM 2755 O O . ALA A 1 354 ? -2.825 -15.271 8.411 1.00 96.12 354 ALA A O 1
ATOM 2756 N N . ALA A 1 355 ? -3.794 -13.583 9.540 1.00 96.75 355 ALA A N 1
ATOM 2757 C CA . ALA A 1 355 ? -3.187 -12.511 8.775 1.00 96.75 355 ALA A CA 1
ATOM 2758 C C . ALA A 1 355 ? -1.653 -12.477 8.938 1.00 96.75 355 ALA A C 1
ATOM 2760 O O . ALA A 1 355 ? -0.939 -12.461 7.941 1.00 96.75 355 ALA A O 1
ATOM 2761 N N . ILE A 1 356 ? -1.114 -12.608 10.159 1.00 97.88 356 ILE A N 1
ATOM 2762 C CA . ILE A 1 356 ? 0.344 -12.703 10.387 1.00 97.88 356 ILE A CA 1
ATOM 2763 C C . ILE A 1 356 ? 0.955 -13.892 9.638 1.00 97.88 356 ILE A C 1
ATOM 2765 O O . ILE A 1 356 ? 2.047 -13.780 9.077 1.00 97.88 356 ILE A O 1
ATOM 2769 N N . ASN A 1 357 ? 0.283 -15.045 9.628 1.00 96.75 357 ASN A N 1
ATOM 2770 C CA . ASN A 1 357 ? 0.761 -16.209 8.881 1.00 96.75 357 ASN A CA 1
ATOM 2771 C C . ASN A 1 357 ? 0.749 -15.951 7.370 1.00 96.75 357 ASN A C 1
ATOM 2773 O O . ASN A 1 357 ? 1.678 -16.358 6.669 1.00 96.75 357 ASN A O 1
ATOM 2777 N N . MET A 1 358 ? -0.265 -15.246 6.866 1.00 96.38 358 MET A N 1
ATOM 2778 C CA . MET A 1 358 ? -0.316 -14.821 5.470 1.00 96.38 358 MET A CA 1
ATOM 2779 C C . MET A 1 358 ? 0.838 -13.871 5.121 1.00 96.38 358 MET A C 1
ATOM 2781 O O . MET A 1 358 ? 1.504 -14.102 4.113 1.00 96.38 358 MET A O 1
ATOM 2785 N N . GLU A 1 359 ? 1.139 -12.888 5.974 1.00 97.81 359 GLU A N 1
ATOM 2786 C CA . GLU A 1 359 ? 2.259 -11.957 5.768 1.00 97.81 359 GLU A CA 1
ATOM 2787 C C . GLU A 1 359 ? 3.623 -12.646 5.809 1.00 97.81 359 GLU A C 1
ATOM 2789 O O . GLU A 1 359 ? 4.480 -12.410 4.962 1.00 97.81 359 GLU A O 1
ATOM 2794 N N . LYS A 1 360 ? 3.829 -13.591 6.731 1.00 96.38 360 LYS A N 1
ATOM 2795 C CA . LYS A 1 360 ? 5.062 -14.394 6.753 1.00 96.38 360 LYS A CA 1
ATOM 2796 C C . LYS A 1 360 ? 5.241 -15.211 5.471 1.00 96.38 360 LYS A C 1
ATOM 2798 O O . LYS A 1 360 ? 6.358 -15.309 4.969 1.00 96.38 360 LYS A O 1
ATOM 2803 N N . ASN A 1 361 ? 4.157 -15.767 4.927 1.00 96.62 361 ASN A N 1
ATOM 2804 C CA . ASN A 1 361 ? 4.194 -16.507 3.665 1.00 96.62 361 ASN A CA 1
ATOM 2805 C C . ASN A 1 361 ? 4.469 -15.589 2.460 1.00 96.62 361 ASN A C 1
ATOM 2807 O O . ASN A 1 361 ? 5.217 -15.976 1.562 1.00 96.62 361 ASN A O 1
ATOM 2811 N N . LEU A 1 362 ? 3.895 -14.381 2.442 1.00 97.06 362 LEU A N 1
ATOM 2812 C CA . LEU A 1 362 ? 4.201 -13.346 1.447 1.00 97.06 362 LEU A CA 1
ATOM 2813 C C . LEU A 1 362 ? 5.678 -12.947 1.502 1.00 97.06 362 LEU A C 1
ATOM 2815 O O . LEU A 1 362 ? 6.358 -12.971 0.476 1.00 97.06 362 LEU A O 1
ATOM 2819 N N . ASN A 1 363 ? 6.190 -12.664 2.700 1.00 96.62 363 ASN A N 1
ATOM 2820 C CA . ASN A 1 363 ? 7.588 -12.310 2.902 1.00 96.62 363 ASN A CA 1
ATOM 2821 C C . ASN A 1 363 ? 8.531 -13.449 2.480 1.00 96.62 363 ASN A C 1
ATOM 2823 O O . ASN A 1 363 ? 9.539 -13.202 1.827 1.00 96.62 363 ASN A O 1
ATOM 2827 N N . GLN A 1 364 ? 8.181 -14.711 2.754 1.00 98.25 364 GLN A N 1
ATOM 2828 C CA . GLN A 1 364 ? 8.960 -15.848 2.254 1.00 98.25 364 GLN A CA 1
ATOM 2829 C C . GLN A 1 364 ? 8.980 -15.898 0.718 1.00 98.25 364 GLN A C 1
ATOM 2831 O O . GLN A 1 364 ? 10.043 -16.074 0.133 1.00 98.25 364 GLN A O 1
ATOM 2836 N N . ALA A 1 365 ? 7.843 -15.676 0.050 1.00 98.19 365 ALA A N 1
ATOM 2837 C CA . ALA A 1 365 ? 7.789 -15.639 -1.414 1.00 98.19 365 ALA A CA 1
ATOM 2838 C C . ALA A 1 365 ? 8.616 -14.480 -2.011 1.00 98.19 365 ALA A C 1
ATOM 2840 O O . ALA A 1 365 ? 9.211 -14.632 -3.081 1.00 98.19 365 ALA A O 1
ATOM 2841 N N . LEU A 1 366 ? 8.677 -13.337 -1.320 1.00 98.00 366 LEU A N 1
ATOM 2842 C CA . LEU A 1 366 ? 9.537 -12.206 -1.678 1.00 98.00 366 LEU A CA 1
ATOM 2843 C C . LEU A 1 366 ? 11.024 -12.546 -1.521 1.00 98.00 366 LEU A C 1
ATOM 2845 O O . LEU A 1 366 ? 11.805 -12.265 -2.430 1.00 98.00 366 LEU A O 1
ATOM 2849 N N . LEU A 1 367 ? 11.409 -13.189 -0.416 1.00 97.19 367 LEU A N 1
ATOM 2850 C CA . LEU A 1 367 ? 12.780 -13.651 -0.177 1.00 97.19 367 LEU A CA 1
ATOM 2851 C C . LEU A 1 367 ? 13.212 -14.712 -1.198 1.00 97.19 367 LEU A C 1
ATOM 2853 O O . LEU A 1 367 ? 14.329 -14.652 -1.707 1.00 97.19 367 LEU A O 1
ATOM 2857 N N . ASP A 1 368 ? 12.325 -15.639 -1.560 1.00 97.25 368 ASP A N 1
ATOM 2858 C CA . ASP A 1 368 ? 12.592 -16.648 -2.589 1.00 97.25 368 ASP A CA 1
ATOM 2859 C C . ASP A 1 368 ? 12.804 -15.997 -3.968 1.00 97.25 368 ASP A C 1
ATOM 2861 O O . ASP A 1 368 ? 13.707 -16.381 -4.719 1.00 97.25 368 ASP A O 1
ATOM 2865 N N . LEU A 1 369 ? 12.000 -14.980 -4.307 1.00 98.50 369 LEU A N 1
ATOM 2866 C CA . LEU A 1 369 ? 12.176 -14.208 -5.538 1.00 98.50 369 LEU A CA 1
ATOM 2867 C C . LEU A 1 369 ? 13.481 -13.401 -5.518 1.00 98.50 369 LEU A C 1
ATOM 2869 O O . LEU A 1 369 ? 14.169 -13.340 -6.537 1.00 98.50 369 LEU A O 1
ATOM 2873 N N . HIS A 1 370 ? 13.838 -12.810 -4.378 1.00 98.31 370 HIS A N 1
ATOM 2874 C CA . HIS A 1 370 ? 15.096 -12.083 -4.201 1.00 98.31 370 HIS A CA 1
ATOM 2875 C C . HIS A 1 370 ? 16.308 -13.008 -4.356 1.00 98.31 370 HIS A C 1
ATOM 2877 O O . HIS A 1 370 ? 17.229 -12.698 -5.113 1.00 98.31 370 HIS A O 1
ATOM 2883 N N . ALA A 1 371 ? 16.274 -14.195 -3.747 1.00 96.56 371 ALA A N 1
ATOM 2884 C CA . ALA A 1 371 ? 17.312 -15.209 -3.910 1.00 96.56 371 ALA A CA 1
ATOM 2885 C C . ALA A 1 371 ? 17.448 -15.652 -5.377 1.00 96.56 371 ALA A C 1
ATOM 2887 O O . ALA A 1 371 ? 18.564 -15.781 -5.889 1.00 96.56 371 ALA A O 1
ATOM 2888 N N . LEU A 1 372 ? 16.325 -15.826 -6.085 1.00 98.12 372 LEU A N 1
ATOM 2889 C CA . LEU A 1 372 ? 16.327 -16.122 -7.518 1.00 98.12 372 LEU A CA 1
ATOM 2890 C C . LEU A 1 372 ? 16.921 -14.968 -8.340 1.00 98.12 372 LEU A C 1
ATOM 2892 O O . LEU A 1 372 ? 17.706 -15.217 -9.255 1.00 98.12 372 LEU A O 1
ATOM 2896 N N . ALA A 1 373 ? 16.582 -13.719 -8.019 1.00 96.00 373 ALA A N 1
ATOM 2897 C CA . ALA A 1 373 ? 17.143 -12.536 -8.668 1.00 96.00 373 ALA A CA 1
ATOM 2898 C C . ALA A 1 373 ? 18.666 -12.459 -8.474 1.00 96.00 373 ALA A C 1
ATOM 2900 O O . ALA A 1 373 ? 19.400 -12.295 -9.451 1.00 96.00 373 ALA A O 1
ATOM 2901 N N . CYS A 1 374 ? 19.148 -12.698 -7.249 1.00 95.75 374 CYS A N 1
ATOM 2902 C CA . CYS A 1 374 ? 20.572 -12.789 -6.927 1.00 95.75 374 CYS A CA 1
ATOM 2903 C C . CYS A 1 374 ? 21.265 -13.887 -7.745 1.00 95.75 374 CYS A C 1
ATOM 2905 O O . CYS A 1 374 ? 22.274 -13.632 -8.403 1.00 95.75 374 CYS A O 1
ATOM 2907 N N . ALA A 1 375 ? 20.701 -15.099 -7.763 1.00 96.94 375 ALA A N 1
ATOM 2908 C CA . ALA A 1 375 ? 21.247 -16.236 -8.507 1.00 96.94 375 ALA A CA 1
ATOM 2909 C C . ALA A 1 375 ? 21.290 -15.992 -10.026 1.00 96.94 375 ALA A C 1
ATOM 2911 O O . ALA A 1 375 ? 22.138 -16.543 -10.728 1.00 96.94 375 ALA A O 1
ATOM 2912 N N . ARG A 1 376 ? 20.382 -15.155 -10.540 1.00 96.25 376 ARG A N 1
ATOM 2913 C CA . ARG A 1 376 ? 20.316 -14.746 -11.949 1.00 96.25 376 ARG A CA 1
ATOM 2914 C C . ARG A 1 376 ? 21.092 -13.465 -12.249 1.00 96.25 376 ARG A C 1
ATOM 2916 O O . ARG A 1 376 ? 21.052 -13.021 -13.392 1.00 96.25 376 ARG A O 1
ATOM 2923 N N . ALA A 1 377 ? 21.805 -12.917 -11.263 1.00 95.19 377 ALA A N 1
ATOM 2924 C CA . ALA A 1 377 ? 22.532 -11.658 -11.363 1.00 95.19 377 ALA A CA 1
ATOM 2925 C C . ALA A 1 377 ? 21.653 -10.511 -11.905 1.00 95.19 377 ALA A C 1
ATOM 2927 O O . ALA A 1 377 ? 22.071 -9.762 -12.790 1.00 95.19 377 ALA A O 1
ATOM 2928 N N . ASP A 1 378 ? 20.426 -10.378 -11.384 1.00 96.38 378 ASP A N 1
ATOM 2929 C CA . ASP A 1 378 ? 19.500 -9.273 -11.672 1.00 96.38 378 ASP A CA 1
ATOM 2930 C C . ASP A 1 378 ? 19.503 -8.249 -10.515 1.00 96.38 378 ASP A C 1
ATOM 2932 O O . ASP A 1 378 ? 18.611 -8.274 -9.664 1.00 96.38 378 ASP A O 1
ATOM 2936 N N . PRO A 1 379 ? 20.500 -7.342 -10.453 1.00 90.19 379 PRO A N 1
ATOM 2937 C CA . PRO A 1 379 ? 20.650 -6.409 -9.335 1.00 90.19 379 PRO A CA 1
ATOM 2938 C C . PRO A 1 379 ? 19.499 -5.406 -9.240 1.00 90.19 379 PRO A C 1
ATOM 2940 O O . PRO A 1 379 ? 19.151 -4.983 -8.144 1.00 90.19 379 PRO A O 1
ATOM 2943 N N . HIS A 1 380 ? 18.880 -5.049 -10.371 1.00 96.56 380 HIS A N 1
ATOM 2944 C CA . HIS A 1 380 ? 17.729 -4.150 -10.373 1.00 96.56 380 HIS A CA 1
ATOM 2945 C C . HIS A 1 380 ? 16.530 -4.796 -9.677 1.00 96.56 380 HIS A C 1
ATOM 2947 O O . HIS A 1 380 ? 15.801 -4.119 -8.961 1.00 96.56 380 HIS A O 1
ATOM 2953 N N . LEU A 1 381 ? 16.272 -6.089 -9.905 1.00 95.56 381 LEU A N 1
ATOM 2954 C CA . LEU A 1 381 ? 15.174 -6.758 -9.210 1.00 95.56 381 LEU A CA 1
ATOM 2955 C C . LEU A 1 381 ? 15.465 -6.919 -7.711 1.00 95.56 381 LEU A C 1
ATOM 2957 O O . LEU A 1 381 ? 14.545 -6.737 -6.920 1.00 95.56 381 LEU A O 1
ATOM 2961 N N . CYS A 1 382 ? 16.709 -7.209 -7.316 1.00 92.44 382 CYS A N 1
ATOM 2962 C CA . CYS A 1 382 ? 17.089 -7.242 -5.899 1.00 92.44 382 CYS A CA 1
ATOM 2963 C C . CYS A 1 382 ? 16.783 -5.905 -5.208 1.00 92.44 382 CYS A C 1
ATOM 2965 O O . CYS A 1 382 ? 16.009 -5.881 -4.253 1.00 92.44 382 CYS A O 1
ATOM 2967 N N . ASP A 1 383 ? 17.299 -4.803 -5.761 1.00 88.50 383 ASP A N 1
ATOM 2968 C CA . ASP A 1 383 ? 17.078 -3.446 -5.245 1.00 88.50 383 ASP A CA 1
ATOM 2969 C C . ASP A 1 383 ? 15.588 -3.074 -5.208 1.00 88.50 383 ASP A C 1
ATOM 2971 O O . ASP A 1 383 ? 15.091 -2.544 -4.216 1.00 88.50 383 ASP A O 1
ATOM 2975 N N . PHE A 1 384 ? 14.836 -3.426 -6.254 1.00 93.38 384 PHE A N 1
ATOM 2976 C CA . PHE A 1 384 ? 13.395 -3.191 -6.310 1.00 93.38 384 PHE A CA 1
ATOM 2977 C C . PHE A 1 384 ? 12.637 -3.912 -5.183 1.00 93.38 384 PHE A C 1
ATOM 2979 O O . PHE A 1 384 ? 11.724 -3.334 -4.593 1.00 93.38 384 PHE A O 1
ATOM 2986 N N . LEU A 1 385 ? 12.988 -5.166 -4.877 1.00 93.06 385 LEU A N 1
ATOM 2987 C CA . LEU A 1 385 ? 12.347 -5.931 -3.801 1.00 93.06 385 LEU A CA 1
ATOM 2988 C C . LEU A 1 385 ? 12.727 -5.389 -2.419 1.00 93.06 385 LEU A C 1
ATOM 2990 O O . LEU A 1 385 ? 11.856 -5.250 -1.559 1.00 93.06 385 LEU A O 1
ATOM 2994 N N . GLU A 1 386 ? 13.997 -5.040 -2.222 1.00 85.81 386 GLU A N 1
ATOM 2995 C CA . GLU A 1 386 ? 14.503 -4.429 -0.988 1.00 85.81 386 GLU A CA 1
ATOM 2996 C C . GLU A 1 386 ? 13.825 -3.082 -0.706 1.00 85.81 386 GLU A C 1
ATOM 2998 O O . GLU A 1 386 ? 13.302 -2.866 0.386 1.00 85.81 386 GLU A O 1
ATOM 3003 N N . SER A 1 387 ? 13.767 -2.211 -1.715 1.00 84.00 387 SER A N 1
ATOM 3004 C CA . SER A 1 387 ? 13.282 -0.834 -1.587 1.00 84.00 387 SER A CA 1
ATOM 3005 C C . SER A 1 387 ? 11.765 -0.709 -1.454 1.00 84.00 387 SER A C 1
ATOM 3007 O O . SER A 1 387 ? 11.281 0.282 -0.905 1.00 84.00 387 SER A O 1
ATOM 3009 N N . HIS A 1 388 ? 10.999 -1.657 -2.001 1.00 84.12 388 HIS A N 1
ATOM 3010 C CA . HIS A 1 388 ? 9.541 -1.527 -2.086 1.00 84.12 388 HIS A CA 1
ATOM 3011 C C . HIS A 1 388 ? 8.746 -2.556 -1.287 1.00 84.12 388 HIS A C 1
ATOM 3013 O O . HIS A 1 388 ? 7.559 -2.322 -1.080 1.00 84.12 388 HIS A O 1
ATOM 3019 N N . PHE A 1 389 ? 9.349 -3.677 -0.883 1.00 91.12 389 PHE A N 1
ATOM 3020 C CA . PHE A 1 389 ? 8.603 -4.777 -0.270 1.00 91.12 389 PHE A CA 1
ATOM 3021 C C . PHE A 1 389 ? 9.214 -5.228 1.054 1.00 91.12 389 PHE A C 1
ATOM 3023 O O . PHE A 1 389 ? 8.525 -5.205 2.066 1.00 91.12 389 PHE A O 1
ATOM 3030 N N . LEU A 1 390 ? 10.495 -5.610 1.079 1.00 89.62 390 LEU A N 1
ATOM 3031 C CA . LEU A 1 390 ? 11.067 -6.323 2.230 1.00 89.62 390 LEU A CA 1
ATOM 3032 C C . LEU A 1 390 ? 11.024 -5.514 3.540 1.00 89.62 390 LEU A C 1
ATOM 3034 O O . LEU A 1 390 ? 10.694 -6.072 4.586 1.00 89.62 390 LEU A O 1
ATOM 3038 N N . ASP A 1 391 ? 11.314 -4.211 3.497 1.00 86.94 391 ASP A N 1
ATOM 3039 C CA . ASP A 1 391 ? 11.245 -3.349 4.688 1.00 86.94 391 ASP A CA 1
ATOM 3040 C C . ASP A 1 391 ? 9.797 -3.153 5.178 1.00 86.94 391 ASP A C 1
ATOM 3042 O O . ASP A 1 391 ? 9.518 -3.217 6.377 1.00 86.94 391 ASP A O 1
ATOM 3046 N N . GLU A 1 392 ? 8.853 -2.982 4.251 1.00 84.38 392 GLU A N 1
ATOM 3047 C CA . GLU A 1 392 ? 7.436 -2.791 4.578 1.00 84.38 392 GLU A CA 1
ATOM 3048 C C . GLU A 1 392 ? 6.800 -4.070 5.146 1.00 84.38 392 GLU A C 1
ATOM 3050 O O . GLU A 1 392 ? 6.073 -4.003 6.138 1.00 84.38 392 GLU A O 1
ATOM 3055 N N . GLU A 1 393 ? 7.151 -5.247 4.620 1.00 89.88 393 GLU A N 1
ATOM 3056 C CA . GLU A 1 393 ? 6.689 -6.533 5.160 1.00 89.88 393 GLU A CA 1
ATOM 3057 C C . GLU A 1 393 ? 7.169 -6.757 6.603 1.00 89.88 393 GLU A C 1
ATOM 3059 O O . GLU A 1 393 ? 6.393 -7.162 7.472 1.00 89.88 393 GLU A O 1
ATOM 3064 N N . VAL A 1 394 ? 8.433 -6.438 6.914 1.00 91.19 394 VAL A N 1
ATOM 3065 C CA . VAL A 1 394 ? 8.957 -6.562 8.287 1.00 91.19 394 VAL A CA 1
ATOM 3066 C C . VAL A 1 394 ? 8.235 -5.609 9.244 1.00 91.19 394 VAL A C 1
ATOM 3068 O O . VAL A 1 394 ? 7.867 -6.018 10.353 1.00 91.19 394 VAL A O 1
ATOM 3071 N N . LYS A 1 395 ? 7.991 -4.358 8.831 1.00 90.56 395 LYS A N 1
ATOM 3072 C CA . LYS A 1 395 ? 7.234 -3.383 9.635 1.00 90.56 395 LYS A CA 1
ATOM 3073 C C . LYS A 1 395 ? 5.799 -3.836 9.874 1.00 90.56 395 LYS A C 1
ATOM 3075 O O . LYS A 1 395 ? 5.328 -3.749 11.010 1.00 90.56 395 LYS A O 1
ATOM 3080 N N . LEU A 1 396 ? 5.122 -4.346 8.847 1.00 92.62 396 LEU A N 1
ATOM 3081 C CA . LEU A 1 396 ? 3.749 -4.827 8.955 1.00 92.62 396 LEU A CA 1
ATOM 3082 C C . LEU A 1 396 ? 3.654 -6.036 9.893 1.00 92.62 396 LEU A C 1
ATOM 3084 O O . LEU A 1 396 ? 2.867 -6.015 10.841 1.00 92.62 396 LEU A O 1
ATOM 3088 N N . ILE A 1 397 ? 4.517 -7.042 9.711 1.00 95.12 397 ILE A N 1
ATOM 3089 C CA . ILE A 1 397 ? 4.572 -8.223 10.588 1.00 95.12 397 ILE A CA 1
ATOM 3090 C C . ILE A 1 397 ? 4.826 -7.803 12.041 1.00 95.12 397 ILE A C 1
ATOM 3092 O O . ILE A 1 397 ? 4.202 -8.338 12.960 1.00 95.12 397 ILE A O 1
ATOM 3096 N N . LYS A 1 398 ? 5.709 -6.822 12.271 1.00 96.88 398 LYS A N 1
ATOM 3097 C CA . LYS A 1 398 ? 5.965 -6.282 13.611 1.00 96.88 398 LYS A CA 1
ATOM 3098 C C . LYS A 1 398 ? 4.736 -5.578 14.192 1.00 96.88 398 LYS A C 1
ATOM 3100 O O . LYS A 1 398 ? 4.373 -5.875 15.329 1.00 96.88 398 LYS A O 1
ATOM 3105 N N . LYS A 1 399 ? 4.088 -4.692 13.424 1.00 94.75 399 LYS A N 1
ATOM 3106 C CA . LYS A 1 399 ? 2.864 -3.972 13.825 1.00 94.75 399 LYS A CA 1
ATOM 3107 C C . LYS A 1 399 ? 1.762 -4.954 14.224 1.00 94.75 399 LYS A C 1
ATOM 3109 O O . LYS A 1 399 ? 1.184 -4.841 15.302 1.00 94.75 399 LYS A O 1
ATOM 3114 N N . MET A 1 400 ? 1.526 -5.970 13.400 1.00 96.94 400 MET A N 1
ATOM 3115 C CA . MET A 1 400 ? 0.526 -7.002 13.672 1.00 96.94 400 MET A CA 1
ATOM 3116 C C . MET A 1 400 ? 0.908 -7.890 14.860 1.00 96.94 400 MET A C 1
ATOM 3118 O O . MET A 1 400 ? 0.051 -8.235 15.669 1.00 96.94 400 MET A O 1
ATOM 3122 N N . GLY A 1 401 ? 2.192 -8.215 15.030 1.00 97.12 401 GLY A N 1
ATOM 3123 C CA . GLY A 1 401 ? 2.683 -8.933 16.209 1.00 97.12 401 GLY A CA 1
ATOM 3124 C C . GLY A 1 401 ? 2.458 -8.167 17.519 1.00 97.12 401 GLY A C 1
ATOM 3125 O O . GLY A 1 401 ? 2.095 -8.768 18.535 1.00 97.12 401 GLY A O 1
ATOM 3126 N N . ASP A 1 402 ? 2.609 -6.840 17.500 1.00 95.56 402 ASP A N 1
ATOM 3127 C CA . ASP A 1 402 ? 2.305 -5.980 18.650 1.00 95.56 402 ASP A CA 1
ATOM 3128 C C . ASP A 1 402 ? 0.802 -5.961 18.954 1.00 95.56 402 ASP A C 1
ATOM 3130 O O . ASP A 1 402 ? 0.399 -6.103 20.112 1.00 95.56 402 ASP A O 1
ATOM 3134 N N . HIS A 1 403 ? -0.032 -5.854 17.915 1.00 95.31 403 HIS A N 1
ATOM 3135 C CA . HIS A 1 403 ? -1.486 -5.963 18.030 1.00 95.31 403 HIS A CA 1
ATOM 3136 C C . HIS A 1 403 ? -1.910 -7.305 18.637 1.00 95.31 403 HIS A C 1
ATOM 3138 O O . HIS A 1 403 ? -2.638 -7.322 19.629 1.00 95.31 403 HIS A O 1
ATOM 3144 N N . LEU A 1 404 ? -1.384 -8.419 18.121 1.00 95.81 404 LEU A N 1
ATOM 3145 C CA . LEU A 1 404 ? -1.671 -9.755 18.637 1.00 95.81 404 LEU A CA 1
ATOM 3146 C C . LEU A 1 404 ? -1.223 -9.921 20.096 1.00 95.81 404 LEU A C 1
ATOM 3148 O O . LEU A 1 404 ? -1.937 -10.498 20.912 1.00 95.81 404 LEU A O 1
ATOM 3152 N N . THR A 1 405 ? -0.062 -9.373 20.463 1.00 95.88 405 THR A N 1
ATOM 3153 C CA . THR A 1 405 ? 0.413 -9.387 21.855 1.00 95.88 405 THR A CA 1
ATOM 3154 C C . THR A 1 405 ? -0.546 -8.641 22.784 1.00 95.88 405 THR A C 1
ATOM 3156 O O . THR A 1 405 ? -0.817 -9.103 23.894 1.00 95.88 405 THR A O 1
ATOM 3159 N N . ASN A 1 406 ? -1.083 -7.499 22.349 1.00 93.56 406 ASN A N 1
ATOM 3160 C CA . ASN A 1 406 ? -2.068 -6.751 23.127 1.00 93.56 406 ASN A CA 1
ATOM 3161 C C . ASN A 1 406 ? -3.401 -7.499 23.234 1.00 93.56 406 ASN A C 1
ATOM 3163 O O . ASN A 1 406 ? -3.949 -7.574 24.330 1.00 93.56 406 ASN A O 1
ATOM 3167 N N . LEU A 1 407 ? -3.874 -8.122 22.153 1.00 93.25 407 LEU A N 1
ATOM 3168 C CA . LEU A 1 407 ? -5.073 -8.965 22.176 1.00 93.25 407 LEU A CA 1
ATOM 3169 C C . LEU A 1 407 ? -4.926 -10.131 23.167 1.00 93.25 407 LEU A C 1
ATOM 3171 O O . LEU A 1 407 ? -5.804 -10.334 24.002 1.00 93.25 407 LEU A O 1
ATOM 3175 N N . HIS A 1 408 ? -3.776 -10.814 23.181 1.00 93.38 408 HIS A N 1
ATOM 3176 C CA . HIS A 1 408 ? -3.491 -11.866 24.163 1.00 93.38 408 HIS A CA 1
ATOM 3177 C C . HIS A 1 408 ? -3.507 -11.369 25.614 1.00 93.38 408 HIS A C 1
ATOM 3179 O O . HIS A 1 408 ? -3.986 -12.072 26.502 1.00 93.38 408 HIS A O 1
ATOM 3185 N N . ARG A 1 409 ? -2.998 -10.159 25.883 1.00 91.94 409 ARG A N 1
ATOM 3186 C CA . ARG A 1 409 ? -3.030 -9.560 27.234 1.00 91.94 409 ARG A CA 1
ATOM 3187 C C . ARG A 1 409 ? -4.444 -9.231 27.699 1.00 91.94 409 ARG A C 1
ATOM 3189 O O . ARG A 1 409 ? -4.687 -9.177 28.901 1.00 91.94 409 ARG A O 1
ATOM 3196 N N . LEU A 1 410 ? -5.344 -8.988 26.753 1.00 87.69 410 LEU A N 1
ATOM 3197 C CA . LEU A 1 410 ? -6.747 -8.669 26.991 1.00 87.69 410 LEU A CA 1
ATOM 3198 C C . LEU A 1 410 ? -7.639 -9.925 27.023 1.00 87.69 410 LEU A C 1
ATOM 3200 O O . LEU A 1 410 ? -8.849 -9.810 27.219 1.00 87.69 410 LEU A O 1
ATOM 3204 N N . ALA A 1 411 ? -7.061 -11.121 26.867 1.00 81.50 411 ALA A N 1
ATOM 3205 C CA . ALA A 1 411 ? -7.782 -12.384 26.956 1.00 81.50 411 ALA A CA 1
ATOM 3206 C C . ALA A 1 411 ? -8.280 -12.677 28.390 1.00 81.50 411 ALA A C 1
ATOM 3208 O O . ALA A 1 411 ? -7.710 -12.223 29.382 1.00 81.50 411 ALA A O 1
ATOM 3209 N N . GLY A 1 412 ? -9.349 -13.476 28.510 1.00 79.94 412 GLY A N 1
ATOM 3210 C CA . GLY A 1 412 ? -9.923 -13.906 29.792 1.00 79.94 412 GLY A CA 1
ATOM 3211 C C . GLY A 1 412 ? -11.435 -13.662 29.907 1.00 79.94 412 GLY A C 1
ATOM 3212 O O . GLY A 1 412 ? -12.105 -13.477 28.891 1.00 79.94 412 GLY A O 1
ATOM 3213 N N . PRO A 1 413 ? -12.004 -13.636 31.132 1.00 79.44 413 PRO A N 1
ATOM 3214 C CA . PRO A 1 413 ? -13.447 -13.455 31.352 1.00 79.44 413 PRO A CA 1
ATOM 3215 C C . PRO A 1 413 ? -14.022 -12.158 30.762 1.00 79.44 413 PRO A C 1
ATOM 3217 O O . PRO A 1 413 ? -15.221 -12.071 30.523 1.00 79.44 413 PRO A O 1
ATOM 3220 N N . GLN A 1 414 ? -13.171 -11.155 30.525 1.00 77.56 414 GLN A N 1
ATOM 3221 C CA . GLN A 1 414 ? -13.531 -9.859 29.945 1.00 77.56 414 GLN A CA 1
ATOM 3222 C C . GLN A 1 414 ? -13.044 -9.692 28.496 1.00 77.56 414 GLN A C 1
ATOM 3224 O O . GLN A 1 414 ? -12.976 -8.564 28.013 1.00 77.56 414 GLN A O 1
ATOM 3229 N N . ALA A 1 415 ? -12.733 -10.786 27.789 1.00 82.88 415 ALA A N 1
ATOM 3230 C CA . ALA A 1 415 ? -12.174 -10.733 26.435 1.00 82.88 415 ALA A CA 1
ATOM 3231 C C . ALA A 1 415 ? -13.001 -9.868 25.468 1.00 82.88 415 ALA A C 1
ATOM 3233 O O . ALA A 1 415 ? -12.420 -9.101 24.712 1.00 82.88 415 ALA A O 1
ATOM 3234 N N . GLY A 1 416 ? -14.337 -9.911 25.549 1.00 87.94 416 GLY A N 1
ATOM 3235 C CA . GLY A 1 416 ? -15.199 -9.073 24.705 1.00 87.94 416 GLY A CA 1
ATOM 3236 C C . GLY A 1 416 ? -15.057 -7.569 24.976 1.00 87.94 416 GLY A C 1
ATOM 3237 O O . GLY A 1 416 ? -15.025 -6.775 24.043 1.00 87.94 416 GLY A O 1
ATOM 3238 N N . LEU A 1 417 ? -14.902 -7.159 26.242 1.00 90.94 417 LEU A N 1
ATOM 3239 C CA . LEU A 1 417 ? -14.633 -5.754 26.578 1.00 90.94 417 LEU A CA 1
ATOM 3240 C C . LEU A 1 417 ? -13.224 -5.342 26.134 1.00 90.94 417 LEU A C 1
ATOM 3242 O O . LEU A 1 417 ? -13.033 -4.232 25.646 1.00 90.94 417 LEU A O 1
ATOM 3246 N N . GLY A 1 418 ? -12.245 -6.234 26.298 1.00 92.38 418 GLY A N 1
ATOM 3247 C CA . GLY A 1 418 ? -10.874 -6.013 25.850 1.00 92.38 418 GLY A CA 1
ATOM 3248 C C . GLY A 1 418 ? -10.780 -5.810 24.338 1.00 92.38 418 GLY A C 1
ATOM 3249 O O . GLY A 1 418 ? -10.178 -4.840 23.889 1.00 92.38 418 GLY A O 1
ATOM 3250 N N . GLU A 1 419 ? -11.430 -6.677 23.566 1.00 92.56 419 GLU A N 1
ATOM 3251 C CA . GLU A 1 419 ? -11.516 -6.592 22.107 1.00 92.56 419 GLU A CA 1
ATOM 3252 C C . GLU A 1 419 ? -12.186 -5.291 21.655 1.00 92.56 419 GLU A C 1
ATOM 3254 O O . GLU A 1 419 ? -11.610 -4.560 20.855 1.00 92.56 419 GLU A O 1
ATOM 3259 N N . TYR A 1 420 ? -13.323 -4.932 22.257 1.00 91.62 420 TYR A N 1
ATOM 3260 C CA . TYR A 1 420 ? -14.010 -3.669 21.983 1.00 91.62 420 TYR A CA 1
ATOM 3261 C C . TYR A 1 420 ? -13.141 -2.430 22.268 1.00 91.62 420 TYR A C 1
ATOM 3263 O O . TYR A 1 420 ? -13.129 -1.467 21.499 1.00 91.62 420 TYR A O 1
ATOM 3271 N N . LEU A 1 421 ? -12.390 -2.430 23.375 1.00 92.00 421 LEU A N 1
ATOM 3272 C CA . LEU A 1 421 ? -11.470 -1.335 23.697 1.00 92.00 421 LEU A CA 1
ATOM 3273 C C . LEU A 1 421 ? -10.266 -1.298 22.751 1.00 92.00 421 LEU A C 1
ATOM 3275 O O . LEU A 1 421 ? -9.814 -0.213 22.392 1.00 92.00 421 LEU A O 1
ATOM 3279 N N . PHE A 1 422 ? -9.748 -2.457 22.342 1.00 92.81 422 PHE A N 1
ATOM 3280 C CA . PHE A 1 422 ? -8.646 -2.554 21.389 1.00 92.81 422 PHE A CA 1
ATOM 3281 C C . PHE A 1 422 ? -9.028 -1.947 20.032 1.00 92.81 422 PHE A C 1
ATOM 3283 O O . PHE A 1 422 ? -8.323 -1.062 19.545 1.00 92.81 422 PHE A O 1
ATOM 3290 N N . GLU A 1 423 ? -10.176 -2.361 19.496 1.00 91.94 423 GLU A N 1
ATOM 3291 C CA . GLU A 1 423 ? -10.858 -1.800 18.320 1.00 91.94 423 GLU A CA 1
ATOM 3292 C C . GLU A 1 423 ? -10.902 -0.263 18.391 1.00 91.94 423 GLU A C 1
ATOM 3294 O O . GLU A 1 423 ? -10.374 0.432 17.525 1.00 91.94 423 GLU A O 1
ATOM 3299 N N . ARG A 1 424 ? -11.406 0.290 19.500 1.00 89.31 424 ARG A N 1
ATOM 3300 C CA . ARG A 1 424 ? -11.640 1.736 19.631 1.00 89.31 424 ARG A CA 1
ATOM 3301 C C . ARG A 1 424 ? -10.415 2.587 19.924 1.00 89.31 424 ARG A C 1
ATOM 3303 O O . ARG A 1 424 ? -10.449 3.789 19.669 1.00 89.31 424 ARG A O 1
ATOM 3310 N N . LEU A 1 425 ? -9.395 2.024 20.566 1.00 89.12 425 LEU A N 1
ATOM 3311 C CA . LEU A 1 425 ? -8.233 2.783 21.040 1.00 89.12 425 LEU A CA 1
ATOM 3312 C C . LEU A 1 425 ? -6.991 2.557 20.180 1.00 89.12 425 LEU A C 1
ATOM 3314 O O . LEU A 1 425 ? -6.145 3.443 20.110 1.00 89.12 425 LEU A O 1
ATOM 3318 N N . THR A 1 426 ? -6.865 1.382 19.560 1.00 89.00 426 THR A N 1
ATOM 3319 C CA . THR A 1 426 ? -5.676 0.996 18.785 1.00 89.00 426 THR A CA 1
ATOM 3320 C C . THR A 1 426 ? -5.932 1.057 17.288 1.00 89.00 426 THR A C 1
ATOM 3322 O O . THR A 1 426 ? -5.093 1.575 16.558 1.00 89.00 426 THR A O 1
ATOM 3325 N N . LEU A 1 427 ? -7.078 0.540 16.838 1.00 88.56 427 LEU A N 1
ATOM 3326 C CA . LEU A 1 427 ? -7.460 0.492 15.422 1.00 88.56 427 LEU A CA 1
ATOM 3327 C C . LEU A 1 427 ? -8.495 1.559 15.069 1.00 88.56 427 LEU A C 1
ATOM 3329 O O . LEU A 1 427 ? -9.235 1.422 14.099 1.00 88.56 427 LEU A O 1
ATOM 3333 N N . LYS A 1 428 ? -8.541 2.630 15.868 1.00 74.38 428 LYS A N 1
ATOM 3334 C CA . LYS A 1 428 ? -9.475 3.723 15.658 1.00 74.38 428 LYS A CA 1
ATOM 3335 C C . LYS A 1 428 ? -9.271 4.300 14.263 1.00 74.38 428 LYS A C 1
ATOM 3337 O O . LYS A 1 428 ? -8.196 4.812 13.951 1.00 74.38 428 LYS A O 1
ATOM 3342 N N . HIS A 1 429 ? -10.327 4.238 13.474 1.00 59.38 429 HIS A N 1
ATOM 3343 C CA . HIS A 1 429 ? -10.450 4.997 12.250 1.00 59.38 429 HIS A CA 1
ATOM 3344 C C . HIS A 1 429 ? -11.239 6.282 12.558 1.00 59.38 429 HIS A C 1
ATOM 3346 O O . HIS A 1 429 ? -12.219 6.224 13.305 1.00 59.38 429 HIS A O 1
ATOM 3352 N N . ASP A 1 430 ? -10.764 7.433 12.069 1.00 40.09 430 ASP A N 1
ATOM 3353 C CA . ASP A 1 430 ? -11.373 8.758 12.295 1.00 40.09 430 ASP A CA 1
ATOM 3354 C C . ASP A 1 430 ? -12.279 9.191 11.135 1.00 40.09 430 ASP A C 1
ATOM 3356 O O . ASP A 1 430 ? -11.871 9.032 9.960 1.00 40.09 430 ASP A O 1
#